Protein AF-A0A6J8CUF7-F1 (afdb_monomer_lite)

Radius of gyration: 32.14 Å; chains: 1; bounding box: 74×62×88 Å

Secondary structure (DSSP, 8-state):
-GGGS---TT-PPPEEETTEEEEE--SS------TTTTTT-TT--EEE--SS--SS--GGGGG-TT--EEE--SS------HHHHHHHHHHHHHTTS--EEE-TT---B-SGGGHHHHHHHHH--SEESS-GGG-EEE-TTS-EEEHHHHHHTHHHHTT-------S-PPPTTEEEEEEEEPPP---------S--EEEEEEEEE-SSEEEEEEEEEETTEEEEEEEEEEEPTTEE--TT-SS--EEPPPPPHHHHHHHTT-HHHHHHHHHTTTHHHHHHS-EEEEEE-HHHHHTTS--------------EETTEEEEEEEEEETTEEEEEESSPPPPP---HHHHHHH-GGGHHHHHHHHHSTTTTTTTSS--EEEEEE-HHHHTTS-HHHHHHHHHT-HHHHHHHHHHTEESS---GGG--SEEEEE-TTS-EEEEEE-TTS-EEETTEEEEEEEEEETTEEEEEESS----GGGS-HHHHHHHTT-HHHHHHHHHTT-HHHHHH-SS-EE-PPPHHHHHT-S----SHHHHHHHHHHTEESS---GGG--TT-EEE-SSTT-EEE-----SS----

InterPro domains:
  IPR000782 FAS1 domain [PF02469] (261-298)
  IPR000782 FAS1 domain [PF02469] (353-475)
  IPR000782 FAS1 domain [PF02469] (490-573)
  IPR000782 FAS1 domain [PS50213] (341-473)
  IPR000782 FAS1 domain [PS50213] (477-580)
  IPR000782 FAS1 domain [SM00554] (377-476)
  IPR000782 FAS1 domain [SM00554] (513-576)
  IPR032675 Leucine-rich repeat domain superfamily [G3DSA:3.80.10.10] (2-156)
  IPR036378 FAS1 domain superfamily [G3DSA:2.30.180.10] (340-476)
  IPR036378 FAS1 domain superfamily [G3DSA:2.30.180.10] (481-577)
  IPR036378 FAS1 domain superfamily [SSF82153] (230-340)
  IPR036378 FAS1 domain superfamily [SSF82153] (315-476)
  IPR036378 FAS1 domain superfamily [SSF82153] (484-572)
  IPR050904 Cell adhesion and biosynthesis-related protein [PTHR10900] (312-569)

Organism: Mytilus coruscus (NCBI:txid42192)

Sequence (580 aa):
MLDKVACFTNIQTPYNLSHQLVLDISNNNIWFLPENAFLNNTEIQNLNISYNLLYDIPKAVLSLSNLQLFDIHNNFIQSINETVRKWLEQQNLKYGNKFQLFLKGNRLRCTSDTLEFLEWITKTNISLDKPKRDYRCTLRNGTNMTIPEVMQTKQIFFFSDVVTTKTRRPQPNICTYKDIIKNETSSDEIEITSHHVIRSQVCDDKGSSYKCTNSLVVGGKEETIVEIKECCPGFTRKINQIGCPTAVETKNLLDKAKELKLTKFIEAMKMAGLEQDIKNGNITIFAPVDKSFDQMSDLLASKSQITLQLMTANCIKVKSRDAVATNGVINVVEEVLEPVSETLMEIISSDPEMSYMKTAIGKSDLGKMFRDEGQLTLFAPSNSAFRKLDPILLSRILDGDTECLIKLLQNHILPNVICSHAIQGRSKSKNMLNHMLNLTRAADNKLFVNGAQSVDTDVMATNGVLYVIDDVLVPDEALDVLEIARRSGASAIVKLIEDTGLAKTLQTTQNLTLFAPSDAAIGNLEKVPTDPTELMKVLTFHVVPSEEHTCRLYNDQQLDTLNSGKQIRFNEYTTPFPFA

pLDDT: mean 75.99, std 19.79, range [26.7, 98.25]

Foldseek 3Di:
DCVPDDQQPDFDPQDDDPNAGETASDQTQDQDDDLCNCVPPLRHAAYAHDNYAHQEDRNNVLSNLNHQEYHHEQYQHQFYDPVVLVSQLVSCVVVVLRREYEYYNYAHALDPVRLVRLVCLVVPSHHYPDDQQPDWHAYPVRDIDTSVVCVVCVCPRPPDPDDDDPDDPPFPQKDKDKDKDDDDDDDDDDDDDDDKDWDDWDWDDPFFKIWIWTWTADPNDIMIMIMMIGGHPQFTDGPPDGHGPHGDDFAQPLVLCVVVVQVVQSVVCVVVVCPVVSRPALDEDAREHPVQVVPPPDDDDDDDDDPPPWDDDLLWTFPAWQCDHPRYTYTYTHHDDDDADAFQLRVLVPDPQNVLVNLLCVLEPCVVVRVDAAEKEFAGETVLQLVVDDPVLSCCSNVRVHQLSVVQRQLRMARHADRLVNADAWDWGQTSVRDTWIWGQDPVRWIDTNNWTFPDGSCDHNRYGYTYTHHGRRDPSSDFPLVVCVVVQQVVLSVLCVVLVVNVVRRPQPAKDAQGDHPVVVVPDPDDDPPSVVSVLVRQLRMFSHHDDPSPDEAQDWTDTSNPPDTDGDHDADPVGPPD

Structure (mmCIF, N/CA/C/O backbone):
data_AF-A0A6J8CUF7-F1
#
_entry.id   AF-A0A6J8CUF7-F1
#
loop_
_atom_site.group_PDB
_atom_site.id
_atom_site.type_symbol
_atom_site.label_atom_id
_atom_site.label_alt_id
_atom_site.label_comp_id
_atom_site.label_asym_id
_atom_site.label_entity_id
_atom_site.label_seq_id
_atom_site.pdbx_PDB_ins_code
_atom_site.Cartn_x
_atom_site.Cartn_y
_atom_site.Cartn_z
_atom_site.occupancy
_atom_site.B_iso_or_equiv
_atom_site.auth_seq_id
_atom_site.auth_comp_id
_atom_site.auth_asym_id
_atom_site.auth_atom_id
_atom_site.pdbx_PDB_model_num
ATOM 1 N N . MET A 1 1 ? 9.348 6.032 24.193 1.00 31.27 1 MET A N 1
ATOM 2 C CA . MET A 1 1 ? 8.989 6.180 22.757 1.00 31.27 1 MET A CA 1
ATOM 3 C C . MET A 1 1 ? 9.410 4.994 21.878 1.00 31.27 1 MET A C 1
ATOM 5 O O . MET A 1 1 ? 8.924 4.916 20.758 1.00 31.27 1 MET A O 1
ATOM 9 N N . LEU A 1 2 ? 10.180 4.018 22.391 1.00 29.16 2 LEU A N 1
ATOM 10 C CA . LEU A 1 2 ? 10.073 2.619 21.929 1.00 29.16 2 LEU A CA 1
ATOM 11 C C . LEU A 1 2 ? 8.647 2.059 22.149 1.00 29.16 2 LEU A C 1
ATOM 13 O O . LEU A 1 2 ? 8.232 1.125 21.481 1.00 29.16 2 LEU A O 1
ATOM 17 N N . ASP A 1 3 ? 7.861 2.727 22.998 1.00 31.27 3 ASP A N 1
ATOM 18 C CA . ASP A 1 3 ? 6.467 2.426 23.347 1.00 31.27 3 ASP A CA 1
ATOM 19 C C . ASP A 1 3 ? 5.434 2.595 22.217 1.00 31.27 3 ASP A C 1
ATOM 21 O O . ASP A 1 3 ? 4.261 2.322 22.447 1.00 31.27 3 ASP A O 1
ATOM 25 N N . LYS A 1 4 ? 5.810 3.056 21.014 1.00 31.36 4 LYS A N 1
ATOM 26 C CA . LYS A 1 4 ? 4.866 3.275 19.892 1.00 31.36 4 LYS A CA 1
ATOM 27 C C . LYS A 1 4 ? 5.088 2.375 18.673 1.00 31.36 4 LYS A C 1
ATOM 29 O O . LYS A 1 4 ? 4.466 2.608 17.642 1.00 31.36 4 LYS A O 1
ATOM 34 N N . VAL A 1 5 ? 5.937 1.351 18.762 1.00 33.44 5 VAL A N 1
ATOM 35 C CA . VAL A 1 5 ? 6.100 0.378 17.673 1.00 33.44 5 VAL A CA 1
ATOM 36 C C . VAL A 1 5 ? 5.694 -1.006 18.159 1.00 33.44 5 VAL A C 1
ATOM 38 O O . VAL A 1 5 ? 6.064 -1.411 19.253 1.00 33.44 5 VAL A O 1
ATOM 41 N N . ALA A 1 6 ? 4.863 -1.644 17.335 1.00 32.22 6 ALA A N 1
ATOM 42 C CA . ALA A 1 6 ? 4.267 -2.970 17.434 1.00 32.22 6 ALA A CA 1
ATOM 43 C C . ALA A 1 6 ? 4.936 -3.950 18.408 1.00 32.22 6 ALA A C 1
ATOM 45 O O . ALA A 1 6 ? 6.146 -4.139 18.367 1.00 32.22 6 ALA A O 1
ATOM 46 N N . CYS A 1 7 ? 4.092 -4.619 19.202 1.00 31.62 7 CYS A N 1
ATOM 47 C CA . CYS A 1 7 ? 4.377 -5.787 20.032 1.00 31.62 7 CYS A CA 1
ATOM 48 C C . CYS A 1 7 ? 5.696 -6.500 19.699 1.00 31.62 7 CYS A C 1
ATOM 50 O O . CYS A 1 7 ? 5.776 -7.313 18.778 1.00 31.62 7 CYS A O 1
ATOM 52 N N . PHE A 1 8 ? 6.726 -6.198 20.485 1.00 41.91 8 PHE A N 1
ATOM 53 C CA . PHE A 1 8 ? 7.996 -6.900 20.451 1.00 41.91 8 PHE A CA 1
ATOM 54 C C . PHE A 1 8 ? 7.980 -7.969 21.542 1.00 41.91 8 PHE A C 1
ATOM 56 O O . PHE A 1 8 ? 7.872 -7.659 22.724 1.00 41.91 8 PHE A O 1
ATOM 63 N N . THR A 1 9 ? 8.084 -9.233 21.147 1.00 33.62 9 THR A N 1
ATOM 64 C CA . THR A 1 9 ? 7.971 -10.404 22.032 1.00 33.62 9 THR A CA 1
ATOM 65 C C . THR A 1 9 ? 9.204 -10.677 22.897 1.00 33.62 9 THR A C 1
ATOM 67 O O . THR A 1 9 ? 9.199 -11.646 23.640 1.00 33.62 9 THR A O 1
ATOM 70 N N . ASN A 1 10 ? 10.254 -9.855 22.822 1.00 35.75 10 ASN A N 1
ATOM 71 C CA . ASN A 1 10 ? 11.442 -9.954 23.677 1.00 35.75 10 ASN A CA 1
ATOM 72 C C . ASN A 1 10 ? 12.255 -8.651 23.620 1.00 35.75 10 ASN A C 1
ATOM 74 O O . ASN A 1 10 ? 13.346 -8.619 23.054 1.00 35.75 10 ASN A O 1
ATOM 78 N N . ILE A 1 11 ? 11.736 -7.552 24.176 1.00 39.03 11 ILE A N 1
ATOM 79 C CA . ILE A 1 11 ? 12.613 -6.437 24.566 1.00 39.03 11 ILE A CA 1
ATOM 80 C C . ILE A 1 11 ? 12.959 -6.651 26.033 1.00 39.03 11 ILE A C 1
ATOM 82 O O . ILE A 1 11 ? 12.168 -6.326 26.916 1.00 39.03 11 ILE A O 1
ATOM 86 N N . GLN A 1 12 ? 14.153 -7.180 26.306 1.00 45.44 12 GLN A N 1
ATOM 87 C CA . GLN A 1 12 ? 14.740 -6.952 27.621 1.00 45.44 12 GLN A CA 1
ATOM 88 C C . GLN A 1 12 ? 15.026 -5.452 27.728 1.00 45.44 12 GLN A C 1
ATOM 90 O O . GLN A 1 12 ? 15.729 -4.883 26.889 1.00 45.44 12 GLN A O 1
ATOM 95 N N . THR A 1 13 ? 14.461 -4.786 28.738 1.00 46.88 13 THR A N 1
ATOM 96 C CA . THR A 1 13 ? 14.866 -3.416 29.078 1.00 46.88 13 THR A CA 1
ATOM 97 C C . THR A 1 13 ? 16.386 -3.379 29.241 1.00 46.88 13 THR A C 1
ATOM 99 O O . THR A 1 13 ? 16.921 -4.325 29.829 1.00 46.88 13 THR A O 1
ATOM 102 N N . PRO A 1 14 ? 17.083 -2.327 28.768 1.00 50.75 14 PRO A N 1
ATOM 103 C CA . PRO A 1 14 ? 18.530 -2.243 28.883 1.00 50.75 14 PRO A CA 1
ATOM 104 C C . PRO A 1 14 ? 18.982 -2.541 30.311 1.00 50.75 14 PRO A C 1
ATOM 106 O O . PRO A 1 14 ? 18.533 -1.886 31.253 1.00 50.75 14 PRO A O 1
ATOM 109 N N . TYR A 1 15 ? 19.832 -3.547 30.479 1.00 49.94 15 TYR A N 1
ATOM 110 C CA . TYR A 1 15 ? 20.252 -4.018 31.795 1.00 49.94 15 TYR A CA 1
ATOM 111 C C . TYR A 1 15 ? 21.769 -3.928 31.931 1.00 49.94 15 TYR A C 1
ATOM 113 O O . TYR A 1 15 ? 22.518 -3.977 30.952 1.00 49.94 15 TYR A O 1
ATOM 121 N N . ASN A 1 16 ? 22.221 -3.721 33.167 1.00 47.56 16 ASN A N 1
ATOM 122 C CA . ASN A 1 16 ? 23.622 -3.479 33.476 1.00 47.56 16 ASN A CA 1
ATOM 123 C C . ASN A 1 16 ? 24.295 -4.798 33.863 1.00 47.56 16 ASN A C 1
ATOM 125 O O . ASN A 1 16 ? 24.193 -5.254 35.002 1.00 47.56 16 ASN A O 1
ATOM 129 N N . LEU A 1 17 ? 24.979 -5.412 32.904 1.00 41.97 17 LEU A N 1
ATOM 130 C CA . LEU A 1 17 ? 25.922 -6.491 33.167 1.00 41.97 17 LEU A CA 1
ATOM 131 C C . LEU A 1 17 ? 27.313 -5.870 33.238 1.00 41.97 17 LEU A C 1
ATOM 133 O O . LEU A 1 17 ? 27.820 -5.365 32.241 1.00 41.97 17 LEU A O 1
ATOM 137 N N . SER A 1 18 ? 27.970 -5.958 34.393 1.00 49.41 18 SER A N 1
ATOM 138 C CA . SER A 1 18 ? 29.413 -5.685 34.483 1.00 49.41 18 SER A CA 1
ATOM 139 C C . SER A 1 18 ? 29.824 -4.275 34.002 1.00 49.41 18 SER A C 1
ATOM 141 O O . SER A 1 18 ? 30.858 -4.129 33.355 1.00 49.41 18 SER A O 1
ATOM 143 N N . HIS A 1 19 ? 29.023 -3.241 34.300 1.00 59.19 19 HIS A N 1
ATOM 144 C CA . HIS A 1 19 ? 29.206 -1.843 33.861 1.00 59.19 19 HIS A CA 1
ATOM 145 C C . HIS A 1 19 ? 28.973 -1.559 32.362 1.00 59.19 19 HIS A C 1
ATOM 147 O O . HIS A 1 19 ? 29.300 -0.463 31.902 1.00 59.19 19 HIS A O 1
ATOM 153 N N . GLN A 1 20 ? 28.383 -2.491 31.605 1.00 64.25 20 GLN A N 1
ATOM 154 C CA . GLN A 1 20 ? 27.998 -2.281 30.206 1.00 64.25 20 GLN A CA 1
ATOM 155 C C . GLN A 1 20 ? 26.475 -2.249 30.047 1.00 64.25 20 GLN A C 1
ATOM 157 O O . GLN A 1 20 ? 25.771 -3.118 30.563 1.00 64.25 20 GLN A O 1
ATOM 162 N N . LEU A 1 21 ? 25.968 -1.253 29.310 1.00 79.44 21 LEU A N 1
ATOM 163 C CA . LEU A 1 21 ? 24.548 -1.158 28.970 1.00 79.44 21 LEU A CA 1
ATOM 164 C C . LEU A 1 21 ? 24.256 -2.025 27.743 1.00 79.44 21 LEU A C 1
ATOM 166 O O . LEU A 1 21 ? 24.674 -1.692 26.629 1.00 79.44 21 LEU A O 1
ATOM 170 N N . VAL A 1 22 ? 23.553 -3.134 27.961 1.00 81.31 22 VAL A N 1
ATOM 171 C CA . VAL A 1 22 ? 23.226 -4.119 26.924 1.00 81.31 22 VAL A CA 1
ATOM 172 C C . VAL A 1 22 ? 21.751 -4.010 26.551 1.00 81.31 22 VAL A C 1
ATOM 174 O O . VAL A 1 22 ? 20.899 -4.011 27.435 1.00 81.31 22 VAL A O 1
ATOM 177 N N . LEU A 1 23 ? 21.454 -3.938 25.253 1.00 84.00 23 LEU A N 1
ATOM 178 C CA . LEU A 1 23 ? 20.118 -4.140 24.696 1.00 84.00 23 LEU A CA 1
ATOM 179 C C . LEU A 1 23 ? 20.130 -5.407 23.839 1.00 84.00 23 LEU A C 1
ATOM 181 O O . LEU A 1 23 ? 20.791 -5.444 22.800 1.00 84.00 23 LEU A O 1
ATOM 185 N N . ASP A 1 24 ? 19.385 -6.421 24.269 1.00 80.12 24 ASP A N 1
ATOM 186 C CA . ASP A 1 24 ? 19.176 -7.651 23.512 1.00 80.12 24 ASP A CA 1
ATOM 187 C C . ASP A 1 24 ? 17.736 -7.711 22.993 1.00 80.12 24 ASP A C 1
ATOM 189 O O . ASP A 1 24 ? 16.774 -7.761 23.760 1.00 80.12 24 ASP A O 1
ATOM 193 N N . ILE A 1 25 ? 17.617 -7.656 21.671 1.00 80.50 25 ILE A N 1
ATOM 194 C CA . ILE A 1 25 ? 16.390 -7.811 20.885 1.00 80.50 25 ILE A CA 1
ATOM 195 C C . ILE A 1 25 ? 16.568 -8.916 19.831 1.00 80.50 25 ILE A C 1
ATOM 197 O O . ILE A 1 25 ? 15.896 -8.932 18.792 1.00 80.50 25 ILE A O 1
ATOM 201 N N . SER A 1 26 ? 17.494 -9.847 20.075 1.00 81.50 26 SER A N 1
ATOM 202 C CA . SER A 1 26 ? 17.715 -11.012 19.222 1.00 81.50 26 SER A CA 1
ATOM 203 C C . SER A 1 26 ? 16.549 -12.002 19.260 1.00 81.50 26 SER A C 1
ATOM 205 O O . SER A 1 26 ? 15.696 -11.935 20.143 1.00 81.50 26 SER A O 1
ATOM 207 N N . ASN A 1 27 ? 16.516 -12.944 18.312 1.00 74.50 27 ASN A N 1
ATOM 208 C CA . ASN A 1 27 ? 15.516 -14.022 18.253 1.00 74.50 27 ASN A CA 1
ATOM 209 C C . ASN A 1 27 ? 14.072 -13.501 18.211 1.00 74.50 27 ASN A C 1
ATOM 211 O O . ASN A 1 27 ? 13.164 -14.047 18.837 1.00 74.50 27 ASN A O 1
ATOM 215 N N . ASN A 1 28 ? 13.873 -12.426 17.458 1.00 65.19 28 ASN A N 1
ATOM 216 C CA . ASN A 1 28 ? 12.560 -11.880 17.164 1.00 65.19 28 ASN A CA 1
ATOM 217 C C . ASN A 1 28 ? 12.303 -11.979 15.647 1.00 65.19 28 ASN A C 1
ATOM 219 O O . ASN A 1 28 ? 13.128 -12.459 14.872 1.00 65.19 28 ASN A O 1
ATOM 223 N N . ASN A 1 29 ? 11.143 -11.510 15.193 1.00 63.25 29 ASN A N 1
ATOM 224 C CA . ASN A 1 29 ? 10.818 -11.418 13.765 1.00 63.25 29 ASN A CA 1
ATOM 225 C C . ASN A 1 29 ? 11.041 -9.993 13.220 1.00 63.25 29 ASN A C 1
ATOM 227 O O . ASN A 1 29 ? 10.269 -9.504 12.391 1.00 63.25 29 ASN A O 1
ATOM 231 N N . ILE A 1 30 ? 12.072 -9.289 13.704 1.00 66.12 30 ILE A N 1
ATOM 232 C CA . ILE A 1 30 ? 12.324 -7.885 13.356 1.00 66.12 30 ILE A CA 1
ATOM 233 C C . ILE A 1 30 ? 12.880 -7.814 11.936 1.00 66.12 30 ILE A C 1
ATOM 235 O O . ILE A 1 30 ? 14.007 -8.215 11.668 1.00 66.12 30 ILE A O 1
ATOM 239 N N . TRP A 1 31 ? 12.095 -7.267 11.015 1.00 68.69 31 TRP A N 1
ATOM 240 C CA . TRP A 1 31 ? 12.517 -7.000 9.635 1.00 68.69 31 TRP A CA 1
ATOM 241 C C . TRP A 1 31 ? 12.767 -5.508 9.370 1.00 68.69 31 TRP A C 1
ATOM 243 O O . TRP A 1 31 ? 13.306 -5.152 8.322 1.00 68.69 31 TRP A O 1
ATOM 253 N N . PHE A 1 32 ? 12.400 -4.635 10.317 1.00 70.00 32 PHE A N 1
ATOM 254 C CA . PHE A 1 32 ? 12.532 -3.182 10.227 1.00 70.00 32 PHE A CA 1
ATOM 255 C C . PHE A 1 32 ? 12.637 -2.540 11.621 1.00 70.00 32 PHE A C 1
ATOM 257 O O . PHE A 1 32 ? 11.924 -2.941 12.538 1.00 70.00 32 PHE A O 1
ATOM 264 N N . LEU A 1 33 ? 13.478 -1.508 11.758 1.00 67.94 33 LEU A N 1
ATOM 265 C CA . LEU A 1 33 ? 13.489 -0.591 12.903 1.00 67.94 33 LEU A CA 1
ATOM 266 C C . LEU A 1 33 ? 13.314 0.848 12.393 1.00 67.94 33 LEU A C 1
ATOM 268 O O . LEU A 1 33 ? 13.994 1.220 11.431 1.00 67.94 33 LEU A O 1
ATOM 272 N N . PRO A 1 34 ? 12.446 1.668 13.015 1.00 66.06 34 PRO A N 1
ATOM 273 C CA . PRO A 1 34 ? 12.257 3.055 12.599 1.00 66.06 34 PRO A CA 1
ATOM 274 C C . PRO A 1 34 ? 13.516 3.889 12.873 1.00 66.06 34 PRO A C 1
ATOM 276 O O . PRO A 1 34 ? 14.283 3.578 13.783 1.00 66.06 34 PRO A O 1
ATOM 279 N N . GLU A 1 35 ? 13.723 4.982 12.128 1.00 71.81 35 GLU A N 1
ATOM 280 C CA . GLU A 1 35 ? 14.932 5.821 12.246 1.00 71.81 35 GLU A CA 1
ATOM 281 C C . GLU A 1 35 ? 15.131 6.412 13.656 1.00 71.81 35 GLU A C 1
ATOM 283 O O . GLU A 1 35 ? 16.259 6.683 14.061 1.00 71.81 35 GLU A O 1
ATOM 288 N N . ASN A 1 36 ? 14.054 6.555 14.431 1.00 70.00 36 ASN A N 1
ATOM 289 C CA . ASN A 1 36 ? 14.069 7.081 15.792 1.00 70.00 36 ASN A CA 1
ATOM 290 C C . ASN A 1 36 ? 14.171 6.015 16.899 1.00 70.00 36 ASN A C 1
ATOM 292 O O . ASN A 1 36 ? 14.087 6.377 18.074 1.00 70.00 36 ASN A O 1
ATOM 296 N N . ALA A 1 37 ? 14.364 4.733 16.559 1.00 70.62 37 ALA A N 1
ATOM 297 C CA . ALA A 1 37 ? 14.315 3.619 17.517 1.00 70.62 37 ALA A CA 1
ATOM 298 C C . ALA A 1 37 ? 15.236 3.797 18.739 1.00 70.62 37 ALA A C 1
ATOM 300 O O . ALA A 1 37 ? 14.908 3.326 19.824 1.00 70.62 37 ALA A O 1
ATOM 301 N N . PHE A 1 38 ? 16.363 4.500 18.580 1.00 78.81 38 PHE A N 1
ATOM 302 C CA . PHE A 1 38 ? 17.381 4.654 19.623 1.00 78.81 38 PHE A CA 1
ATOM 303 C C . PHE A 1 38 ? 17.654 6.106 20.047 1.00 78.81 38 PHE A C 1
ATOM 305 O O . PHE A 1 38 ? 18.642 6.357 20.739 1.00 78.81 38 PHE A O 1
ATOM 312 N N . LEU A 1 39 ? 16.800 7.072 19.674 1.00 68.88 39 LEU A N 1
ATOM 313 C CA . LEU A 1 39 ? 17.035 8.499 19.971 1.00 68.88 39 LEU A CA 1
ATOM 314 C C . LEU A 1 39 ? 17.202 8.790 21.471 1.00 68.88 39 LEU A C 1
ATOM 316 O O . LEU A 1 39 ? 17.988 9.659 21.833 1.00 68.88 39 LEU A O 1
ATOM 320 N N . ASN A 1 40 ? 16.510 8.041 22.335 1.00 62.03 40 ASN A N 1
ATOM 321 C CA . ASN A 1 40 ? 16.531 8.241 23.790 1.00 62.03 40 ASN A CA 1
ATOM 322 C C . ASN A 1 40 ? 17.418 7.227 24.534 1.00 62.03 40 ASN A C 1
ATOM 324 O O . ASN A 1 40 ? 17.459 7.234 25.761 1.00 62.03 40 ASN A O 1
ATOM 328 N N . ASN A 1 41 ? 18.110 6.341 23.812 1.00 69.88 41 ASN A N 1
ATOM 329 C CA . ASN A 1 41 ? 18.911 5.256 24.384 1.00 69.88 41 ASN A CA 1
ATOM 330 C C . ASN A 1 41 ? 20.344 5.267 23.824 1.00 69.88 41 ASN A C 1
ATOM 332 O O . ASN A 1 41 ? 20.933 4.225 23.552 1.00 69.88 41 ASN A O 1
ATOM 336 N N . THR A 1 42 ? 20.929 6.456 23.667 1.00 76.44 42 THR A N 1
ATOM 337 C CA . THR A 1 42 ? 22.276 6.653 23.093 1.00 76.44 42 THR A CA 1
ATOM 338 C C . THR A 1 42 ? 23.412 6.080 23.949 1.00 76.44 42 THR A C 1
ATOM 340 O O . THR A 1 42 ? 24.557 6.013 23.504 1.00 76.44 42 THR A O 1
ATOM 343 N N . GLU A 1 43 ? 23.119 5.682 25.187 1.00 80.44 43 GLU A N 1
ATOM 344 C CA . GLU A 1 43 ? 24.078 5.092 26.124 1.00 80.44 43 GLU A CA 1
ATOM 345 C C . GLU A 1 43 ? 24.345 3.600 25.880 1.00 80.44 43 GLU A C 1
ATOM 347 O O . GLU A 1 43 ? 25.244 3.047 26.513 1.00 80.44 43 GLU A O 1
ATOM 352 N N . ILE A 1 44 ? 23.590 2.943 24.986 1.00 86.62 44 ILE A N 1
ATOM 353 C CA . ILE A 1 44 ? 23.748 1.508 24.710 1.00 86.62 44 ILE A CA 1
ATOM 354 C C . ILE A 1 44 ? 25.174 1.227 24.233 1.00 86.62 44 ILE A C 1
ATOM 356 O O . ILE A 1 44 ? 25.669 1.844 23.289 1.00 86.62 44 ILE A O 1
ATOM 360 N N . GLN A 1 45 ? 25.815 0.266 24.895 1.00 89.56 45 GLN A N 1
ATOM 361 C CA . GLN A 1 45 ? 27.174 -0.175 24.601 1.00 89.56 45 GLN A CA 1
ATOM 362 C C . GLN A 1 45 ? 27.180 -1.492 23.832 1.00 89.56 45 GLN A C 1
ATOM 364 O O . GLN A 1 45 ? 27.999 -1.661 22.936 1.00 89.56 45 GLN A O 1
ATOM 369 N N . ASN A 1 46 ? 26.237 -2.393 24.107 1.00 91.44 46 ASN A N 1
ATOM 370 C CA . ASN A 1 46 ? 26.121 -3.657 23.387 1.00 91.44 46 ASN A CA 1
ATOM 371 C C . ASN A 1 46 ? 24.704 -3.787 22.832 1.00 91.44 46 ASN A C 1
ATOM 373 O O . ASN A 1 46 ? 23.745 -3.792 23.600 1.00 91.44 46 ASN A O 1
ATOM 377 N N . LEU A 1 47 ? 24.573 -3.893 21.512 1.00 92.62 47 LEU A N 1
ATOM 378 C CA . LEU A 1 47 ? 23.294 -4.106 20.840 1.00 92.62 47 LEU A CA 1
ATOM 379 C C . LEU A 1 47 ? 23.305 -5.479 20.181 1.00 92.62 47 LEU A C 1
ATOM 381 O O . LEU A 1 47 ? 24.078 -5.704 19.250 1.00 92.62 47 LEU A O 1
ATOM 385 N N . ASN A 1 48 ? 22.424 -6.365 20.634 1.00 89.50 48 ASN A N 1
ATOM 386 C CA . ASN A 1 48 ? 22.188 -7.657 20.012 1.00 89.50 48 ASN A CA 1
ATOM 387 C C . ASN A 1 48 ? 20.837 -7.656 19.286 1.00 89.50 48 ASN A C 1
ATOM 389 O O . ASN A 1 48 ? 19.790 -7.565 19.914 1.00 89.50 48 ASN A O 1
ATOM 393 N N . ILE A 1 49 ? 20.864 -7.749 17.957 1.00 91.25 49 ILE A N 1
ATOM 394 C CA . ILE A 1 49 ? 19.692 -7.878 17.074 1.00 91.25 49 ILE A CA 1
ATOM 395 C C . ILE A 1 49 ? 19.828 -9.110 16.161 1.00 91.25 49 ILE A C 1
ATOM 397 O O . ILE A 1 49 ? 19.281 -9.183 15.057 1.00 91.25 49 ILE A O 1
ATOM 401 N N . SER A 1 50 ? 20.577 -10.114 16.614 1.00 88.06 50 SER A N 1
ATOM 402 C CA . SER A 1 50 ? 20.779 -11.365 15.882 1.00 88.06 50 SER A CA 1
ATOM 403 C C . SER A 1 50 ? 19.507 -12.210 15.742 1.00 88.06 50 SER A C 1
ATOM 405 O O . SER A 1 50 ? 18.518 -11.962 16.427 1.00 88.06 50 SER A O 1
ATOM 407 N N . TYR A 1 51 ? 19.506 -13.205 14.848 1.00 80.38 51 TYR A N 1
ATOM 408 C CA . TYR A 1 51 ? 18.356 -14.102 14.612 1.00 80.38 51 TYR A CA 1
ATOM 409 C C . TYR A 1 51 ? 17.042 -13.346 14.365 1.00 80.38 51 TYR A C 1
ATOM 411 O O . TYR A 1 51 ? 16.035 -13.578 15.028 1.00 80.38 51 TYR A O 1
ATOM 419 N N . ASN A 1 52 ? 17.081 -12.405 13.429 1.00 77.88 52 ASN A N 1
ATOM 420 C CA . ASN A 1 52 ? 15.943 -11.586 13.025 1.00 77.88 52 ASN A CA 1
ATOM 421 C C . ASN A 1 52 ? 15.779 -11.643 11.490 1.00 77.88 52 ASN A C 1
ATOM 423 O O . ASN A 1 52 ? 16.392 -12.463 10.801 1.00 77.88 52 ASN A O 1
ATOM 427 N N . LEU A 1 53 ? 14.920 -10.791 10.928 1.00 71.69 53 LEU A N 1
ATOM 428 C CA . LEU A 1 53 ? 14.570 -10.758 9.505 1.00 71.69 53 LEU A CA 1
ATOM 429 C C . LEU A 1 53 ? 15.130 -9.517 8.774 1.00 71.69 53 LEU A C 1
ATOM 431 O O . LEU A 1 53 ? 14.586 -9.107 7.747 1.00 71.69 53 LEU A O 1
ATOM 435 N N . LEU A 1 54 ? 16.185 -8.877 9.293 1.00 76.44 54 LEU A N 1
ATOM 436 C CA . LEU A 1 54 ? 16.705 -7.617 8.747 1.00 76.44 54 LEU A CA 1
ATOM 437 C C . LEU A 1 54 ? 17.368 -7.808 7.382 1.00 76.44 54 LEU A C 1
ATOM 439 O O . LEU A 1 54 ? 18.257 -8.643 7.231 1.00 76.44 54 LEU A O 1
ATOM 443 N N . TYR A 1 55 ? 16.992 -6.975 6.411 1.00 77.38 55 TYR A N 1
ATOM 444 C CA . TYR A 1 55 ? 17.607 -6.940 5.076 1.00 77.38 55 TYR A CA 1
ATOM 445 C C . TYR A 1 55 ? 18.713 -5.883 4.935 1.00 77.38 55 TYR A C 1
ATOM 447 O O . TYR A 1 55 ? 19.577 -6.014 4.067 1.00 77.38 55 TYR A O 1
ATOM 455 N N . ASP A 1 56 ? 18.697 -4.856 5.785 1.00 80.75 56 ASP A N 1
ATOM 456 C CA . ASP A 1 56 ? 19.679 -3.769 5.826 1.00 80.75 56 ASP A CA 1
ATOM 457 C C . ASP A 1 56 ? 19.907 -3.330 7.282 1.00 80.75 56 ASP A C 1
ATOM 459 O O . ASP A 1 56 ? 19.102 -3.642 8.166 1.00 80.75 56 ASP A O 1
ATOM 463 N N . ILE A 1 57 ? 21.000 -2.608 7.535 1.00 83.75 57 ILE A N 1
ATOM 464 C CA . ILE A 1 57 ? 21.296 -2.040 8.851 1.00 83.75 57 ILE A CA 1
ATOM 465 C C . ILE A 1 57 ? 20.450 -0.774 9.058 1.00 83.75 57 ILE A C 1
ATOM 467 O O . ILE A 1 57 ? 20.590 0.187 8.294 1.00 83.75 57 ILE A O 1
ATOM 471 N N . PRO A 1 58 ? 19.604 -0.714 10.104 1.00 76.00 58 PRO A N 1
ATOM 472 C CA . PRO A 1 58 ? 18.769 0.454 10.360 1.00 76.00 58 PRO A CA 1
ATOM 473 C C . PRO A 1 58 ? 19.602 1.706 10.647 1.00 76.00 58 PRO A C 1
ATOM 475 O O . PRO A 1 58 ? 20.479 1.693 11.512 1.00 76.00 58 PRO A O 1
ATOM 478 N N . LYS A 1 59 ? 19.277 2.830 9.992 1.00 81.31 59 LYS A N 1
ATOM 479 C CA . LYS A 1 59 ? 19.945 4.126 10.231 1.00 81.31 59 LYS A CA 1
ATOM 480 C C . LYS A 1 59 ? 19.873 4.587 11.686 1.00 81.31 59 LYS A C 1
ATOM 482 O O . LYS A 1 59 ? 20.754 5.319 12.119 1.00 81.31 59 LYS A O 1
ATOM 487 N N . ALA A 1 60 ? 18.869 4.142 12.440 1.00 81.19 60 ALA A N 1
ATOM 488 C CA . ALA A 1 60 ? 18.750 4.429 13.866 1.00 81.19 60 ALA A CA 1
ATOM 489 C C . ALA A 1 60 ? 20.016 4.054 14.649 1.00 81.19 60 ALA A C 1
ATOM 491 O O . ALA A 1 60 ? 20.367 4.737 15.603 1.00 81.19 60 ALA A O 1
ATOM 492 N N . VAL A 1 61 ? 20.739 3.005 14.236 1.00 87.44 61 VAL A N 1
ATOM 493 C CA . VAL A 1 61 ? 21.978 2.568 14.904 1.00 87.44 61 VAL A CA 1
ATOM 494 C C . VAL A 1 61 ? 23.041 3.670 14.896 1.00 87.44 61 VAL A C 1
ATOM 496 O O . VAL A 1 61 ? 23.850 3.748 15.815 1.00 87.44 61 VAL A O 1
ATOM 499 N N . LEU A 1 62 ? 23.003 4.583 13.919 1.00 89.25 62 LEU A N 1
ATOM 500 C CA . LEU A 1 62 ? 23.949 5.694 13.821 1.00 89.25 62 LEU A CA 1
ATOM 501 C C . LEU A 1 62 ? 23.872 6.655 15.023 1.00 89.25 62 LEU A C 1
ATOM 503 O O . LEU A 1 62 ? 24.857 7.345 15.298 1.00 89.25 62 LEU A O 1
ATOM 507 N N . SER A 1 63 ? 22.750 6.692 15.760 1.00 87.12 63 SER A N 1
ATOM 508 C CA . SER A 1 63 ? 22.605 7.513 16.972 1.00 87.12 63 SER A CA 1
ATOM 509 C C . SER A 1 63 ? 23.264 6.897 18.214 1.00 87.12 63 SER A C 1
ATOM 511 O O . SER A 1 63 ? 23.435 7.590 19.218 1.00 87.12 63 SER A O 1
ATOM 513 N N . LEU A 1 64 ? 23.658 5.619 18.170 1.00 89.44 64 LEU A N 1
ATOM 514 C CA . LEU A 1 64 ? 24.267 4.899 19.293 1.00 89.44 64 LEU A CA 1
ATOM 515 C C . LEU A 1 64 ? 25.758 5.215 19.414 1.00 89.44 64 LEU A C 1
ATOM 517 O O . LEU A 1 64 ? 26.629 4.399 19.123 1.00 89.44 64 LEU A O 1
ATOM 521 N N . SER A 1 65 ? 26.066 6.431 19.853 1.00 88.00 65 SER A N 1
ATOM 522 C CA . SER A 1 65 ? 27.438 6.943 19.902 1.00 88.00 65 SER A CA 1
ATOM 523 C C . SER A 1 65 ? 28.371 6.172 20.841 1.00 88.00 65 SER A C 1
ATOM 525 O O . SER A 1 65 ? 29.584 6.329 20.712 1.00 88.00 65 SER A O 1
ATOM 527 N N . ASN A 1 66 ? 27.841 5.370 21.772 1.00 88.50 66 ASN A N 1
ATOM 528 C CA . ASN A 1 66 ? 28.602 4.601 22.762 1.00 88.50 66 ASN A CA 1
ATOM 529 C C . ASN A 1 66 ? 28.693 3.094 22.478 1.00 88.50 66 ASN A C 1
ATOM 531 O O . ASN A 1 66 ? 29.194 2.349 23.326 1.00 88.50 66 ASN A O 1
ATOM 535 N N . LEU A 1 67 ? 28.242 2.659 21.300 1.00 92.94 67 LEU A N 1
ATOM 536 C CA . LEU A 1 67 ? 28.217 1.253 20.927 1.00 92.94 67 LEU A CA 1
ATOM 537 C C . LEU A 1 67 ? 29.639 0.686 20.775 1.00 92.94 67 LEU A C 1
ATOM 539 O O . LEU A 1 67 ? 30.483 1.260 20.094 1.00 92.94 67 LEU A O 1
ATOM 543 N N . GLN A 1 68 ? 29.890 -0.461 21.396 1.00 92.75 68 GLN A N 1
ATOM 544 C CA . GLN A 1 68 ? 31.152 -1.209 21.418 1.00 92.75 68 GLN A CA 1
ATOM 545 C C . GLN A 1 68 ? 31.006 -2.593 20.780 1.00 92.75 68 GLN A C 1
ATOM 547 O O . GLN A 1 68 ? 31.952 -3.097 20.171 1.00 92.75 68 GLN A O 1
ATOM 552 N N . LEU A 1 69 ? 29.825 -3.199 20.915 1.00 94.62 69 LEU A N 1
ATOM 553 C CA . LEU A 1 69 ? 29.479 -4.478 20.313 1.00 94.62 69 LEU A CA 1
ATOM 554 C C . LEU A 1 69 ? 28.166 -4.337 19.554 1.00 94.62 69 LEU A C 1
ATOM 556 O O . LEU A 1 69 ? 27.151 -3.926 20.120 1.00 94.62 69 LEU A O 1
ATOM 560 N N . PHE A 1 70 ? 28.190 -4.713 18.278 1.00 96.19 70 PHE A N 1
ATOM 561 C CA . PHE A 1 70 ? 26.997 -4.793 17.454 1.00 96.19 70 PHE A CA 1
ATOM 562 C C . PHE A 1 70 ? 26.840 -6.195 16.884 1.00 96.19 70 PHE A C 1
ATOM 564 O O . PHE A 1 70 ? 27.637 -6.639 16.053 1.00 96.19 70 PHE A O 1
ATOM 571 N N . ASP A 1 71 ? 25.804 -6.888 17.338 1.00 95.50 71 ASP A N 1
ATOM 572 C CA . ASP A 1 71 ? 25.494 -8.225 16.880 1.00 95.50 71 ASP A CA 1
ATOM 573 C C . ASP A 1 71 ? 24.286 -8.237 15.940 1.00 95.50 71 ASP A C 1
ATOM 575 O O . ASP A 1 71 ? 23.152 -8.011 16.353 1.00 95.50 71 ASP A O 1
ATOM 579 N N . ILE A 1 72 ? 24.554 -8.509 14.660 1.00 94.88 72 ILE A N 1
ATOM 580 C CA . ILE A 1 72 ? 23.574 -8.628 13.573 1.00 94.88 72 ILE A CA 1
ATOM 581 C C . ILE A 1 72 ? 23.604 -10.019 12.930 1.00 94.88 72 ILE A C 1
ATOM 583 O O . ILE A 1 72 ? 23.138 -10.193 11.799 1.00 94.88 72 ILE A O 1
ATOM 587 N N . HIS A 1 73 ? 24.175 -11.022 13.600 1.00 93.69 73 HIS A N 1
ATOM 588 C CA . HIS A 1 73 ? 24.361 -12.345 13.010 1.00 93.69 73 HIS A CA 1
ATOM 589 C C . HIS A 1 73 ? 23.013 -13.044 12.726 1.00 93.69 73 HIS A C 1
ATOM 591 O O . HIS A 1 73 ? 21.994 -12.747 13.345 1.00 93.69 73 HIS A O 1
ATOM 597 N N . ASN A 1 74 ? 22.986 -13.964 11.756 1.00 87.94 74 ASN A N 1
ATOM 598 C CA . ASN A 1 74 ? 21.782 -14.694 11.323 1.00 87.94 74 ASN A CA 1
ATOM 599 C C . ASN A 1 74 ? 20.574 -13.788 10.987 1.00 87.94 74 ASN A C 1
ATOM 601 O O . ASN A 1 74 ? 19.466 -14.009 11.467 1.00 87.94 74 ASN A O 1
ATOM 605 N N . ASN A 1 75 ? 20.793 -12.778 10.144 1.00 84.75 75 ASN A N 1
ATOM 606 C CA . ASN A 1 75 ? 19.746 -11.968 9.514 1.00 84.75 75 ASN A CA 1
ATOM 607 C C . ASN A 1 75 ? 19.742 -12.186 7.978 1.00 84.75 75 ASN A C 1
ATOM 609 O O . ASN A 1 75 ? 20.363 -13.116 7.456 1.00 84.75 75 ASN A O 1
ATOM 613 N N . PHE A 1 76 ? 19.036 -11.344 7.220 1.00 80.31 76 PHE A N 1
ATOM 614 C CA . PHE A 1 76 ? 18.953 -11.387 5.751 1.00 80.31 76 PHE A CA 1
ATOM 615 C C . PHE A 1 76 ? 19.796 -10.288 5.081 1.00 80.31 76 PHE A C 1
ATOM 617 O O . PHE A 1 76 ? 19.558 -9.943 3.921 1.00 80.31 76 PHE A O 1
ATOM 624 N N . ILE A 1 77 ? 20.796 -9.749 5.786 1.00 85.75 77 ILE A N 1
ATOM 625 C CA . ILE A 1 77 ? 21.602 -8.622 5.308 1.00 85.75 77 ILE A CA 1
ATOM 626 C C . ILE A 1 77 ? 22.422 -9.057 4.095 1.00 85.75 77 ILE A C 1
ATOM 628 O O . ILE A 1 77 ? 23.150 -10.050 4.141 1.00 85.75 77 ILE A O 1
ATOM 632 N N . GLN A 1 78 ? 22.308 -8.302 3.004 1.00 85.88 78 GLN A N 1
ATOM 633 C CA . GLN A 1 78 ? 23.026 -8.588 1.756 1.00 85.88 78 GLN A CA 1
ATOM 634 C C . GLN A 1 78 ? 24.316 -7.771 1.617 1.00 85.88 78 GLN A C 1
ATOM 636 O O . GLN A 1 78 ? 25.286 -8.242 1.015 1.00 85.88 78 GLN A O 1
ATOM 641 N N . SER A 1 79 ? 24.333 -6.562 2.182 1.00 89.81 79 SER A N 1
ATOM 642 C CA . SER A 1 79 ? 25.472 -5.643 2.198 1.00 89.81 79 SER A CA 1
ATOM 643 C C . SER A 1 79 ? 25.319 -4.585 3.284 1.00 89.81 79 SER A C 1
ATOM 645 O O . SER A 1 79 ? 24.203 -4.314 3.710 1.00 89.81 79 SER A O 1
ATOM 647 N N . ILE A 1 80 ? 26.423 -3.940 3.671 1.00 91.31 80 ILE A N 1
ATOM 648 C CA . ILE A 1 80 ? 26.408 -2.738 4.515 1.00 91.31 80 ILE A CA 1
ATOM 649 C C . ILE A 1 80 ? 26.759 -1.523 3.653 1.00 91.31 80 ILE A C 1
ATOM 651 O O . ILE A 1 80 ? 27.829 -1.482 3.036 1.00 91.31 80 ILE A O 1
ATOM 655 N N . ASN A 1 81 ? 25.863 -0.536 3.611 1.00 88.38 81 ASN A N 1
ATOM 656 C CA . ASN A 1 81 ? 26.055 0.681 2.822 1.00 88.38 81 ASN A CA 1
ATOM 657 C C . ASN A 1 81 ? 27.256 1.525 3.307 1.00 88.38 81 ASN A C 1
ATOM 659 O O . ASN A 1 81 ? 27.799 1.330 4.396 1.00 88.38 81 ASN A O 1
ATOM 663 N N . GLU A 1 82 ? 27.708 2.466 2.476 1.00 91.50 82 GLU A N 1
ATOM 664 C CA . GLU A 1 82 ? 28.898 3.283 2.755 1.00 91.50 82 GLU A CA 1
ATOM 665 C C . GLU A 1 82 ? 28.776 4.122 4.039 1.00 91.50 82 GLU A C 1
ATOM 667 O O . GLU A 1 82 ? 29.725 4.181 4.823 1.00 91.50 82 GLU A O 1
ATOM 672 N N . THR A 1 83 ? 27.614 4.733 4.287 1.00 92.31 83 THR A N 1
ATOM 673 C CA . THR A 1 83 ? 27.368 5.566 5.473 1.00 92.31 83 THR A CA 1
ATOM 674 C C . THR A 1 83 ? 27.566 4.774 6.762 1.00 92.31 83 THR A C 1
ATOM 676 O O . THR A 1 83 ? 28.286 5.216 7.658 1.00 92.31 83 THR A O 1
ATOM 679 N N . VAL A 1 84 ? 26.985 3.574 6.835 1.00 93.44 84 VAL A N 1
ATOM 680 C CA . VAL A 1 84 ? 27.101 2.698 8.005 1.00 93.44 84 VAL A CA 1
ATOM 681 C C . VAL A 1 84 ? 28.523 2.150 8.140 1.00 93.44 84 VAL A C 1
ATOM 683 O O . VAL A 1 84 ? 29.055 2.133 9.247 1.00 93.44 84 VAL A O 1
ATOM 686 N N . ARG A 1 85 ? 29.191 1.779 7.035 1.00 94.94 85 ARG A N 1
ATOM 687 C CA . ARG A 1 85 ? 30.606 1.354 7.069 1.00 94.94 85 ARG A CA 1
ATOM 688 C C . ARG A 1 85 ? 31.513 2.433 7.661 1.00 94.94 85 ARG A C 1
ATOM 690 O O . ARG A 1 85 ? 32.319 2.133 8.537 1.00 94.94 85 ARG A O 1
ATOM 697 N N . LYS A 1 86 ? 31.366 3.690 7.225 1.00 94.69 86 LYS A N 1
ATOM 698 C CA . LYS A 1 86 ? 32.140 4.822 7.766 1.00 94.69 86 LYS A CA 1
ATOM 699 C C . LYS A 1 86 ? 31.891 5.013 9.260 1.00 94.69 86 LYS A C 1
ATOM 701 O O . LYS A 1 86 ? 32.840 5.224 10.009 1.00 94.69 86 LYS A O 1
ATOM 706 N N . TRP A 1 87 ? 30.637 4.907 9.691 1.00 95.56 87 TRP A N 1
ATOM 707 C CA . TRP A 1 87 ? 30.277 5.012 11.102 1.00 95.56 87 TRP A CA 1
ATOM 708 C C . TRP A 1 87 ? 30.873 3.875 11.947 1.00 95.56 87 TRP A C 1
ATOM 710 O O . TRP A 1 87 ? 31.438 4.135 13.005 1.00 95.56 87 TRP A O 1
ATOM 720 N N . LEU A 1 88 ? 30.834 2.630 11.459 1.00 95.62 88 LEU A N 1
ATOM 721 C CA . LEU A 1 88 ? 31.439 1.478 12.139 1.00 95.62 88 LEU A CA 1
ATOM 722 C C . LEU A 1 88 ? 32.951 1.659 12.333 1.00 95.62 88 LEU A C 1
ATOM 724 O O . LEU A 1 88 ? 33.475 1.385 13.410 1.00 95.62 88 LEU A O 1
ATOM 728 N N . GLU A 1 89 ? 33.652 2.174 11.320 1.00 96.00 89 GLU A N 1
ATOM 729 C CA . GLU A 1 89 ? 35.083 2.483 11.436 1.00 96.00 89 GLU A CA 1
ATOM 730 C C . GLU A 1 89 ? 35.350 3.607 12.448 1.00 96.00 89 GLU A C 1
ATOM 732 O O . GLU A 1 89 ? 36.305 3.528 13.220 1.00 96.00 89 GLU A O 1
ATOM 737 N N . GLN A 1 90 ? 34.488 4.629 12.510 1.00 94.75 90 GLN A N 1
ATOM 738 C CA . GLN A 1 90 ? 34.587 5.682 13.527 1.00 94.75 90 GLN A CA 1
ATOM 739 C C . GLN A 1 90 ? 34.417 5.124 14.946 1.00 94.75 90 GLN A C 1
ATOM 741 O O . GLN A 1 90 ? 35.204 5.474 15.828 1.00 94.75 90 GLN A O 1
ATOM 746 N N . GLN A 1 91 ? 33.451 4.223 15.165 1.00 94.06 91 GLN A N 1
ATOM 747 C CA . GLN A 1 91 ? 33.300 3.537 16.454 1.00 94.06 91 GLN A CA 1
ATOM 748 C C . GLN A 1 91 ? 34.537 2.695 16.777 1.00 94.06 91 GLN A C 1
ATOM 750 O O . GLN A 1 91 ? 35.071 2.757 17.883 1.00 94.06 91 GLN A O 1
ATOM 755 N N . ASN A 1 92 ? 35.070 1.966 15.798 1.00 95.88 92 ASN A N 1
ATOM 756 C CA . ASN A 1 92 ? 36.262 1.152 15.998 1.00 95.88 92 ASN A CA 1
ATOM 757 C C . ASN A 1 92 ? 37.490 1.974 16.410 1.00 95.88 92 ASN A C 1
ATOM 759 O O . ASN A 1 92 ? 38.195 1.604 17.352 1.00 95.88 92 ASN A O 1
ATOM 763 N N . LEU A 1 93 ? 37.709 3.119 15.758 1.00 94.19 93 LEU A N 1
ATOM 764 C CA . LEU A 1 93 ? 38.779 4.052 16.111 1.00 94.19 93 LEU A CA 1
ATOM 765 C C . LEU A 1 93 ? 38.583 4.637 17.515 1.00 94.19 93 LEU A C 1
ATOM 767 O O . LEU A 1 93 ? 39.543 4.686 18.286 1.00 94.19 93 LEU A O 1
ATOM 771 N N . LYS A 1 94 ? 37.346 5.010 17.873 1.00 93.75 94 LYS A N 1
ATOM 772 C CA . LYS A 1 94 ? 36.996 5.522 19.210 1.00 93.75 94 LYS A CA 1
ATOM 773 C C . LYS A 1 94 ? 37.406 4.549 20.321 1.00 93.75 94 LYS A C 1
ATOM 775 O O . LYS A 1 94 ? 37.885 4.985 21.365 1.00 93.75 94 LYS A O 1
ATOM 780 N N . TYR A 1 95 ? 37.271 3.245 20.084 1.00 90.31 95 TYR A N 1
ATOM 781 C CA . TYR A 1 95 ? 37.594 2.195 21.056 1.00 90.31 95 TYR A CA 1
ATOM 782 C C . TYR A 1 95 ? 38.963 1.530 20.832 1.00 90.31 95 TYR A C 1
ATOM 784 O O . TYR A 1 95 ? 39.213 0.442 21.352 1.00 90.31 95 TYR A O 1
ATOM 792 N N . GLY A 1 96 ? 39.874 2.161 20.080 1.00 90.88 96 GLY A N 1
ATOM 793 C CA . GLY A 1 96 ? 41.240 1.660 19.896 1.00 90.88 96 GLY A CA 1
ATOM 794 C C . GLY A 1 96 ? 41.309 0.299 19.194 1.00 90.88 96 GLY A C 1
ATOM 795 O O . GLY A 1 96 ? 42.085 -0.563 19.604 1.00 90.88 96 GLY A O 1
ATOM 796 N N . ASN A 1 97 ? 40.489 0.107 18.156 1.00 90.81 97 ASN A N 1
ATOM 797 C CA . ASN A 1 97 ? 40.336 -1.130 17.381 1.00 90.81 97 ASN A CA 1
ATOM 798 C C . ASN A 1 97 ? 39.758 -2.321 18.168 1.00 90.81 97 ASN A C 1
ATOM 800 O O . ASN A 1 97 ? 40.084 -3.475 17.888 1.00 90.81 97 ASN A O 1
ATOM 804 N N . LYS A 1 98 ? 38.927 -2.050 19.181 1.00 90.56 98 LYS A N 1
ATOM 805 C CA . LYS A 1 98 ? 38.270 -3.080 20.007 1.00 90.56 98 LYS A CA 1
ATOM 806 C C . LYS A 1 98 ? 36.777 -3.249 19.718 1.00 90.56 98 LYS A C 1
ATOM 808 O O . LYS A 1 98 ? 36.132 -4.031 20.413 1.00 90.56 98 LYS A O 1
ATOM 813 N N . PHE A 1 99 ? 36.224 -2.537 18.732 1.00 95.38 99 PHE A N 1
ATOM 814 C CA . PHE A 1 99 ? 34.810 -2.675 18.383 1.00 95.38 99 PHE A CA 1
ATOM 815 C C . PHE A 1 99 ? 34.552 -4.059 17.781 1.00 95.38 99 PHE A C 1
ATOM 817 O O . PHE A 1 99 ? 35.341 -4.550 16.964 1.00 95.38 99 PHE A O 1
ATOM 824 N N . GLN A 1 100 ? 33.450 -4.684 18.191 1.00 95.81 100 GLN A N 1
ATOM 825 C CA . GLN A 1 100 ? 33.070 -6.024 17.757 1.00 95.81 100 GLN A CA 1
ATOM 826 C C . GLN A 1 100 ? 31.825 -5.975 16.876 1.00 95.81 100 GLN A C 1
ATOM 828 O O . GLN A 1 100 ? 30.808 -5.395 17.255 1.00 95.81 100 GLN A O 1
ATOM 833 N N . LEU A 1 101 ? 31.900 -6.618 15.712 1.00 96.62 101 LEU A N 1
ATOM 834 C CA . LEU A 1 101 ? 30.788 -6.761 14.779 1.00 96.62 101 LEU A CA 1
ATOM 835 C C . LEU A 1 101 ? 30.556 -8.241 14.476 1.00 96.62 101 LEU A C 1
ATOM 837 O O . LEU A 1 101 ? 31.432 -8.915 13.931 1.00 96.62 101 LEU A O 1
ATOM 841 N N . PHE A 1 102 ? 29.361 -8.730 14.788 1.00 97.06 102 PHE A N 1
ATOM 842 C CA . PHE A 1 102 ? 28.968 -10.104 14.492 1.00 97.06 102 PHE A CA 1
ATOM 843 C C . PHE A 1 102 ? 28.076 -10.109 13.253 1.00 97.06 102 PHE A C 1
ATOM 845 O O . PHE A 1 102 ? 26.985 -9.546 13.264 1.00 97.06 102 PHE A O 1
ATOM 852 N N . LEU A 1 103 ? 28.553 -10.716 12.166 1.00 95.00 103 LEU A N 1
ATOM 853 C CA . LEU A 1 103 ? 27.935 -10.650 10.837 1.00 95.00 103 LEU A CA 1
ATOM 854 C C . LEU A 1 103 ? 27.646 -12.039 10.244 1.00 95.00 103 LEU A C 1
ATOM 856 O O . LEU A 1 103 ? 26.928 -12.149 9.246 1.00 95.00 103 LEU A O 1
ATOM 860 N N . LYS A 1 104 ? 28.179 -13.118 10.825 1.00 93.38 104 LYS A N 1
ATOM 861 C CA . LYS A 1 104 ? 27.982 -14.490 10.329 1.00 93.38 104 LYS A CA 1
ATOM 862 C C . LYS A 1 104 ? 26.505 -14.840 10.112 1.00 93.38 104 LYS A C 1
ATOM 864 O O . LYS A 1 104 ? 25.624 -14.420 10.848 1.00 93.38 104 LYS A O 1
ATOM 869 N N . GLY A 1 105 ? 26.240 -15.679 9.110 1.00 84.88 105 GLY A N 1
ATOM 870 C CA . GLY A 1 105 ? 24.905 -16.237 8.866 1.00 84.88 105 GLY A CA 1
ATOM 871 C C . GLY A 1 105 ? 23.960 -15.307 8.106 1.00 84.88 105 GLY A C 1
ATOM 872 O O . GLY A 1 105 ? 22.852 -15.710 7.776 1.00 84.88 105 GLY A O 1
ATOM 873 N N . ASN A 1 106 ? 24.418 -14.099 7.773 1.00 86.94 106 ASN A N 1
ATOM 874 C CA . ASN A 1 106 ? 23.735 -13.209 6.845 1.00 86.94 106 ASN A CA 1
ATOM 875 C C . ASN A 1 106 ? 23.847 -13.680 5.387 1.00 86.94 106 ASN A C 1
ATOM 877 O O . ASN A 1 106 ? 24.794 -14.372 5.003 1.00 86.94 106 ASN A O 1
ATOM 881 N N . ARG A 1 107 ? 22.889 -13.263 4.553 1.00 82.25 107 ARG A N 1
ATOM 882 C CA . ARG A 1 107 ? 22.802 -13.621 3.126 1.00 82.25 107 ARG A CA 1
ATOM 883 C C . ARG A 1 107 ? 23.584 -12.646 2.242 1.00 82.25 107 ARG A C 1
ATOM 885 O O . ARG A 1 107 ? 23.021 -12.041 1.331 1.00 82.25 107 ARG A O 1
ATOM 892 N N . LEU A 1 108 ? 24.882 -12.493 2.513 1.00 88.69 108 LEU A N 1
ATOM 893 C CA . LEU A 1 108 ? 25.742 -11.559 1.779 1.00 88.69 108 LEU A CA 1
ATOM 894 C C . LEU A 1 108 ? 25.713 -11.864 0.275 1.00 88.69 108 LEU A C 1
ATOM 896 O O . LEU A 1 108 ? 25.792 -13.025 -0.129 1.00 88.69 108 LEU A O 1
ATOM 900 N N . ARG A 1 109 ? 25.641 -10.838 -0.574 1.00 82.44 109 ARG A N 1
ATOM 901 C CA . ARG A 1 109 ? 25.527 -11.021 -2.030 1.00 82.44 109 ARG A CA 1
ATOM 902 C C . ARG A 1 109 ? 26.863 -10.773 -2.729 1.00 82.44 109 ARG A C 1
ATOM 904 O O . ARG A 1 109 ? 27.521 -9.777 -2.442 1.00 82.44 109 ARG A O 1
ATOM 911 N N . CYS A 1 110 ? 27.250 -11.640 -3.667 1.00 80.12 110 CYS A N 1
ATOM 912 C CA . CYS A 1 110 ? 28.391 -11.411 -4.558 1.00 80.12 110 CYS A CA 1
ATOM 913 C C . CYS A 1 110 ? 27.901 -10.751 -5.863 1.00 80.12 110 CYS A C 1
ATOM 915 O O . CYS A 1 110 ? 27.589 -11.434 -6.841 1.00 80.12 110 CYS A O 1
ATOM 917 N N . THR A 1 111 ? 27.790 -9.423 -5.883 1.00 75.38 111 THR A N 1
ATOM 918 C CA . THR A 1 111 ? 27.391 -8.635 -7.065 1.00 75.38 111 THR A CA 1
ATOM 919 C C . THR A 1 111 ? 28.306 -7.430 -7.255 1.00 75.38 111 THR A C 1
ATOM 921 O O . THR A 1 111 ? 29.020 -7.055 -6.330 1.00 75.38 111 THR A O 1
ATOM 924 N N . SER A 1 112 ? 28.265 -6.810 -8.439 1.00 75.56 112 SER A N 1
ATOM 925 C CA . SER A 1 112 ? 28.970 -5.549 -8.718 1.00 75.56 112 SER A CA 1
ATOM 926 C C . SER A 1 112 ? 28.687 -4.500 -7.643 1.00 75.56 112 SER A C 1
ATOM 928 O O . SER A 1 112 ? 29.607 -3.880 -7.121 1.00 75.56 112 SER A O 1
ATOM 930 N N . ASP A 1 113 ? 27.422 -4.390 -7.243 1.00 76.25 113 ASP A N 1
ATOM 931 C CA . ASP A 1 113 ? 26.928 -3.324 -6.366 1.00 76.25 113 ASP A CA 1
ATOM 932 C C . ASP A 1 113 ? 27.329 -3.537 -4.896 1.00 76.25 113 ASP A C 1
ATOM 934 O O . ASP A 1 113 ? 27.296 -2.615 -4.089 1.00 76.25 113 ASP A O 1
ATOM 938 N N . THR A 1 114 ? 27.740 -4.755 -4.532 1.00 83.38 114 THR A N 1
ATOM 939 C CA . THR A 1 114 ? 28.179 -5.106 -3.171 1.00 83.38 114 THR A CA 1
ATOM 940 C C . THR A 1 114 ? 29.695 -5.242 -3.060 1.00 83.38 114 THR A C 1
ATOM 942 O O . THR A 1 114 ? 30.218 -5.479 -1.970 1.00 83.38 114 THR A O 1
ATOM 945 N N . LEU A 1 115 ? 30.421 -5.066 -4.167 1.00 84.56 115 LEU A N 1
ATOM 946 C CA . LEU A 1 115 ? 31.854 -5.319 -4.257 1.00 84.56 115 LEU A CA 1
ATOM 947 C C . LEU A 1 115 ? 32.665 -4.460 -3.286 1.00 84.56 115 LEU A C 1
ATOM 949 O O . LEU A 1 115 ? 33.555 -4.974 -2.615 1.00 84.56 115 LEU A O 1
ATOM 953 N N . GLU A 1 116 ? 32.315 -3.183 -3.140 1.00 87.25 116 GLU A N 1
ATOM 954 C CA . GLU A 1 116 ? 32.977 -2.301 -2.177 1.00 87.25 116 GLU A CA 1
ATOM 955 C C . GLU A 1 116 ? 32.804 -2.771 -0.730 1.00 87.25 116 GLU A C 1
ATOM 957 O O . GLU A 1 116 ? 33.730 -2.677 0.076 1.00 87.25 116 GLU A O 1
ATOM 962 N N . PHE A 1 117 ? 31.615 -3.265 -0.382 1.00 93.00 117 PHE A N 1
ATOM 963 C CA . PHE A 1 117 ? 31.336 -3.801 0.946 1.00 93.00 117 PHE A CA 1
ATOM 964 C C . PHE A 1 117 ? 32.142 -5.081 1.204 1.00 93.00 117 PHE A C 1
ATOM 966 O O . PHE A 1 117 ? 32.746 -5.229 2.267 1.00 93.00 117 PHE A O 1
ATOM 973 N N . LEU A 1 118 ? 32.218 -5.976 0.216 1.00 91.31 118 LEU A N 1
ATOM 974 C CA . LEU A 1 118 ? 33.029 -7.188 0.313 1.00 91.31 118 LEU A CA 1
ATOM 975 C C . LEU A 1 118 ? 34.524 -6.856 0.438 1.00 91.31 118 LEU A C 1
ATOM 977 O O . LEU A 1 118 ? 35.226 -7.461 1.247 1.00 91.31 118 LEU A O 1
ATOM 981 N N . GLU A 1 119 ? 35.014 -5.862 -0.307 1.00 91.44 119 GLU A N 1
ATOM 982 C CA . GLU A 1 119 ? 36.380 -5.355 -0.150 1.00 91.44 119 GLU A CA 1
ATOM 983 C C . GLU A 1 119 ? 36.619 -4.801 1.251 1.00 91.44 119 GLU A C 1
ATOM 985 O O . GLU A 1 119 ? 37.658 -5.071 1.860 1.00 91.44 119 GLU A O 1
ATOM 990 N N . TRP A 1 120 ? 35.653 -4.053 1.779 1.00 95.19 120 TRP A N 1
ATOM 991 C CA . TRP A 1 120 ? 35.727 -3.508 3.124 1.00 95.19 120 TRP A CA 1
ATOM 992 C C . TRP A 1 120 ? 35.854 -4.609 4.185 1.00 95.19 120 TRP A C 1
ATOM 994 O O . TRP A 1 120 ? 36.734 -4.493 5.034 1.00 95.19 120 TRP A O 1
ATOM 1004 N N . ILE A 1 121 ? 35.118 -5.727 4.081 1.00 94.31 121 ILE A N 1
ATOM 1005 C CA . ILE A 1 121 ? 35.277 -6.878 4.999 1.00 94.31 121 ILE A CA 1
ATOM 1006 C C . ILE A 1 121 ? 36.728 -7.385 5.021 1.00 94.31 121 ILE A C 1
ATOM 1008 O O . ILE A 1 121 ? 37.268 -7.713 6.080 1.00 94.31 121 ILE A O 1
ATOM 1012 N N . THR A 1 122 ? 37.397 -7.438 3.864 1.00 91.44 122 THR A N 1
ATOM 1013 C CA . THR A 1 122 ? 38.793 -7.907 3.807 1.00 91.44 122 THR A CA 1
ATOM 1014 C C . THR A 1 122 ? 39.773 -6.925 4.457 1.00 91.44 122 THR A C 1
ATOM 1016 O O . THR A 1 122 ? 40.758 -7.348 5.068 1.00 91.44 122 THR A O 1
ATOM 1019 N N . LYS A 1 123 ? 39.483 -5.621 4.389 1.00 93.25 123 LYS A N 1
ATOM 1020 C CA . LYS A 1 123 ? 40.398 -4.539 4.783 1.00 93.25 123 LYS A CA 1
ATOM 1021 C C . LYS A 1 123 ? 40.167 -4.018 6.204 1.00 93.25 123 LYS A C 1
ATOM 1023 O O . LYS A 1 123 ? 41.127 -3.584 6.827 1.00 93.25 123 LYS A O 1
ATOM 1028 N N . THR A 1 124 ? 38.942 -4.084 6.723 1.00 94.31 124 THR A N 1
ATOM 1029 C CA . THR A 1 124 ? 38.563 -3.474 8.011 1.00 94.31 124 THR A CA 1
ATOM 1030 C C . THR A 1 124 ? 39.368 -4.020 9.192 1.00 94.31 124 THR A C 1
ATOM 1032 O O . THR A 1 124 ? 39.656 -5.214 9.247 1.00 94.31 124 THR A O 1
ATOM 1035 N N . ASN A 1 125 ? 39.715 -3.171 10.158 1.00 94.31 125 ASN A N 1
ATOM 1036 C CA . ASN A 1 125 ? 40.358 -3.593 11.411 1.00 94.31 125 ASN A CA 1
ATOM 1037 C C . ASN A 1 125 ? 39.345 -3.868 12.534 1.00 94.31 125 ASN A C 1
ATOM 1039 O O . ASN A 1 125 ? 39.743 -4.041 13.684 1.00 94.31 125 ASN A O 1
ATOM 1043 N N . ILE A 1 126 ? 38.048 -3.884 12.224 1.00 95.88 126 ILE A N 1
ATOM 1044 C CA . ILE A 1 126 ? 36.994 -4.257 13.170 1.00 95.88 126 ILE A CA 1
ATOM 1045 C C . ILE A 1 126 ? 37.122 -5.741 13.529 1.00 95.88 126 ILE A C 1
ATOM 1047 O O . ILE A 1 126 ? 37.376 -6.584 12.662 1.00 95.88 126 ILE A O 1
ATOM 1051 N N . SER A 1 127 ? 36.921 -6.067 14.807 1.00 94.94 127 SER A N 1
ATOM 1052 C CA . SER A 1 127 ? 36.895 -7.452 15.271 1.00 94.94 127 SER A CA 1
ATOM 1053 C C . SER A 1 127 ? 35.611 -8.133 14.795 1.00 94.94 127 SER A C 1
ATOM 1055 O O . SER A 1 127 ? 34.517 -7.784 15.237 1.00 94.94 127 SER A O 1
ATOM 1057 N N . LEU A 1 128 ? 35.741 -9.094 13.880 1.00 95.81 128 LEU A N 1
ATOM 1058 C CA . LEU A 1 128 ? 34.626 -9.860 13.321 1.00 95.81 128 LEU A CA 1
ATOM 1059 C C . LEU A 1 128 ? 34.446 -11.199 14.049 1.00 95.81 128 LEU A C 1
ATOM 1061 O O . LEU A 1 128 ? 35.424 -11.821 14.459 1.00 95.81 128 LEU A O 1
ATOM 1065 N N . ASP A 1 129 ? 33.211 -11.702 14.122 1.00 92.75 129 ASP A N 1
ATOM 1066 C CA . ASP A 1 129 ? 32.880 -12.968 14.808 1.00 92.75 129 ASP A CA 1
ATOM 1067 C C . ASP A 1 129 ? 33.395 -14.241 14.103 1.00 92.75 129 ASP A C 1
ATOM 1069 O O . ASP A 1 129 ? 33.355 -15.353 14.642 1.00 92.75 129 ASP A O 1
ATOM 1073 N N . LYS A 1 130 ? 33.929 -14.078 12.889 1.00 91.38 130 LYS A N 1
ATOM 1074 C CA . LYS A 1 130 ? 34.625 -15.112 12.125 1.00 91.38 130 LYS A CA 1
ATOM 1075 C C . LYS A 1 130 ? 35.906 -14.571 11.495 1.00 91.38 130 LYS A C 1
ATOM 1077 O O . LYS A 1 130 ? 35.974 -13.387 11.158 1.00 91.38 130 LYS A O 1
ATOM 1082 N N . PRO A 1 131 ? 36.912 -15.434 11.258 1.00 92.44 131 PRO A N 1
ATOM 1083 C CA . PRO A 1 131 ? 38.038 -15.080 10.406 1.00 92.44 131 PRO A CA 1
ATOM 1084 C C . PRO A 1 131 ? 37.538 -14.541 9.061 1.00 92.44 131 PRO A C 1
ATOM 1086 O O . PRO A 1 131 ? 36.685 -15.157 8.428 1.00 92.44 131 PRO A O 1
ATOM 1089 N N . LYS A 1 132 ? 38.102 -13.424 8.583 1.00 90.62 132 LYS A N 1
ATOM 1090 C CA . LYS A 1 132 ? 37.701 -12.766 7.319 1.00 90.62 132 LYS A CA 1
ATOM 1091 C C . LYS A 1 132 ? 37.614 -13.723 6.120 1.00 90.62 132 LYS A C 1
ATOM 1093 O O . LYS A 1 132 ? 36.783 -13.542 5.239 1.00 90.62 132 LYS A O 1
ATOM 1098 N N . ARG A 1 133 ? 38.465 -14.755 6.104 1.00 87.69 133 ARG A N 1
ATOM 1099 C CA . ARG A 1 133 ? 38.515 -15.794 5.065 1.00 87.69 133 ARG A CA 1
ATOM 1100 C C . ARG A 1 133 ? 37.309 -16.742 5.044 1.00 87.69 133 ARG A C 1
ATOM 1102 O O . ARG A 1 133 ? 37.069 -17.372 4.022 1.00 87.69 133 ARG A O 1
ATOM 1109 N N . ASP A 1 134 ? 36.566 -16.831 6.144 1.00 90.31 134 ASP A N 1
ATOM 1110 C CA . ASP A 1 134 ? 35.448 -17.766 6.304 1.00 90.31 134 ASP A CA 1
ATOM 1111 C C . ASP A 1 134 ? 34.103 -17.136 5.915 1.00 90.31 134 ASP A C 1
ATOM 1113 O O . ASP A 1 134 ? 33.100 -17.842 5.786 1.00 90.31 134 ASP A O 1
ATOM 1117 N N . TYR A 1 135 ? 34.065 -15.816 5.708 1.00 91.75 135 TYR A N 1
ATOM 1118 C CA . TYR A 1 135 ? 32.876 -15.145 5.206 1.00 91.75 135 TYR A CA 1
ATOM 1119 C C . TYR A 1 135 ? 32.600 -15.547 3.764 1.00 91.75 135 TYR A C 1
ATOM 1121 O O . TYR A 1 135 ? 33.488 -15.544 2.906 1.00 91.75 135 TYR A O 1
ATOM 1129 N N . ARG A 1 136 ? 31.334 -15.874 3.508 1.00 90.56 136 ARG A N 1
ATOM 1130 C CA . ARG A 1 136 ? 30.831 -16.290 2.205 1.00 90.56 136 ARG A CA 1
ATOM 1131 C C . ARG A 1 136 ? 29.761 -15.323 1.728 1.00 90.56 136 ARG A C 1
ATOM 1133 O O . ARG A 1 136 ? 29.017 -14.780 2.538 1.00 90.56 136 ARG A O 1
ATOM 1140 N N . CYS A 1 137 ? 29.682 -15.149 0.421 1.00 85.94 137 CYS A N 1
ATOM 1141 C CA . CYS A 1 137 ? 28.568 -14.493 -0.239 1.00 85.94 137 CYS A CA 1
ATOM 1142 C C . CYS A 1 137 ? 27.988 -15.411 -1.322 1.00 85.94 137 CYS A C 1
ATOM 1144 O O . CYS A 1 137 ? 28.635 -16.365 -1.764 1.00 85.94 137 CYS A O 1
ATOM 1146 N N . THR A 1 138 ? 26.762 -15.123 -1.747 1.00 81.06 138 THR A N 1
ATOM 1147 C CA . THR A 1 138 ? 26.042 -15.884 -2.771 1.00 81.06 138 THR A CA 1
ATOM 1148 C C . THR A 1 138 ? 26.014 -15.117 -4.096 1.00 81.06 138 THR A C 1
ATOM 1150 O O . THR A 1 138 ? 25.620 -13.948 -4.149 1.00 81.06 138 THR A O 1
ATOM 1153 N N . LEU A 1 139 ? 26.432 -15.768 -5.182 1.00 72.81 139 LEU A N 1
ATOM 1154 C CA . LEU A 1 139 ? 26.325 -15.273 -6.560 1.00 72.81 139 LEU A CA 1
ATOM 1155 C C . LEU A 1 139 ? 24.871 -15.317 -7.064 1.00 72.81 139 LEU A C 1
ATOM 1157 O O . LEU A 1 139 ? 24.027 -16.026 -6.520 1.00 72.81 139 LEU A O 1
ATOM 1161 N N . ARG A 1 140 ? 24.571 -14.620 -8.172 1.00 64.19 140 ARG A N 1
ATOM 1162 C CA . ARG A 1 140 ? 23.223 -14.628 -8.790 1.00 64.19 140 ARG A CA 1
ATOM 1163 C C . ARG A 1 140 ? 22.705 -16.032 -9.139 1.00 64.19 140 ARG A C 1
ATOM 1165 O O . ARG A 1 140 ? 21.500 -16.236 -9.147 1.00 64.19 140 ARG A O 1
ATOM 1172 N N . ASN A 1 141 ? 23.595 -16.983 -9.415 1.00 60.03 141 ASN A N 1
ATOM 1173 C CA . ASN A 1 141 ? 23.256 -18.375 -9.730 1.00 60.03 141 ASN A CA 1
ATOM 1174 C C . ASN A 1 141 ? 23.083 -19.271 -8.481 1.00 60.03 141 ASN A C 1
ATOM 1176 O O . ASN A 1 141 ? 23.015 -20.487 -8.620 1.00 60.03 141 ASN A O 1
ATOM 1180 N N . GLY A 1 142 ? 23.078 -18.696 -7.271 1.00 63.47 142 GLY A N 1
ATOM 1181 C CA . GLY A 1 142 ? 22.952 -19.430 -6.007 1.00 63.47 142 GLY A CA 1
ATOM 1182 C C . GLY A 1 142 ? 24.255 -20.050 -5.487 1.00 63.47 142 GLY A C 1
ATOM 1183 O O . GLY A 1 142 ? 24.259 -20.642 -4.410 1.00 63.47 142 GLY A O 1
ATOM 1184 N N . THR A 1 143 ? 25.372 -19.908 -6.208 1.00 77.75 143 THR A N 1
ATOM 1185 C CA . THR A 1 143 ? 26.668 -20.451 -5.772 1.00 77.75 143 THR A CA 1
ATOM 1186 C C . THR A 1 143 ? 27.217 -19.646 -4.597 1.00 77.75 143 THR A C 1
ATOM 1188 O O . THR A 1 143 ? 27.323 -18.423 -4.681 1.00 77.75 143 THR A O 1
ATOM 1191 N N . ASN A 1 144 ? 27.619 -20.329 -3.524 1.00 80.94 144 ASN A N 1
ATOM 1192 C CA . ASN A 1 144 ? 28.271 -19.711 -2.371 1.00 80.94 144 ASN A CA 1
ATOM 1193 C C . ASN A 1 144 ? 29.791 -19.713 -2.543 1.00 80.94 144 ASN A C 1
ATOM 1195 O O . ASN A 1 144 ? 30.402 -20.778 -2.621 1.00 80.94 144 ASN A O 1
ATOM 1199 N N . MET A 1 145 ? 30.404 -18.533 -2.527 1.00 82.75 145 MET A N 1
ATOM 1200 C CA . MET A 1 145 ? 31.855 -18.353 -2.614 1.00 82.75 145 MET A CA 1
ATOM 1201 C C . MET A 1 145 ? 32.386 -17.630 -1.385 1.00 82.75 145 MET A C 1
ATOM 1203 O O . MET A 1 145 ? 31.675 -16.830 -0.776 1.00 82.75 145 MET A O 1
ATOM 1207 N N . THR A 1 146 ? 33.634 -17.899 -1.006 1.00 90.06 146 THR A N 1
ATOM 1208 C CA . THR A 1 146 ? 34.299 -17.111 0.037 1.00 90.06 146 THR A CA 1
ATOM 1209 C C . THR A 1 146 ? 34.670 -15.729 -0.501 1.00 90.06 146 THR A C 1
ATOM 1211 O O . TH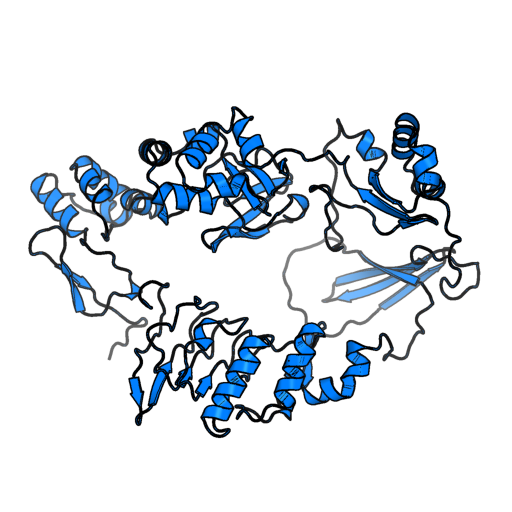R A 1 146 ? 34.963 -15.559 -1.687 1.00 90.06 146 THR A O 1
ATOM 1214 N N . ILE A 1 147 ? 34.675 -14.717 0.366 1.00 88.06 147 ILE A N 1
ATOM 1215 C CA . ILE A 1 147 ? 35.033 -13.349 -0.036 1.00 88.06 147 ILE A CA 1
ATOM 1216 C C . ILE A 1 147 ? 36.443 -13.280 -0.660 1.00 88.06 147 ILE A C 1
ATOM 1218 O O . ILE A 1 147 ? 36.580 -12.642 -1.703 1.00 88.06 147 ILE A O 1
ATOM 1222 N N . PRO A 1 148 ? 37.489 -13.946 -0.125 1.00 86.50 148 PRO A N 1
ATOM 1223 C CA . PRO A 1 148 ? 38.800 -13.962 -0.776 1.00 86.50 148 PRO A CA 1
ATOM 1224 C C . PRO A 1 148 ? 38.788 -14.559 -2.188 1.00 86.50 148 PRO A C 1
ATOM 1226 O O . PRO A 1 148 ? 39.447 -14.011 -3.069 1.00 86.50 148 PRO A O 1
ATOM 1229 N N . GLU A 1 149 ? 38.026 -15.632 -2.432 1.00 84.19 149 GLU A N 1
ATOM 1230 C CA . GLU A 1 149 ? 37.884 -16.212 -3.777 1.00 84.19 149 GLU A CA 1
ATOM 1231 C C . GLU A 1 149 ? 37.249 -15.205 -4.741 1.00 84.19 149 GLU A C 1
ATOM 1233 O O . GLU A 1 149 ? 37.733 -15.033 -5.859 1.00 84.19 149 GLU A O 1
ATOM 1238 N N . VAL A 1 150 ? 36.217 -14.480 -4.298 1.00 81.00 150 VAL A N 1
ATOM 1239 C CA . VAL A 1 150 ? 35.560 -13.420 -5.086 1.00 81.00 150 VAL A CA 1
ATOM 1240 C C . VAL A 1 150 ? 36.538 -12.284 -5.402 1.00 81.00 150 VAL A C 1
ATOM 1242 O O . VAL A 1 150 ? 36.553 -11.777 -6.521 1.00 81.00 150 VAL A O 1
ATOM 1245 N N . MET A 1 151 ? 37.405 -11.913 -4.454 1.00 82.12 151 MET A N 1
ATOM 1246 C CA . MET A 1 151 ? 38.420 -10.872 -4.666 1.00 82.12 151 MET A CA 1
ATOM 1247 C C . MET A 1 151 ? 39.513 -11.301 -5.649 1.00 82.12 151 MET A C 1
ATOM 1249 O O . MET A 1 151 ? 39.943 -10.496 -6.473 1.00 82.12 151 MET A O 1
ATOM 1253 N N . GLN A 1 152 ? 39.935 -12.567 -5.609 1.00 77.94 152 GLN A N 1
ATOM 1254 C CA . GLN A 1 152 ? 40.914 -13.119 -6.555 1.00 77.94 152 GLN A CA 1
ATOM 1255 C C . GLN A 1 152 ? 40.339 -13.266 -7.967 1.00 77.94 152 GLN A C 1
ATOM 1257 O O . GLN A 1 152 ? 41.050 -13.121 -8.958 1.00 77.94 152 GLN A O 1
ATOM 1262 N N . THR A 1 153 ? 39.035 -13.515 -8.064 1.00 66.75 153 THR A N 1
ATOM 1263 C CA . THR A 1 153 ? 38.319 -13.730 -9.324 1.00 66.75 153 THR A CA 1
ATOM 1264 C C . THR A 1 153 ? 37.546 -12.488 -9.780 1.00 66.75 153 THR A C 1
ATOM 1266 O O . THR A 1 153 ? 36.734 -12.570 -10.701 1.00 66.75 153 THR A O 1
ATOM 1269 N N . LYS A 1 154 ? 37.838 -11.312 -9.195 1.00 60.19 154 LYS A N 1
ATOM 1270 C CA . LYS A 1 154 ? 37.172 -10.025 -9.467 1.00 60.19 154 LYS A CA 1
ATOM 1271 C C . LYS A 1 154 ? 37.149 -9.669 -10.961 1.00 60.19 154 LYS A C 1
ATOM 1273 O O . LYS A 1 154 ? 36.161 -9.123 -11.435 1.00 60.19 154 LYS A O 1
ATOM 1278 N N . GLN A 1 155 ? 38.190 -10.029 -11.718 1.00 47.81 155 GLN A N 1
ATOM 1279 C CA . GLN A 1 155 ? 38.230 -9.848 -13.178 1.00 47.81 155 GLN A CA 1
ATOM 1280 C C . GLN A 1 155 ? 37.404 -10.887 -13.954 1.00 47.81 155 GLN A C 1
ATOM 1282 O O . GLN A 1 155 ? 36.933 -10.593 -15.044 1.00 47.81 155 GLN A O 1
ATOM 1287 N N . ILE A 1 156 ? 37.195 -12.081 -13.398 1.00 44.31 156 ILE A N 1
ATOM 1288 C CA . ILE A 1 156 ? 36.517 -13.198 -14.067 1.00 44.31 156 ILE A CA 1
ATOM 1289 C C . ILE A 1 156 ? 34.996 -13.125 -13.852 1.00 44.31 156 ILE A C 1
ATOM 1291 O O . ILE A 1 156 ? 34.241 -13.269 -14.806 1.00 44.31 156 ILE A O 1
ATOM 1295 N N . PHE A 1 157 ? 34.529 -12.839 -12.628 1.00 44.06 157 PHE A N 1
ATOM 1296 C CA . PHE A 1 157 ? 33.090 -12.774 -12.309 1.00 44.06 157 PHE A CA 1
ATOM 1297 C C . PHE A 1 157 ? 32.429 -11.426 -12.601 1.00 44.06 157 PHE A C 1
ATOM 1299 O O . PHE A 1 157 ? 31.216 -11.391 -12.798 1.00 44.06 157 PHE A O 1
ATOM 1306 N N . PHE A 1 158 ? 33.191 -10.326 -12.609 1.00 44.44 158 PHE A N 1
ATOM 1307 C CA . PHE A 1 158 ? 32.642 -8.982 -12.841 1.00 44.44 158 PHE A CA 1
ATOM 1308 C C . PHE A 1 158 ? 33.118 -8.336 -14.147 1.00 44.44 158 PHE A C 1
ATOM 1310 O O . PHE A 1 158 ? 32.523 -7.347 -14.561 1.00 44.44 158 PHE A O 1
ATOM 1317 N N . PHE A 1 159 ? 34.145 -8.892 -14.808 1.00 39.38 159 PHE A N 1
ATOM 1318 C CA . PHE A 1 159 ? 34.719 -8.332 -16.040 1.00 39.38 159 PHE A CA 1
ATOM 1319 C C . PHE A 1 159 ? 35.008 -9.356 -17.157 1.00 39.38 159 PHE A C 1
ATOM 1321 O O . PHE A 1 159 ? 35.584 -8.972 -18.174 1.00 39.38 159 PHE A O 1
ATOM 1328 N N . SER A 1 160 ? 34.581 -10.623 -17.049 1.00 31.84 160 SER A N 1
ATOM 1329 C CA . SER A 1 160 ? 34.677 -11.559 -18.177 1.00 31.84 160 SER A CA 1
ATOM 1330 C C . SER A 1 160 ? 33.401 -12.367 -18.394 1.00 31.84 160 SER A C 1
ATOM 1332 O O . SER A 1 160 ? 33.140 -13.363 -17.723 1.00 31.84 160 SER A O 1
ATOM 1334 N N . ASP A 1 161 ? 32.673 -12.007 -19.443 1.00 31.81 161 ASP A N 1
ATOM 1335 C CA . ASP A 1 161 ? 31.896 -12.950 -20.244 1.00 31.81 161 ASP A CA 1
ATOM 1336 C C . ASP A 1 161 ? 32.837 -13.949 -20.958 1.00 31.81 161 ASP A C 1
ATOM 1338 O O . ASP A 1 161 ? 32.866 -13.993 -22.180 1.00 31.81 161 ASP A O 1
ATOM 1342 N N . VAL A 1 162 ? 33.658 -14.745 -20.250 1.00 27.52 162 VAL A N 1
ATOM 1343 C CA . VAL A 1 162 ? 34.461 -15.823 -20.873 1.00 27.52 162 VAL A CA 1
ATOM 1344 C C . VAL A 1 162 ? 34.687 -17.028 -19.929 1.00 27.52 162 VAL A C 1
ATOM 1346 O O . VAL A 1 162 ? 35.601 -17.059 -19.118 1.00 27.52 162 VAL A O 1
ATOM 1349 N N . VAL A 1 163 ? 33.879 -18.072 -20.176 1.00 29.08 163 VAL A N 1
ATOM 1350 C CA . VAL A 1 163 ? 34.206 -19.521 -20.260 1.00 29.08 163 VAL A CA 1
ATOM 1351 C C . VAL A 1 163 ? 34.659 -20.296 -19.005 1.00 29.08 163 VAL A C 1
ATOM 1353 O O . VAL A 1 163 ? 35.795 -20.194 -18.570 1.00 29.08 163 VAL A O 1
ATOM 1356 N N . THR A 1 164 ? 33.861 -21.309 -18.622 1.00 27.02 164 THR A N 1
ATOM 1357 C CA . THR A 1 164 ? 34.288 -22.733 -18.625 1.00 27.02 164 THR A CA 1
ATOM 1358 C C . THR A 1 164 ? 33.097 -23.702 -18.736 1.00 27.02 164 THR A C 1
ATOM 1360 O O . THR A 1 164 ? 32.369 -23.921 -17.784 1.00 27.02 164 THR A O 1
ATOM 1363 N N . THR A 1 165 ? 32.936 -24.345 -19.899 1.00 28.81 165 THR A N 1
ATOM 1364 C CA . THR A 1 165 ? 32.675 -25.796 -20.040 1.00 28.81 165 THR A CA 1
ATOM 1365 C C . THR A 1 165 ? 33.090 -26.218 -21.458 1.00 28.81 165 THR A C 1
ATOM 1367 O O . THR A 1 165 ? 32.617 -25.687 -22.463 1.00 28.81 165 THR A O 1
ATOM 1370 N N . LYS A 1 166 ? 34.035 -27.159 -21.576 1.00 31.69 166 LYS A N 1
ATOM 1371 C CA . LYS A 1 166 ? 34.382 -27.789 -22.860 1.00 31.69 166 LYS A CA 1
ATOM 1372 C C . LYS A 1 166 ? 33.287 -28.799 -23.214 1.00 31.69 166 LYS A C 1
ATOM 1374 O O . LYS A 1 166 ? 33.315 -29.894 -22.680 1.00 31.69 166 LYS A O 1
ATOM 1379 N N . THR A 1 167 ? 32.361 -28.417 -24.096 1.00 32.34 167 THR A N 1
ATOM 1380 C CA . THR A 1 167 ? 32.070 -29.075 -25.394 1.00 32.34 167 THR A CA 1
ATOM 1381 C C . THR A 1 167 ? 30.877 -28.400 -26.077 1.00 32.34 167 THR A C 1
ATOM 1383 O O . THR A 1 167 ? 29.738 -28.833 -25.942 1.00 32.34 167 THR A O 1
ATOM 1386 N N . ARG A 1 168 ? 31.181 -27.330 -26.820 1.00 35.81 168 ARG A N 1
ATOM 1387 C CA . ARG A 1 168 ? 30.627 -26.856 -28.109 1.00 35.81 168 ARG A CA 1
ATOM 1388 C C . ARG A 1 168 ? 30.879 -25.350 -28.127 1.00 35.81 168 ARG A C 1
ATOM 1390 O O . ARG A 1 168 ? 30.333 -24.623 -27.308 1.00 35.81 168 ARG A O 1
ATOM 1397 N N . ARG A 1 169 ? 31.787 -24.897 -28.999 1.00 35.91 169 ARG A N 1
ATOM 1398 C CA . ARG A 1 169 ? 32.097 -23.467 -29.159 1.00 35.91 169 ARG A CA 1
ATOM 1399 C C . ARG A 1 169 ? 30.774 -22.697 -29.348 1.00 35.91 169 ARG A C 1
ATOM 1401 O O . ARG A 1 169 ? 29.980 -23.152 -30.176 1.00 35.91 169 ARG A O 1
ATOM 1408 N N . PRO A 1 170 ? 30.522 -21.586 -28.627 1.00 41.47 170 PRO A N 1
ATOM 1409 C CA . PRO A 1 170 ? 29.388 -20.721 -28.927 1.00 41.47 170 PRO A CA 1
ATOM 1410 C C . PRO A 1 170 ? 29.513 -20.277 -30.384 1.00 41.47 170 PRO A C 1
ATOM 1412 O O . PRO A 1 170 ? 30.557 -19.766 -30.793 1.00 41.47 170 PRO A O 1
ATOM 1415 N N . GLN A 1 171 ? 28.496 -20.557 -31.192 1.00 48.88 171 GLN A N 1
ATOM 1416 C CA . GLN A 1 171 ? 28.460 -20.072 -32.565 1.00 48.88 171 GLN A CA 1
ATOM 1417 C C . GLN A 1 171 ? 28.096 -18.575 -32.529 1.00 48.88 171 GLN A C 1
ATOM 1419 O O . GLN A 1 171 ? 27.216 -18.205 -31.749 1.00 48.88 171 GLN A O 1
ATOM 1424 N N . PRO A 1 172 ? 28.761 -17.703 -33.309 1.00 52.31 172 PRO A N 1
ATOM 1425 C CA . PRO A 1 172 ? 28.557 -16.255 -33.227 1.00 52.31 172 PRO A CA 1
ATOM 1426 C C . PRO A 1 172 ? 27.099 -15.873 -33.519 1.00 52.31 172 PRO A C 1
ATOM 1428 O O . PRO A 1 172 ? 26.515 -16.394 -34.464 1.00 52.31 172 PRO A O 1
ATOM 1431 N N . ASN A 1 173 ? 26.529 -14.968 -32.717 1.00 60.47 173 ASN A N 1
ATOM 1432 C CA . ASN A 1 173 ? 25.200 -14.356 -32.892 1.00 60.47 173 ASN A CA 1
ATOM 1433 C C . ASN A 1 173 ? 24.034 -15.343 -33.110 1.00 60.47 173 ASN A C 1
ATOM 1435 O O . ASN A 1 173 ? 23.117 -15.059 -33.881 1.00 60.47 173 ASN A O 1
ATOM 1439 N N . ILE A 1 174 ? 24.065 -16.503 -32.443 1.00 55.72 174 ILE A N 1
ATOM 1440 C CA . ILE A 1 174 ? 22.930 -17.435 -32.384 1.00 55.72 174 ILE A CA 1
ATOM 1441 C C . ILE A 1 174 ? 22.134 -17.214 -31.099 1.00 55.72 174 ILE A C 1
ATOM 1443 O O . ILE A 1 174 ? 22.651 -17.376 -29.994 1.00 55.72 174 ILE A O 1
ATOM 1447 N N . CYS A 1 175 ? 20.850 -16.931 -31.263 1.00 55.59 175 CYS A N 1
ATOM 1448 C CA . CYS A 1 175 ? 19.856 -16.861 -30.210 1.00 55.59 175 CYS A CA 1
ATOM 1449 C C . CYS A 1 175 ? 19.185 -18.238 -30.072 1.00 55.59 175 CYS A C 1
ATOM 1451 O O . CYS A 1 175 ? 18.818 -18.878 -31.058 1.00 55.59 175 CYS A O 1
ATOM 1453 N N . THR A 1 176 ? 19.102 -18.749 -28.841 1.00 48.88 176 THR A N 1
ATOM 1454 C CA . THR A 1 176 ? 18.556 -20.085 -28.546 1.00 48.88 176 THR A CA 1
ATOM 1455 C C . THR A 1 176 ? 17.258 -19.954 -27.763 1.00 48.88 176 THR A C 1
ATOM 1457 O O . THR A 1 176 ? 17.212 -19.265 -26.749 1.00 48.88 176 THR A O 1
ATOM 1460 N N . TYR A 1 177 ? 16.240 -20.681 -28.199 1.00 51.91 177 TYR A N 1
ATOM 1461 C CA . TYR A 1 177 ? 14.901 -20.743 -27.634 1.00 51.91 177 TYR A CA 1
ATOM 1462 C C . TYR A 1 177 ? 14.631 -22.200 -27.258 1.00 51.91 177 TYR A C 1
ATOM 1464 O O . TYR A 1 177 ? 14.923 -23.105 -28.034 1.00 51.91 177 TYR A O 1
ATOM 1472 N N . LYS A 1 178 ? 14.124 -22.463 -26.056 1.00 46.22 178 LYS A N 1
ATOM 1473 C CA . LYS A 1 178 ? 13.769 -23.817 -25.612 1.00 46.22 178 LYS A CA 1
ATOM 1474 C C . LYS A 1 178 ? 12.293 -23.847 -25.269 1.00 46.22 178 LYS A C 1
ATOM 1476 O O . LYS A 1 178 ? 11.828 -22.967 -24.555 1.00 46.22 178 LYS A O 1
ATOM 1481 N N . ASP A 1 179 ? 11.607 -24.867 -25.754 1.00 47.81 179 ASP A N 1
ATOM 1482 C CA . ASP A 1 179 ? 10.195 -25.124 -25.512 1.00 47.81 179 ASP A CA 1
ATOM 1483 C C . ASP A 1 179 ? 10.023 -26.535 -24.931 1.00 47.81 179 ASP A C 1
ATOM 1485 O O . ASP A 1 179 ? 10.783 -27.443 -25.279 1.00 47.81 179 ASP A O 1
ATOM 1489 N N . ILE A 1 180 ? 9.071 -26.731 -24.018 1.00 47.44 180 ILE A N 1
ATOM 1490 C CA . ILE A 1 180 ? 8.839 -28.014 -23.333 1.00 47.44 180 ILE A CA 1
ATOM 1491 C C . ILE A 1 180 ? 7.398 -28.440 -23.605 1.00 47.44 180 ILE A C 1
ATOM 1493 O O . ILE A 1 180 ? 6.460 -27.809 -23.125 1.00 47.44 180 ILE A O 1
ATOM 1497 N N . ILE A 1 181 ? 7.215 -29.535 -24.345 1.00 46.78 181 ILE A N 1
ATOM 1498 C CA . ILE A 1 181 ? 5.890 -30.102 -24.610 1.00 46.78 181 ILE A CA 1
ATOM 1499 C C . ILE A 1 181 ? 5.548 -31.046 -23.452 1.00 46.78 181 ILE A C 1
ATOM 1501 O O . ILE A 1 181 ? 6.151 -32.115 -23.324 1.00 46.78 181 ILE A O 1
ATOM 1505 N N . LYS A 1 182 ? 4.587 -30.656 -22.605 1.00 44.59 182 LYS A N 1
ATOM 1506 C CA . LYS A 1 182 ? 3.996 -31.546 -21.595 1.00 44.59 182 LYS A CA 1
ATOM 1507 C C . LYS A 1 182 ? 2.759 -32.225 -22.181 1.00 44.59 182 LYS A C 1
ATOM 1509 O O . LYS A 1 182 ? 1.830 -31.540 -22.592 1.00 44.59 182 LYS A O 1
ATOM 1514 N N . ASN A 1 183 ? 2.738 -33.558 -22.187 1.00 33.59 183 ASN A N 1
ATOM 1515 C CA . ASN A 1 183 ? 1.505 -34.307 -22.423 1.00 33.59 183 ASN A CA 1
ATOM 1516 C C . ASN A 1 183 ? 0.648 -34.243 -21.156 1.00 33.59 183 ASN A C 1
ATOM 1518 O O . ASN A 1 183 ? 1.095 -34.614 -20.069 1.00 33.59 183 ASN A O 1
ATOM 1522 N N . GLU A 1 184 ? -0.573 -33.735 -21.296 1.00 35.88 184 GLU A N 1
ATOM 1523 C CA . GLU A 1 184 ? -1.551 -33.647 -20.218 1.00 35.88 184 GLU A CA 1
ATOM 1524 C C . GLU A 1 184 ? -1.878 -35.044 -19.679 1.00 35.88 184 GLU A C 1
ATOM 1526 O O . GLU A 1 184 ? -2.359 -35.902 -20.413 1.00 35.88 184 GLU A O 1
ATOM 1531 N N . THR A 1 185 ? -1.599 -35.285 -18.395 1.00 30.64 185 THR A N 1
ATOM 1532 C CA . THR A 1 185 ? -2.498 -35.988 -17.461 1.00 30.64 185 THR A CA 1
ATOM 1533 C C . THR A 1 185 ? -1.927 -36.019 -16.029 1.00 30.64 185 THR A C 1
ATOM 1535 O O . THR A 1 185 ? -0.749 -36.297 -15.788 1.00 30.64 185 THR A O 1
ATOM 1538 N N . SER A 1 186 ? -2.852 -35.748 -15.104 1.00 29.11 186 SER A N 1
ATOM 1539 C CA . SER A 1 186 ? -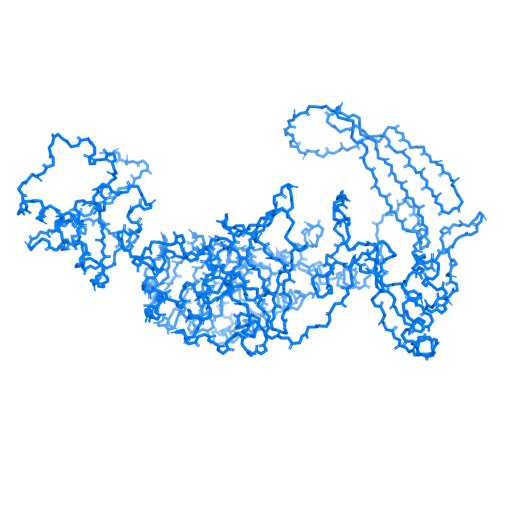2.851 -35.887 -13.640 1.00 29.11 186 SER A CA 1
ATOM 1540 C C . SER A 1 186 ? -1.992 -34.952 -12.773 1.00 29.11 186 SER A C 1
ATOM 1542 O O . SER A 1 186 ? -0.774 -34.817 -12.923 1.00 29.11 186 SER A O 1
ATOM 1544 N N . SER A 1 187 ? -2.717 -34.370 -11.812 1.00 37.41 187 SER A N 1
ATOM 1545 C CA . SER A 1 187 ? -2.299 -33.772 -10.548 1.00 37.41 187 SER A CA 1
ATOM 1546 C C . SER A 1 187 ? -1.363 -34.686 -9.761 1.00 37.41 187 SER A C 1
ATOM 1548 O O . SER A 1 187 ? -1.611 -35.888 -9.701 1.00 37.41 187 SER A O 1
ATOM 1550 N N . ASP A 1 188 ? -0.280 -34.109 -9.239 1.00 28.53 188 ASP A N 1
ATOM 1551 C CA . ASP A 1 188 ? 0.201 -34.209 -7.849 1.00 28.53 188 ASP A CA 1
ATOM 1552 C C . ASP A 1 188 ? 1.618 -33.602 -7.759 1.00 28.53 188 ASP A C 1
ATOM 1554 O O . ASP A 1 188 ? 2.417 -33.696 -8.696 1.00 28.53 188 ASP A O 1
ATOM 1558 N N . GLU A 1 189 ? 1.904 -32.910 -6.652 1.00 34.31 189 GLU A N 1
ATOM 1559 C CA . GLU A 1 189 ? 3.205 -32.301 -6.341 1.00 34.31 189 GLU A CA 1
ATOM 1560 C C . GLU A 1 189 ? 4.255 -33.377 -6.014 1.00 34.31 189 GLU A C 1
ATOM 1562 O O . GLU A 1 189 ? 3.994 -34.277 -5.219 1.00 34.31 189 GLU A O 1
ATOM 1567 N N . ILE A 1 190 ? 5.462 -33.273 -6.589 1.00 26.70 190 ILE A N 1
ATOM 1568 C CA . ILE A 1 190 ? 6.616 -34.116 -6.226 1.00 26.70 190 ILE A CA 1
ATOM 1569 C C . ILE A 1 190 ? 7.889 -33.255 -6.126 1.00 26.70 190 ILE A C 1
ATOM 1571 O O . ILE A 1 190 ? 8.194 -32.464 -7.021 1.00 26.70 190 ILE A O 1
ATOM 1575 N N . GLU A 1 191 ? 8.635 -33.444 -5.032 1.00 28.66 191 GLU A N 1
ATOM 1576 C CA . GLU A 1 191 ? 9.963 -32.881 -4.748 1.00 28.66 191 GLU A CA 1
ATOM 1577 C C . GLU A 1 191 ? 11.033 -33.291 -5.779 1.00 28.66 191 GLU A C 1
ATOM 1579 O O . GLU A 1 191 ? 11.150 -34.452 -6.173 1.00 28.66 191 GLU A O 1
ATOM 1584 N N . ILE A 1 192 ? 11.881 -32.336 -6.176 1.00 28.50 192 ILE A N 1
ATOM 1585 C CA . ILE A 1 192 ? 12.933 -32.533 -7.183 1.00 28.50 192 ILE A CA 1
ATOM 1586 C C . ILE A 1 192 ? 14.250 -32.929 -6.499 1.00 28.50 192 ILE A C 1
ATOM 1588 O O . ILE A 1 192 ? 14.917 -32.095 -5.885 1.00 28.50 192 ILE A O 1
ATOM 1592 N N . THR A 1 193 ? 14.673 -34.184 -6.677 1.00 29.77 193 THR A N 1
ATOM 1593 C CA . THR A 1 193 ? 16.063 -34.625 -6.463 1.00 29.77 193 THR A CA 1
ATOM 1594 C C . THR A 1 193 ? 16.791 -34.805 -7.801 1.00 29.77 193 THR A C 1
ATOM 1596 O O . THR A 1 193 ? 16.189 -34.949 -8.864 1.00 29.77 193 THR A O 1
ATOM 1599 N N . SER A 1 194 ? 18.116 -34.678 -7.759 1.00 37.75 194 SER A N 1
ATOM 1600 C CA . SER A 1 194 ? 19.030 -34.544 -8.896 1.00 37.75 194 SER A CA 1
ATOM 1601 C C . SER A 1 194 ? 19.166 -35.809 -9.765 1.00 37.75 194 SER A C 1
ATOM 1603 O O . SER A 1 194 ? 19.072 -36.920 -9.254 1.00 37.75 194 SER A O 1
ATOM 1605 N N . HIS A 1 195 ? 19.528 -35.584 -11.045 1.00 37.00 195 HIS A N 1
ATOM 1606 C CA . HIS A 1 195 ? 19.964 -36.499 -12.134 1.00 37.00 195 HIS A CA 1
ATOM 1607 C C . HIS A 1 195 ? 18.938 -36.745 -13.269 1.00 37.00 195 HIS A C 1
ATOM 1609 O O . HIS A 1 195 ? 18.004 -37.523 -13.134 1.00 37.00 195 HIS A O 1
ATOM 1615 N N . HIS A 1 196 ? 19.165 -36.116 -14.435 1.00 40.19 196 HIS A N 1
ATOM 1616 C CA . HIS A 1 196 ? 18.405 -36.332 -15.682 1.00 40.19 196 HIS A CA 1
ATOM 1617 C C . HIS A 1 196 ? 19.214 -37.190 -16.680 1.00 40.19 196 HIS A C 1
ATOM 1619 O O . HIS A 1 196 ? 20.404 -36.932 -16.872 1.00 40.19 196 HIS A O 1
ATOM 1625 N N . VAL A 1 197 ? 18.574 -38.151 -17.367 1.00 39.97 197 VAL A N 1
ATOM 1626 C CA . VAL A 1 197 ? 19.158 -38.943 -18.477 1.00 39.97 197 VAL A CA 1
ATOM 1627 C C . VAL A 1 197 ? 18.427 -38.612 -19.790 1.00 39.97 197 VAL A C 1
ATOM 1629 O O . VAL A 1 197 ? 17.210 -38.761 -19.880 1.00 39.97 197 VAL A O 1
ATOM 1632 N N . ILE A 1 198 ? 19.164 -38.154 -20.812 1.00 44.09 198 ILE A N 1
ATOM 1633 C CA . ILE A 1 198 ? 18.650 -37.838 -22.165 1.00 44.09 198 ILE A CA 1
ATOM 1634 C C . ILE A 1 198 ? 18.527 -39.134 -22.981 1.00 44.09 198 ILE A C 1
ATOM 1636 O O . ILE A 1 198 ? 19.502 -39.880 -23.067 1.00 44.09 198 ILE A O 1
ATOM 1640 N N . ARG A 1 199 ? 17.370 -39.393 -23.618 1.00 44.50 199 ARG A N 1
ATOM 1641 C CA . ARG A 1 199 ? 17.144 -40.614 -24.425 1.00 44.50 199 ARG A CA 1
ATOM 1642 C C . ARG A 1 199 ? 17.435 -40.451 -25.923 1.00 44.50 199 ARG A C 1
ATOM 1644 O O . ARG A 1 199 ? 17.930 -41.394 -26.528 1.00 44.50 199 ARG A O 1
ATOM 1651 N N . SER A 1 200 ? 17.154 -39.299 -26.539 1.00 44.94 200 SER A N 1
ATOM 1652 C CA . SER A 1 200 ? 17.499 -39.038 -27.953 1.00 44.94 200 SER A CA 1
ATOM 1653 C C . SER A 1 200 ? 17.430 -37.545 -28.313 1.00 44.94 200 SER A C 1
ATOM 1655 O O . SER A 1 200 ? 16.755 -36.782 -27.622 1.00 44.94 200 SER A O 1
ATOM 1657 N N . GLN A 1 201 ? 18.148 -37.137 -29.372 1.00 51.38 201 GLN A N 1
ATOM 1658 C CA . GLN A 1 201 ? 18.162 -35.788 -29.962 1.00 51.38 201 GLN A CA 1
ATOM 1659 C C . GLN A 1 201 ? 18.009 -35.899 -31.491 1.00 51.38 201 GLN A C 1
ATOM 1661 O O . GLN A 1 201 ? 18.842 -36.531 -32.139 1.00 51.38 201 GLN A O 1
ATOM 1666 N N . VAL A 1 202 ? 16.986 -35.262 -32.068 1.00 49.34 202 VAL A N 1
ATOM 1667 C CA . VAL A 1 202 ? 16.745 -35.174 -33.523 1.00 49.34 202 VAL A CA 1
ATOM 1668 C C . VAL A 1 202 ? 16.772 -33.706 -33.934 1.00 49.34 202 VAL A C 1
ATOM 1670 O O . VAL A 1 202 ? 16.038 -32.914 -33.359 1.00 49.34 202 VAL A O 1
ATOM 1673 N N . CYS A 1 203 ? 17.604 -33.319 -34.902 1.00 49.50 203 CYS A N 1
ATOM 1674 C CA . CYS A 1 203 ? 17.745 -31.923 -35.328 1.00 49.50 203 CYS A CA 1
ATOM 1675 C C . CYS A 1 203 ? 17.445 -31.737 -36.821 1.00 49.50 203 CYS A C 1
ATOM 1677 O O . CYS A 1 203 ? 18.086 -32.382 -37.645 1.00 49.50 203 CYS A O 1
ATOM 1679 N N . ASP A 1 204 ? 16.554 -30.795 -37.143 1.00 51.06 204 ASP A N 1
ATOM 1680 C CA . ASP A 1 204 ? 16.229 -30.338 -38.500 1.00 51.06 204 ASP A CA 1
ATOM 1681 C C . ASP A 1 204 ? 16.872 -28.971 -38.795 1.00 51.06 204 ASP A C 1
ATOM 1683 O O . ASP A 1 204 ? 16.667 -28.001 -38.056 1.00 51.06 204 ASP A O 1
ATOM 1687 N N . ASP A 1 205 ? 17.612 -28.865 -39.904 1.00 53.97 205 ASP A N 1
ATOM 1688 C CA . ASP A 1 205 ? 18.187 -27.605 -40.403 1.00 53.97 205 ASP A CA 1
ATOM 1689 C C . ASP A 1 205 ? 17.237 -26.952 -41.421 1.00 53.97 205 ASP A C 1
ATOM 1691 O O . ASP A 1 205 ? 16.931 -27.531 -42.463 1.00 53.97 205 ASP A O 1
ATOM 1695 N N . LYS A 1 206 ? 16.765 -25.733 -41.127 1.00 54.69 206 LYS A N 1
ATOM 1696 C CA . LYS A 1 206 ? 15.861 -24.950 -41.992 1.00 54.69 206 LYS A CA 1
ATOM 1697 C C . LYS A 1 206 ? 16.506 -23.680 -42.560 1.00 54.69 206 LYS A C 1
ATOM 1699 O O . LYS A 1 206 ? 15.810 -22.725 -42.898 1.00 54.69 206 LYS A O 1
ATOM 1704 N N . GLY A 1 207 ? 17.834 -23.624 -42.653 1.00 53.47 207 GLY A N 1
ATOM 1705 C CA . GLY A 1 207 ? 18.547 -22.546 -43.354 1.00 53.47 207 GLY A CA 1
ATOM 1706 C C . GLY A 1 207 ? 18.777 -21.268 -42.536 1.00 53.47 207 GLY A C 1
ATOM 1707 O O . GLY A 1 207 ? 19.913 -20.816 -42.469 1.00 53.47 207 GLY A O 1
ATOM 1708 N N . SER A 1 208 ? 17.780 -20.714 -41.836 1.00 49.78 208 SER A N 1
ATOM 1709 C CA . SER A 1 208 ? 17.964 -19.616 -40.852 1.00 49.78 208 SER A CA 1
ATOM 1710 C C . SER A 1 208 ? 17.819 -20.076 -39.396 1.00 49.78 208 SER A C 1
ATOM 1712 O O . SER A 1 208 ? 18.277 -19.386 -38.489 1.00 49.78 208 SER A O 1
ATOM 1714 N N . SER A 1 209 ? 17.273 -21.277 -39.182 1.00 45.53 209 SER A N 1
ATOM 1715 C CA . SER A 1 209 ? 17.039 -21.868 -37.861 1.00 45.53 209 SER A CA 1
ATOM 1716 C C . SER A 1 209 ? 17.400 -23.358 -37.823 1.00 45.53 209 SER A C 1
ATOM 1718 O O . SER A 1 209 ? 17.107 -24.079 -38.777 1.00 45.53 209 SER A O 1
ATOM 1720 N N . TYR A 1 210 ? 17.970 -23.827 -36.715 1.00 56.41 210 TYR A N 1
ATOM 1721 C CA . TYR A 1 210 ? 18.131 -25.240 -36.351 1.00 56.41 210 TYR A CA 1
ATOM 1722 C C . TYR A 1 210 ? 17.061 -25.611 -35.319 1.00 56.41 210 TYR A C 1
ATOM 1724 O O . TYR A 1 210 ? 16.991 -24.971 -34.271 1.00 56.41 210 TYR A O 1
ATOM 1732 N N . LYS A 1 211 ? 16.247 -26.639 -35.570 1.00 53.03 211 LYS A N 1
ATOM 1733 C CA . LYS A 1 211 ? 15.241 -27.132 -34.615 1.00 53.03 211 LYS A CA 1
ATOM 1734 C C . LYS A 1 211 ? 15.649 -28.514 -34.112 1.00 53.03 211 LYS A C 1
ATOM 1736 O O . LYS A 1 211 ? 15.561 -29.477 -34.859 1.00 53.03 211 LYS A O 1
ATOM 1741 N N . CYS A 1 212 ? 16.093 -28.605 -32.865 1.00 48.69 212 CYS A N 1
ATOM 1742 C CA . CYS A 1 212 ? 16.503 -29.839 -32.201 1.00 48.69 212 CYS A CA 1
ATOM 1743 C C . CYS A 1 212 ? 15.461 -30.288 -31.175 1.00 48.69 212 CYS A C 1
ATOM 1745 O O . CYS A 1 212 ? 15.193 -29.583 -30.212 1.00 48.69 212 CYS A O 1
ATOM 1747 N N . THR A 1 213 ? 14.910 -31.481 -31.331 1.00 52.59 213 THR A N 1
ATOM 1748 C CA . THR A 1 213 ? 13.974 -32.105 -30.396 1.00 52.59 213 THR A CA 1
ATOM 1749 C C . THR A 1 213 ? 14.706 -33.150 -29.558 1.00 52.59 213 THR A C 1
ATOM 1751 O O . THR A 1 213 ? 15.279 -34.090 -30.101 1.00 52.59 213 THR A O 1
ATOM 1754 N N . ASN A 1 214 ? 14.693 -32.982 -28.239 1.00 51.62 214 ASN A N 1
ATOM 1755 C CA . ASN A 1 214 ? 15.296 -33.861 -27.244 1.00 51.62 214 ASN A CA 1
ATOM 1756 C C . ASN A 1 214 ? 14.199 -34.504 -26.386 1.00 51.62 214 ASN A C 1
ATOM 1758 O O . ASN A 1 214 ? 13.374 -33.788 -25.829 1.00 51.62 214 ASN A O 1
ATOM 1762 N N . SER A 1 215 ? 14.221 -35.821 -26.196 1.00 51.50 215 SER A N 1
ATOM 1763 C CA . SER A 1 215 ? 13.290 -36.512 -25.285 1.00 51.50 215 SER A CA 1
ATOM 1764 C C . SER A 1 215 ? 13.988 -36.888 -23.972 1.00 51.50 215 SER A C 1
ATOM 1766 O O . SER A 1 215 ? 15.063 -37.501 -23.976 1.00 51.50 215 SER A O 1
ATOM 1768 N N . LEU A 1 216 ? 13.386 -36.501 -22.848 1.00 50.97 216 LEU A N 1
ATOM 1769 C CA . LEU A 1 216 ? 13.870 -36.661 -21.474 1.00 50.97 216 LEU A CA 1
ATOM 1770 C C . LEU A 1 216 ? 12.834 -37.417 -20.634 1.00 50.97 216 LEU A C 1
ATOM 1772 O O . LEU A 1 216 ? 11.642 -37.306 -20.881 1.00 50.97 216 LEU A O 1
ATOM 1776 N N . VAL A 1 217 ? 13.273 -38.174 -19.627 1.00 48.12 217 VAL A N 1
ATOM 1777 C CA . VAL A 1 217 ? 12.372 -38.812 -18.650 1.00 48.12 217 VAL A CA 1
ATOM 1778 C C . VAL A 1 217 ? 12.639 -38.200 -17.284 1.00 48.12 217 VAL A C 1
ATOM 1780 O O . VAL A 1 217 ? 13.762 -38.295 -16.787 1.00 48.12 217 VAL A O 1
ATOM 1783 N N . VAL A 1 218 ? 11.620 -37.593 -16.674 1.00 47.09 218 VAL A N 1
ATOM 1784 C CA . VAL A 1 218 ? 11.707 -36.980 -15.340 1.00 47.09 218 VAL A CA 1
ATOM 1785 C C . VAL A 1 218 ? 10.625 -37.593 -14.459 1.00 47.09 218 VAL A C 1
ATOM 1787 O O . VAL A 1 218 ? 9.442 -37.534 -14.784 1.00 47.09 218 VAL A O 1
ATOM 1790 N N . GLY A 1 219 ? 11.026 -38.267 -13.377 1.00 47.25 219 GLY A N 1
ATOM 1791 C CA . GLY A 1 219 ? 10.084 -38.915 -12.452 1.00 47.25 219 GLY A CA 1
ATOM 1792 C C . GLY A 1 219 ? 9.198 -40.001 -13.087 1.00 47.25 219 GLY A C 1
ATOM 1793 O O . GLY A 1 219 ? 8.082 -40.217 -12.633 1.00 47.25 219 GLY A O 1
ATOM 1794 N N . GLY A 1 220 ? 9.656 -40.654 -14.163 1.00 51.09 220 GLY A N 1
ATOM 1795 C CA . GLY A 1 220 ? 8.882 -41.667 -14.897 1.00 51.09 220 GLY A CA 1
ATOM 1796 C C . GLY A 1 220 ? 7.930 -41.119 -15.972 1.00 51.09 220 GLY A C 1
ATOM 1797 O O . GLY A 1 220 ? 7.314 -41.916 -16.676 1.00 51.09 220 GLY A O 1
ATOM 1798 N N . LYS A 1 221 ? 7.840 -39.793 -16.153 1.00 46.38 221 LYS A N 1
ATOM 1799 C CA . LYS A 1 221 ? 7.099 -39.149 -17.253 1.00 46.38 221 LYS A CA 1
ATOM 1800 C C . LYS A 1 221 ? 8.065 -38.742 -18.378 1.00 46.38 221 LYS A C 1
ATOM 1802 O O . LYS A 1 221 ? 9.127 -38.183 -18.106 1.00 46.38 221 LYS A O 1
ATOM 1807 N N . GLU A 1 222 ? 7.721 -39.047 -19.633 1.00 52.09 222 GLU A N 1
ATOM 1808 C CA . GLU A 1 222 ? 8.478 -38.611 -20.821 1.00 52.09 222 GLU A CA 1
ATOM 1809 C C . GLU A 1 222 ? 8.135 -37.148 -21.160 1.00 52.09 222 GLU A C 1
ATOM 1811 O O . GLU A 1 222 ? 7.009 -36.833 -21.535 1.00 52.09 222 GLU A O 1
ATOM 1816 N N . GLU A 1 223 ? 9.113 -36.251 -21.037 1.00 55.94 223 GLU A N 1
ATOM 1817 C CA . GLU A 1 223 ? 9.044 -34.849 -21.455 1.00 55.94 223 GLU A CA 1
ATOM 1818 C C . GLU A 1 223 ? 9.845 -34.643 -22.748 1.00 55.94 223 GLU A C 1
ATOM 1820 O O . GLU A 1 223 ? 10.995 -35.070 -22.869 1.00 55.94 223 GLU A O 1
ATOM 1825 N N . THR A 1 224 ? 9.259 -33.958 -23.731 1.00 50.19 224 THR A N 1
ATOM 1826 C CA . THR A 1 224 ? 9.949 -33.640 -24.990 1.00 50.19 224 THR A CA 1
ATOM 1827 C C . THR A 1 224 ? 10.322 -32.159 -25.016 1.00 50.19 224 THR A C 1
ATOM 1829 O O . THR A 1 224 ? 9.455 -31.289 -25.066 1.00 50.19 224 THR A O 1
ATOM 1832 N N . ILE A 1 225 ? 11.623 -31.869 -24.990 1.00 52.44 225 ILE A N 1
ATOM 1833 C CA . ILE A 1 225 ? 12.198 -30.524 -25.076 1.00 52.44 225 ILE A CA 1
ATOM 1834 C C . ILE A 1 225 ? 12.554 -30.214 -26.526 1.00 52.44 225 ILE A C 1
ATOM 1836 O O . ILE A 1 225 ? 13.389 -30.882 -27.124 1.00 52.44 225 ILE A O 1
ATOM 1840 N N . VAL A 1 226 ? 11.992 -29.151 -27.085 1.00 52.78 226 VAL A N 1
ATOM 1841 C CA . VAL A 1 226 ? 12.329 -28.645 -28.415 1.00 52.78 226 VAL A CA 1
ATOM 1842 C C . VAL A 1 226 ? 13.201 -27.397 -28.269 1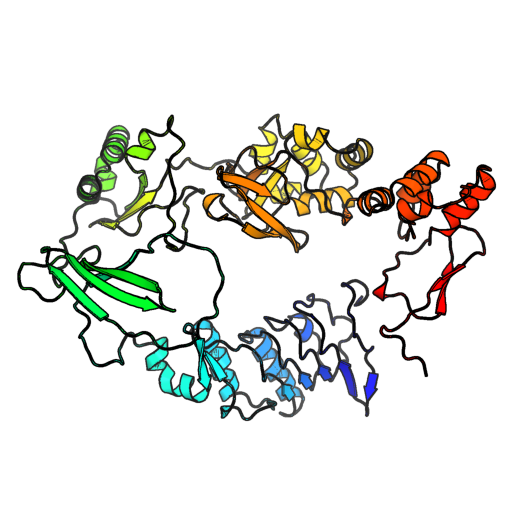.00 52.78 226 VAL A C 1
ATOM 1844 O O . VAL A 1 226 ? 12.750 -26.343 -27.843 1.00 52.78 226 VAL A O 1
ATOM 1847 N N . GLU A 1 227 ? 14.476 -27.504 -28.619 1.00 51.00 227 GLU A N 1
ATOM 1848 C CA . GLU A 1 227 ? 15.439 -26.404 -28.684 1.00 51.00 227 GLU A CA 1
ATOM 1849 C C . GLU A 1 227 ? 15.506 -25.847 -30.119 1.00 51.00 227 GLU A C 1
ATOM 1851 O O . GLU A 1 227 ? 15.924 -26.536 -31.046 1.00 51.00 227 GLU A O 1
ATOM 1856 N N . ILE A 1 228 ? 15.116 -24.589 -30.315 1.00 55.38 228 ILE A N 1
ATOM 1857 C CA . ILE A 1 228 ? 15.218 -23.847 -31.577 1.00 55.38 228 ILE A CA 1
ATOM 1858 C C . ILE A 1 228 ? 16.394 -22.868 -31.481 1.00 55.38 228 ILE A C 1
ATOM 1860 O O . ILE A 1 228 ? 16.503 -22.109 -30.526 1.00 55.38 228 ILE A O 1
ATOM 1864 N N . LYS A 1 229 ? 17.286 -22.860 -32.469 1.00 59.44 229 LYS A N 1
ATOM 1865 C CA . LYS A 1 229 ? 18.429 -21.939 -32.568 1.00 59.44 229 LYS A CA 1
ATOM 1866 C C . LYS A 1 229 ? 18.329 -21.134 -33.852 1.00 59.44 229 LYS A C 1
ATOM 1868 O O . LYS A 1 229 ? 18.332 -21.733 -34.922 1.00 59.44 229 LYS A O 1
ATOM 1873 N N . GLU A 1 230 ? 18.280 -19.811 -33.766 1.00 63.94 230 GLU A N 1
ATOM 1874 C CA . GLU A 1 230 ? 18.215 -18.900 -34.921 1.00 63.94 230 GLU A CA 1
ATOM 1875 C C . GLU A 1 230 ? 19.183 -17.719 -34.771 1.00 63.94 230 GLU A C 1
ATOM 1877 O O . GLU A 1 230 ? 19.835 -17.564 -33.740 1.00 63.94 230 GLU A O 1
ATOM 1882 N N . CYS A 1 231 ? 19.330 -16.903 -35.813 1.00 61.41 231 CYS A N 1
ATOM 1883 C CA . CYS A 1 231 ? 20.181 -15.717 -35.756 1.00 61.41 231 CYS A CA 1
ATOM 1884 C C . CYS A 1 231 ? 19.597 -14.637 -34.847 1.00 61.41 231 CYS A C 1
ATOM 1886 O O . CYS A 1 231 ? 18.413 -14.323 -34.934 1.00 61.41 231 CYS A O 1
ATOM 1888 N N . CYS A 1 232 ? 20.437 -14.035 -34.005 1.00 57.88 232 CYS A N 1
ATOM 1889 C CA . CYS A 1 232 ? 20.030 -12.900 -33.187 1.00 57.88 232 CYS A CA 1
ATOM 1890 C C . CYS A 1 232 ? 19.650 -11.683 -34.052 1.00 57.88 232 CYS A C 1
ATOM 1892 O O . CYS A 1 232 ? 20.206 -11.514 -35.144 1.00 57.88 232 CYS A O 1
ATOM 1894 N N . PRO A 1 233 ? 18.738 -10.810 -33.577 1.00 56.75 233 PRO A N 1
ATOM 1895 C CA . PRO A 1 233 ? 18.325 -9.615 -34.308 1.00 56.75 233 PRO A CA 1
ATOM 1896 C C . PRO A 1 233 ? 19.523 -8.780 -34.774 1.00 56.75 233 PRO A C 1
ATOM 1898 O O . PRO A 1 233 ? 20.437 -8.504 -34.002 1.00 56.75 233 PRO A O 1
ATOM 1901 N N . GLY A 1 234 ? 19.523 -8.398 -36.053 1.00 52.62 234 GLY A N 1
ATOM 1902 C CA . GLY A 1 234 ? 20.639 -7.678 -36.673 1.00 52.62 234 GLY A CA 1
ATOM 1903 C C . GLY A 1 234 ? 21.734 -8.574 -37.260 1.00 52.62 234 GLY A C 1
ATOM 1904 O O . GLY A 1 234 ? 22.688 -8.041 -37.817 1.00 52.62 234 GLY A O 1
ATOM 1905 N N . PHE A 1 235 ? 21.595 -9.904 -37.213 1.00 62.75 235 PHE A N 1
ATOM 1906 C CA . PHE A 1 235 ? 22.542 -10.849 -37.809 1.00 62.75 235 PHE A CA 1
ATOM 1907 C C . PHE A 1 235 ? 21.848 -11.890 -38.698 1.00 62.75 235 PHE A C 1
ATOM 1909 O O . PHE A 1 235 ? 20.689 -12.241 -38.500 1.00 62.75 235 PHE A O 1
ATOM 1916 N N . THR A 1 236 ? 22.563 -12.395 -39.701 1.00 64.56 236 THR A N 1
ATOM 1917 C CA . THR A 1 236 ? 22.093 -13.400 -40.663 1.00 64.56 236 THR A CA 1
ATOM 1918 C C . THR A 1 236 ? 23.193 -14.422 -40.979 1.00 64.56 236 THR A C 1
ATOM 1920 O O . THR A 1 236 ? 24.366 -14.220 -40.640 1.00 64.56 236 THR A O 1
ATOM 1923 N N . ARG A 1 237 ? 22.821 -15.538 -41.622 1.00 63.44 237 ARG A N 1
ATOM 1924 C CA . ARG A 1 237 ? 23.741 -16.599 -42.065 1.00 63.44 237 ARG A CA 1
ATOM 1925 C C . ARG A 1 237 ? 23.461 -17.029 -43.504 1.00 63.44 237 ARG A C 1
ATOM 1927 O O . ARG A 1 237 ? 22.308 -17.067 -43.928 1.00 63.44 237 ARG A O 1
ATOM 1934 N N . LYS A 1 238 ? 24.509 -17.400 -44.244 1.00 64.94 238 LYS A N 1
ATOM 1935 C CA . LYS A 1 238 ? 24.397 -18.107 -45.534 1.00 64.94 238 LYS A CA 1
ATOM 1936 C C . LYS A 1 238 ? 24.462 -19.627 -45.325 1.00 64.94 238 LYS A C 1
ATOM 1938 O O . LYS A 1 238 ? 24.943 -20.103 -44.295 1.00 64.94 238 LYS A O 1
ATOM 1943 N N . ILE A 1 239 ? 24.004 -20.389 -46.322 1.00 50.28 239 ILE A N 1
ATOM 1944 C CA . ILE A 1 239 ? 24.097 -21.860 -46.340 1.00 50.28 239 ILE A CA 1
ATOM 1945 C C . ILE A 1 239 ? 25.568 -22.272 -46.125 1.00 50.28 239 ILE A C 1
ATOM 1947 O O . ILE A 1 239 ? 26.463 -21.698 -46.743 1.00 50.28 239 ILE A O 1
ATOM 1951 N N . ASN A 1 240 ? 25.809 -23.245 -45.238 1.00 53.03 240 ASN A N 1
ATOM 1952 C CA . ASN A 1 240 ? 27.126 -23.757 -44.813 1.00 53.03 240 ASN A CA 1
ATOM 1953 C C . ASN A 1 240 ? 27.992 -22.834 -43.927 1.00 53.03 240 ASN A C 1
ATOM 1955 O O . ASN A 1 240 ? 29.179 -23.108 -43.746 1.00 53.03 240 ASN A O 1
ATOM 1959 N N . GLN A 1 241 ? 27.431 -21.777 -43.326 1.00 56.09 241 GLN A N 1
ATOM 1960 C CA . GLN A 1 241 ? 28.136 -20.971 -42.318 1.00 56.09 241 GLN A CA 1
ATOM 1961 C C . GLN A 1 241 ? 27.816 -21.409 -40.880 1.00 56.09 241 GLN A C 1
ATOM 1963 O O . GLN A 1 241 ? 26.676 -21.738 -40.549 1.00 56.09 241 GLN A O 1
ATOM 1968 N N . ILE A 1 242 ? 28.845 -21.397 -40.022 1.00 54.84 242 ILE A N 1
ATOM 1969 C CA . ILE A 1 242 ? 28.739 -21.678 -38.583 1.00 54.84 242 ILE A CA 1
ATOM 1970 C C . ILE A 1 242 ? 28.343 -20.380 -37.869 1.00 54.84 242 ILE A C 1
ATOM 1972 O O . ILE A 1 242 ? 29.078 -19.394 -37.941 1.00 54.84 242 ILE A O 1
ATOM 1976 N N . GLY A 1 243 ? 27.222 -20.379 -37.146 1.00 64.75 243 GLY A N 1
ATOM 1977 C CA . GLY A 1 243 ? 26.694 -19.162 -36.526 1.00 64.75 243 GLY A CA 1
ATOM 1978 C C . GLY A 1 243 ? 25.975 -18.228 -37.495 1.00 64.75 243 GLY A C 1
ATOM 1979 O O . GLY A 1 243 ? 25.651 -18.595 -38.622 1.00 64.75 243 GLY A O 1
ATOM 1980 N N . CYS A 1 244 ? 25.774 -16.994 -37.047 1.00 66.06 244 CYS A N 1
ATOM 1981 C CA . CYS A 1 244 ? 25.230 -15.875 -37.807 1.00 66.06 244 CYS A CA 1
ATOM 1982 C C . CYS A 1 244 ? 26.265 -14.742 -37.858 1.00 66.06 244 CYS A C 1
ATOM 1984 O O . CYS A 1 244 ? 26.142 -13.727 -37.173 1.00 66.06 244 CYS A O 1
ATOM 1986 N N . PRO A 1 245 ? 27.361 -14.931 -38.613 1.00 56.28 245 PRO A N 1
ATOM 1987 C CA . PRO A 1 245 ? 28.502 -14.021 -38.576 1.00 56.28 245 PRO A CA 1
ATOM 1988 C C . PRO A 1 245 ? 28.250 -12.703 -39.321 1.00 56.28 245 PRO A C 1
ATOM 1990 O O . PRO A 1 245 ? 29.048 -11.778 -39.200 1.00 56.28 245 PRO A O 1
ATOM 1993 N N . THR A 1 246 ? 27.190 -12.608 -40.127 1.00 63.72 246 THR A N 1
ATOM 1994 C CA . THR A 1 246 ? 26.942 -11.454 -40.995 1.00 63.72 246 THR A CA 1
ATOM 1995 C C . THR A 1 246 ? 25.974 -10.492 -40.323 1.00 63.72 246 THR A C 1
ATOM 1997 O O . THR A 1 246 ? 24.821 -10.850 -40.115 1.00 63.72 246 THR A O 1
ATOM 2000 N N . ALA A 1 247 ? 26.419 -9.277 -40.000 1.00 52.56 247 ALA A N 1
ATOM 2001 C CA . ALA A 1 247 ? 25.519 -8.205 -39.583 1.00 52.56 247 ALA A CA 1
ATOM 2002 C C . ALA A 1 247 ? 24.612 -7.799 -40.758 1.00 52.56 247 ALA A C 1
ATOM 2004 O O . ALA A 1 247 ? 25.072 -7.683 -41.895 1.00 52.56 247 ALA A O 1
ATOM 2005 N N . VAL A 1 248 ? 23.320 -7.623 -40.496 1.00 60.94 248 VAL A N 1
ATOM 2006 C CA . VAL A 1 248 ? 22.348 -7.140 -41.478 1.00 60.94 248 VAL A CA 1
ATOM 2007 C C . VAL A 1 248 ? 22.568 -5.641 -41.655 1.00 60.94 248 VAL A C 1
ATOM 2009 O O . VAL A 1 248 ? 22.607 -4.900 -40.676 1.00 60.94 248 VAL A O 1
ATOM 2012 N N . GLU A 1 249 ? 22.722 -5.204 -42.902 1.00 57.06 249 GLU A N 1
ATOM 2013 C CA . GLU A 1 249 ? 22.882 -3.792 -43.252 1.00 57.06 249 GLU A CA 1
ATOM 2014 C C . GLU A 1 249 ? 21.681 -2.989 -42.718 1.00 57.06 249 GLU A C 1
ATOM 2016 O O . GLU A 1 249 ? 20.521 -3.333 -42.977 1.00 57.06 249 GLU A O 1
ATOM 2021 N N . THR A 1 250 ? 21.945 -1.971 -41.894 1.00 52.81 250 THR A N 1
ATOM 2022 C CA . THR A 1 250 ? 20.894 -1.182 -41.246 1.00 52.81 250 THR A CA 1
ATOM 2023 C C . THR A 1 250 ? 20.171 -0.337 -42.292 1.00 52.81 250 THR A C 1
ATOM 2025 O O . THR A 1 250 ? 20.784 0.337 -43.115 1.00 52.81 250 THR A O 1
ATOM 2028 N N . LYS A 1 251 ? 18.837 -0.390 -42.280 1.00 65.00 251 LYS A N 1
ATOM 2029 C CA . LYS A 1 251 ? 17.974 0.407 -43.162 1.00 65.00 251 LYS A CA 1
ATOM 2030 C C . LYS A 1 251 ? 17.501 1.667 -42.438 1.00 65.00 251 LYS A C 1
ATOM 2032 O O . LYS A 1 251 ? 17.536 1.729 -41.206 1.00 65.00 251 LYS A O 1
ATOM 2037 N N . ASN A 1 252 ? 17.023 2.649 -43.201 1.00 69.88 252 ASN A N 1
ATOM 2038 C CA . ASN A 1 252 ? 16.351 3.815 -42.628 1.00 69.88 252 ASN A CA 1
ATOM 2039 C C . ASN A 1 252 ? 15.069 3.405 -41.877 1.00 69.88 252 ASN A C 1
ATOM 2041 O O . ASN A 1 252 ? 14.510 2.324 -42.096 1.00 69.88 252 ASN A O 1
ATOM 2045 N N . LEU A 1 253 ? 14.607 4.280 -40.983 1.00 69.81 253 LEU A N 1
ATOM 2046 C CA . LEU A 1 253 ? 13.518 3.980 -40.054 1.00 69.81 253 LEU A CA 1
ATOM 2047 C C . LEU A 1 253 ? 12.183 3.651 -40.759 1.00 69.81 25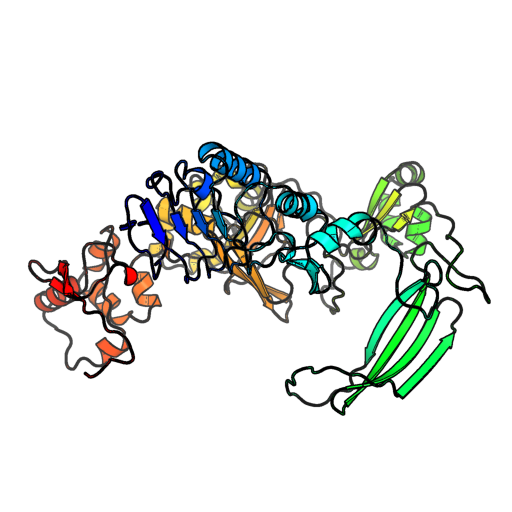3 LEU A C 1
ATOM 2049 O O . LEU A 1 253 ? 11.454 2.768 -40.311 1.00 69.81 253 LEU A O 1
ATOM 2053 N N . LEU A 1 254 ? 11.902 4.270 -41.913 1.00 75.06 254 LEU A N 1
ATOM 2054 C CA . LEU A 1 254 ? 10.723 3.978 -42.744 1.00 75.06 254 LEU A CA 1
ATOM 2055 C C . LEU A 1 254 ? 10.785 2.587 -43.381 1.00 75.06 254 LEU A C 1
ATOM 2057 O O . LEU A 1 254 ? 9.797 1.855 -43.383 1.00 75.06 254 LEU A O 1
ATOM 2061 N N . ASP A 1 255 ? 11.939 2.201 -43.913 1.00 76.50 255 ASP A N 1
ATOM 2062 C CA . ASP A 1 255 ? 12.129 0.893 -44.534 1.00 76.50 255 ASP A CA 1
ATOM 2063 C C . ASP A 1 255 ? 12.190 -0.219 -43.482 1.00 76.50 255 ASP A C 1
ATOM 2065 O O . ASP A 1 255 ? 11.711 -1.328 -43.735 1.00 76.50 255 ASP A O 1
ATOM 2069 N N . LYS A 1 256 ? 12.669 0.090 -42.268 1.00 74.69 256 LYS A N 1
ATOM 2070 C CA . LYS A 1 256 ? 12.568 -0.818 -41.123 1.00 74.69 256 LYS A CA 1
ATOM 2071 C C . LYS A 1 256 ? 11.126 -0.969 -40.630 1.00 74.69 256 LYS A C 1
ATOM 2073 O O . LYS A 1 256 ? 10.702 -2.091 -40.371 1.00 74.69 256 LYS A O 1
ATOM 2078 N N . ALA A 1 257 ? 10.343 0.110 -40.572 1.00 73.25 257 ALA A N 1
ATOM 2079 C CA . ALA A 1 257 ? 8.919 0.046 -40.233 1.00 73.25 257 ALA A CA 1
ATOM 2080 C C . ALA A 1 257 ? 8.107 -0.778 -41.257 1.00 73.25 257 ALA A C 1
ATOM 2082 O O . ALA A 1 257 ? 7.241 -1.561 -40.865 1.00 73.25 257 ALA A O 1
ATOM 2083 N N . LYS A 1 258 ? 8.427 -0.683 -42.560 1.00 79.75 258 LYS A N 1
ATOM 2084 C CA . LYS A 1 258 ? 7.822 -1.535 -43.607 1.00 79.75 258 LYS A CA 1
ATOM 2085 C C . LYS A 1 258 ? 8.166 -3.008 -43.408 1.00 79.75 258 LYS A C 1
ATOM 2087 O O . LYS A 1 258 ? 7.300 -3.866 -43.550 1.00 79.75 258 LYS A O 1
ATOM 2092 N N . GLU A 1 259 ? 9.419 -3.302 -43.067 1.00 74.75 259 GLU A N 1
ATOM 2093 C CA . GLU A 1 259 ? 9.879 -4.664 -42.771 1.00 74.75 259 GLU A CA 1
ATOM 2094 C C . GLU A 1 259 ? 9.156 -5.257 -41.553 1.00 74.75 259 GLU A C 1
ATOM 2096 O O . GLU A 1 259 ? 8.768 -6.424 -41.570 1.00 74.75 259 GLU A O 1
ATOM 2101 N N . LEU A 1 260 ? 8.903 -4.430 -40.535 1.00 71.81 260 LEU A N 1
ATOM 2102 C CA . LEU A 1 260 ? 8.109 -4.783 -39.356 1.00 71.81 260 LEU A CA 1
ATOM 2103 C C . LEU A 1 260 ? 6.591 -4.811 -39.620 1.00 71.81 260 LEU A C 1
ATOM 2105 O O . LEU A 1 260 ? 5.831 -5.090 -38.695 1.00 71.81 260 LEU A O 1
ATOM 2109 N N . LYS A 1 261 ? 6.149 -4.567 -40.864 1.00 81.69 261 LYS A N 1
ATOM 2110 C CA . LYS A 1 261 ? 4.737 -4.518 -41.281 1.00 81.69 261 LYS A CA 1
ATOM 2111 C C . LYS A 1 261 ? 3.906 -3.523 -40.456 1.00 81.69 261 LYS A C 1
ATOM 2113 O O . LYS A 1 261 ? 2.809 -3.853 -40.026 1.00 81.69 261 LYS A O 1
ATOM 2118 N N . LEU A 1 262 ? 4.446 -2.327 -40.220 1.00 78.88 262 LEU A N 1
ATOM 2119 C CA . LEU A 1 262 ? 3.769 -1.218 -39.533 1.00 78.88 262 LEU A CA 1
ATOM 2120 C C . LEU A 1 262 ? 3.130 -0.262 -40.561 1.00 78.88 262 LEU A C 1
ATOM 2122 O O . LEU A 1 262 ? 3.474 0.919 -40.629 1.00 78.88 262 LEU A O 1
ATOM 2126 N N . THR A 1 263 ? 2.283 -0.790 -41.449 1.00 83.12 263 THR A N 1
ATOM 2127 C CA . THR A 1 263 ? 1.752 -0.048 -42.605 1.00 83.12 263 THR A CA 1
ATOM 2128 C C . THR A 1 263 ? 0.884 1.146 -42.213 1.00 83.12 263 THR A C 1
ATOM 2130 O O . THR A 1 263 ? 1.053 2.223 -42.785 1.00 83.12 263 THR A O 1
ATOM 2133 N N . LYS A 1 264 ? 0.046 1.011 -41.183 1.00 75.38 264 LYS A N 1
ATOM 2134 C CA . LYS A 1 264 ? -0.860 2.077 -40.725 1.00 75.38 264 LYS A CA 1
ATOM 2135 C C . LYS A 1 264 ? -0.135 3.176 -39.979 1.00 75.38 264 LYS A C 1
ATOM 2137 O O . LYS A 1 264 ? -0.430 4.352 -40.168 1.00 75.38 264 LYS A O 1
ATOM 2142 N N . PHE A 1 265 ? 0.876 2.802 -39.198 1.00 79.38 265 PHE A N 1
ATOM 2143 C CA . PHE A 1 265 ? 1.770 3.772 -38.580 1.00 79.38 265 PHE A CA 1
ATOM 2144 C C . PHE A 1 265 ? 2.460 4.636 -39.643 1.00 79.38 265 PHE A C 1
ATOM 2146 O O . PHE A 1 265 ? 2.479 5.860 -39.539 1.00 79.38 265 PHE A O 1
ATOM 2153 N N . ILE A 1 266 ? 2.966 4.017 -40.715 1.00 79.62 266 ILE A N 1
ATOM 2154 C CA . ILE A 1 266 ? 3.598 4.740 -41.827 1.00 79.62 266 ILE A CA 1
ATOM 2155 C C . ILE A 1 266 ? 2.609 5.691 -42.516 1.00 79.62 266 ILE A C 1
ATOM 2157 O O . ILE A 1 266 ? 2.988 6.810 -42.862 1.00 79.62 266 ILE A O 1
ATOM 2161 N N . GLU A 1 267 ? 1.358 5.277 -42.718 1.00 77.25 267 GLU A N 1
ATOM 2162 C CA . GLU A 1 267 ? 0.308 6.143 -43.272 1.00 77.25 267 GLU A CA 1
ATOM 2163 C C . GLU A 1 267 ? -0.004 7.330 -42.352 1.00 77.25 267 GLU A C 1
ATOM 2165 O O . GLU A 1 267 ? -0.043 8.467 -42.825 1.00 77.25 267 GLU A O 1
ATOM 2170 N N . ALA A 1 268 ? -0.136 7.098 -41.042 1.00 68.50 268 ALA A N 1
ATOM 2171 C CA . ALA A 1 268 ? -0.356 8.149 -40.049 1.00 68.50 268 ALA A CA 1
ATOM 2172 C C . ALA A 1 268 ? 0.776 9.189 -40.045 1.00 68.50 268 ALA A C 1
ATOM 2174 O O . ALA A 1 268 ? 0.517 10.392 -40.084 1.00 68.50 268 ALA A O 1
ATOM 2175 N N . MET A 1 269 ? 2.034 8.739 -40.101 1.00 73.06 269 MET A N 1
ATOM 2176 C CA . MET A 1 269 ? 3.193 9.635 -40.176 1.00 73.06 269 MET A CA 1
ATOM 2177 C C . MET A 1 269 ? 3.197 10.495 -41.449 1.00 73.06 269 MET A C 1
ATOM 2179 O O . MET A 1 269 ? 3.578 11.666 -41.404 1.00 73.06 269 MET A O 1
ATOM 2183 N N . LYS A 1 270 ? 2.769 9.928 -42.586 1.00 75.25 270 LYS A N 1
ATOM 2184 C CA . LYS A 1 270 ? 2.644 10.664 -43.854 1.00 75.25 270 LYS A CA 1
ATOM 2185 C C . LYS A 1 270 ? 1.543 11.714 -43.795 1.00 75.25 270 LYS A C 1
ATOM 2187 O O . LYS A 1 270 ? 1.765 12.838 -44.236 1.00 75.25 270 LYS A O 1
ATOM 2192 N N . MET A 1 271 ? 0.387 11.367 -43.229 1.00 64.44 271 MET A N 1
ATOM 2193 C CA . MET A 1 271 ? -0.720 12.310 -43.033 1.00 64.44 271 MET A CA 1
ATOM 2194 C C . MET A 1 271 ? -0.330 13.464 -42.104 1.00 64.44 271 MET A C 1
ATOM 2196 O O . MET A 1 271 ? -0.722 14.601 -42.349 1.00 64.44 271 MET A O 1
ATOM 2200 N N . ALA A 1 272 ? 0.497 13.192 -41.092 1.00 64.69 272 ALA A N 1
ATOM 2201 C CA . ALA A 1 272 ? 1.028 14.203 -40.180 1.00 64.69 272 ALA A CA 1
ATOM 2202 C C . ALA A 1 272 ? 2.146 15.080 -40.787 1.00 64.69 272 ALA A C 1
ATOM 2204 O O . ALA A 1 272 ? 2.618 16.000 -40.126 1.00 64.69 272 ALA A O 1
ATOM 2205 N N . GLY A 1 273 ? 2.601 14.809 -42.019 1.00 71.69 273 GLY A N 1
ATOM 2206 C CA . GLY A 1 273 ? 3.659 15.584 -42.682 1.00 71.69 273 GLY A CA 1
ATOM 2207 C C . GLY A 1 273 ? 5.078 15.348 -42.142 1.00 71.69 273 GLY A C 1
ATOM 2208 O O . GLY A 1 273 ? 6.004 16.045 -42.541 1.00 71.69 273 GLY A O 1
ATOM 2209 N N . LEU A 1 274 ? 5.279 14.342 -41.289 1.00 71.69 274 LEU A N 1
ATOM 2210 C CA . LEU A 1 274 ? 6.535 14.087 -40.563 1.00 71.69 274 LEU A CA 1
ATOM 2211 C C . LEU A 1 274 ? 7.528 13.195 -41.338 1.00 71.69 274 LEU A C 1
ATOM 2213 O O . LEU A 1 274 ? 8.516 12.702 -40.794 1.00 71.69 274 LEU A O 1
ATOM 2217 N N . GLU A 1 275 ? 7.279 12.951 -42.628 1.00 71.56 275 GLU A N 1
ATOM 2218 C CA . GLU A 1 275 ? 8.064 12.004 -43.430 1.00 71.56 275 GLU A CA 1
ATOM 2219 C C . GLU A 1 275 ? 9.528 12.447 -43.618 1.00 71.56 275 GLU A C 1
ATOM 2221 O O . GLU A 1 275 ? 10.423 11.603 -43.671 1.00 71.56 275 GLU A O 1
ATOM 2226 N N . GLN A 1 276 ? 9.788 13.756 -43.709 1.00 71.00 276 GLN A N 1
ATOM 2227 C CA . GLN A 1 276 ? 11.146 14.287 -43.888 1.00 71.00 276 GLN A CA 1
ATOM 2228 C C . GLN A 1 276 ? 11.943 14.328 -42.583 1.00 71.00 276 GLN A C 1
ATOM 2230 O O . GLN A 1 276 ? 13.137 14.017 -42.589 1.00 71.00 276 GLN A O 1
ATOM 2235 N N . ASP A 1 277 ? 11.280 14.617 -41.466 1.00 67.81 277 ASP A N 1
ATOM 2236 C CA . ASP A 1 277 ? 11.909 14.640 -40.143 1.00 67.81 277 ASP A CA 1
ATOM 2237 C C . ASP A 1 277 ? 12.384 13.237 -39.747 1.00 67.81 277 ASP A C 1
ATOM 2239 O O . ASP A 1 277 ? 13.497 13.062 -39.251 1.00 67.81 277 ASP A O 1
ATOM 2243 N N . ILE A 1 278 ? 11.597 12.211 -40.087 1.00 68.00 278 ILE A N 1
ATOM 2244 C CA . ILE A 1 278 ? 11.946 10.802 -39.865 1.00 68.00 278 ILE A CA 1
ATOM 2245 C C . ILE A 1 278 ? 13.048 10.301 -40.802 1.00 68.00 278 ILE A C 1
ATOM 2247 O O . ILE A 1 278 ? 13.762 9.369 -40.440 1.00 68.00 278 ILE A O 1
ATOM 2251 N N . LYS A 1 279 ? 13.206 10.862 -42.005 1.00 69.06 279 LYS A N 1
ATOM 2252 C CA . LYS A 1 279 ? 14.290 10.451 -42.918 1.00 69.06 279 LYS A CA 1
ATOM 2253 C C . LYS A 1 279 ? 15.649 10.998 -42.490 1.00 69.06 279 LYS A C 1
ATOM 2255 O O . LYS A 1 279 ? 16.652 10.322 -42.699 1.00 69.06 279 LYS A O 1
ATOM 2260 N N . ASN A 1 280 ? 15.670 12.191 -41.898 1.00 66.62 280 ASN A N 1
ATOM 2261 C CA . ASN A 1 280 ? 16.901 12.960 -41.708 1.00 66.62 280 ASN A CA 1
ATOM 2262 C C . ASN A 1 280 ? 17.295 13.167 -40.235 1.00 66.62 280 ASN A C 1
ATOM 2264 O O . ASN A 1 280 ? 18.438 13.533 -39.965 1.00 66.62 280 ASN A O 1
ATOM 2268 N N . GLY A 1 281 ? 16.386 12.946 -39.281 1.00 59.56 281 GLY A N 1
ATOM 2269 C CA . GLY A 1 281 ? 16.641 13.133 -37.850 1.00 59.56 281 GLY A CA 1
ATOM 2270 C C . GLY A 1 281 ? 17.172 11.880 -37.147 1.00 59.56 281 GLY A C 1
ATOM 2271 O O . GLY A 1 281 ? 16.864 10.763 -37.555 1.00 59.56 281 GLY A O 1
ATOM 2272 N N . ASN A 1 282 ? 17.928 12.070 -36.059 1.00 60.88 282 ASN A N 1
ATOM 2273 C CA . ASN A 1 282 ? 18.267 11.015 -35.097 1.00 60.88 282 ASN A CA 1
ATOM 2274 C C . ASN A 1 282 ? 17.152 10.918 -34.042 1.00 60.88 282 ASN A C 1
ATOM 2276 O O . ASN A 1 282 ? 17.145 11.699 -33.090 1.00 60.88 282 ASN A O 1
ATOM 2280 N N . ILE A 1 283 ? 16.167 10.041 -34.257 1.00 58.81 283 ILE A N 1
ATOM 2281 C CA . ILE A 1 283 ? 14.894 10.050 -33.515 1.00 58.81 283 ILE A CA 1
ATOM 2282 C C . ILE A 1 283 ? 14.565 8.644 -33.002 1.00 58.81 283 ILE A C 1
ATOM 2284 O O . ILE A 1 283 ? 14.612 7.665 -33.745 1.00 58.81 283 ILE A O 1
ATOM 2288 N N . THR A 1 284 ? 14.173 8.540 -31.733 1.00 51.03 284 THR A N 1
ATOM 2289 C CA . THR A 1 284 ? 13.563 7.322 -31.178 1.00 51.03 284 THR A CA 1
ATOM 2290 C C . THR A 1 284 ? 12.054 7.395 -31.371 1.00 51.03 284 THR A C 1
ATOM 2292 O O . THR A 1 284 ? 11.432 8.369 -30.952 1.00 51.03 284 THR A O 1
ATOM 2295 N N . ILE A 1 285 ? 11.458 6.370 -31.981 1.00 65.69 285 ILE A N 1
ATOM 2296 C CA . ILE A 1 285 ? 10.021 6.342 -32.275 1.00 65.69 285 ILE A CA 1
ATOM 2297 C C . ILE A 1 285 ? 9.354 5.162 -31.574 1.00 65.69 285 ILE A C 1
ATOM 2299 O O . ILE A 1 285 ? 9.773 4.011 -31.722 1.00 65.69 285 ILE A O 1
ATOM 2303 N N . PHE A 1 286 ? 8.280 5.458 -30.842 1.00 58.81 286 PHE A N 1
ATOM 2304 C CA . PHE A 1 286 ? 7.377 4.453 -30.295 1.00 58.81 286 PHE A CA 1
ATOM 2305 C C . PHE A 1 286 ? 6.259 4.185 -31.306 1.00 58.81 286 PHE A C 1
ATOM 2307 O O . PHE A 1 286 ? 5.329 4.976 -31.426 1.00 58.81 286 PHE A O 1
ATOM 2314 N N . ALA A 1 287 ? 6.386 3.111 -32.085 1.00 70.69 287 ALA A N 1
ATOM 2315 C CA . ALA A 1 287 ? 5.493 2.821 -33.203 1.00 70.69 287 ALA A CA 1
ATOM 2316 C C . ALA A 1 287 ? 4.447 1.754 -32.815 1.00 70.69 287 ALA A C 1
ATOM 2318 O O . ALA A 1 287 ? 4.828 0.607 -32.572 1.00 70.69 287 ALA A O 1
ATOM 2319 N N . PRO A 1 288 ? 3.144 2.073 -32.749 1.00 64.62 288 PRO A N 1
ATOM 2320 C CA . PRO A 1 288 ? 2.100 1.072 -32.528 1.00 64.62 288 PRO A CA 1
ATOM 2321 C C . PRO A 1 288 ? 2.023 0.059 -33.683 1.00 64.62 288 PRO A C 1
ATOM 2323 O O . PRO A 1 288 ? 2.355 0.379 -34.827 1.00 64.62 288 PRO A O 1
ATOM 2326 N N . VAL A 1 289 ? 1.587 -1.177 -33.401 1.00 72.38 289 VAL A N 1
ATOM 2327 C CA . VAL A 1 289 ? 1.337 -2.178 -34.458 1.00 72.38 289 VAL A CA 1
ATOM 2328 C C . VAL A 1 289 ? 0.070 -1.847 -35.243 1.00 72.38 289 VAL A C 1
ATOM 2330 O O . VAL A 1 289 ? -0.847 -1.237 -34.710 1.00 72.38 289 VAL A O 1
ATOM 2333 N N . ASP A 1 290 ? -0.040 -2.323 -36.485 1.00 74.38 290 ASP A N 1
ATOM 2334 C CA . ASP A 1 290 ? -1.220 -2.062 -37.329 1.00 74.38 290 ASP A CA 1
ATOM 2335 C C . ASP A 1 290 ? -2.538 -2.487 -36.672 1.00 74.38 290 ASP A C 1
ATOM 2337 O O . ASP A 1 290 ? -3.536 -1.780 -36.777 1.00 74.38 290 ASP A O 1
ATOM 2341 N N . LYS A 1 291 ? -2.522 -3.591 -35.915 1.00 61.53 291 LYS A N 1
ATOM 2342 C CA . LYS A 1 291 ? -3.685 -4.043 -35.141 1.00 61.53 291 LYS A CA 1
ATOM 2343 C C . LYS A 1 291 ? -4.133 -3.002 -34.102 1.00 61.53 291 LYS A C 1
ATOM 2345 O O . LYS A 1 291 ? -5.327 -2.862 -33.883 1.00 61.53 291 LYS A O 1
ATOM 2350 N N . SER A 1 292 ? -3.215 -2.237 -33.512 1.00 61.28 292 SER A N 1
ATOM 2351 C CA . SER A 1 292 ? -3.527 -1.178 -32.542 1.00 61.28 292 SER A CA 1
ATOM 2352 C C . SER A 1 292 ? -4.291 -0.008 -33.170 1.00 61.28 292 SER A C 1
ATOM 2354 O O . SER A 1 292 ? -5.021 0.675 -32.469 1.00 61.28 292 SER A O 1
ATOM 2356 N N . PHE A 1 293 ? -4.170 0.209 -34.487 1.00 64.19 293 PHE A N 1
ATOM 2357 C CA . PHE A 1 293 ? -4.983 1.192 -35.216 1.00 64.19 293 PHE A CA 1
ATOM 2358 C C . PHE A 1 293 ? -6.399 0.681 -35.526 1.00 64.19 293 PHE A C 1
ATOM 2360 O O . PHE A 1 293 ? -7.305 1.483 -35.725 1.00 64.19 293 PHE A O 1
ATOM 2367 N N . ASP A 1 294 ? -6.597 -0.640 -35.597 1.00 60.62 294 ASP A N 1
ATOM 2368 C CA . ASP A 1 294 ? -7.923 -1.266 -35.749 1.00 60.62 294 ASP A CA 1
ATOM 2369 C C . ASP A 1 294 ? -8.676 -1.382 -34.422 1.00 60.62 294 ASP A C 1
ATOM 2371 O O . ASP A 1 294 ? -9.908 -1.394 -34.374 1.00 60.62 294 ASP A O 1
ATOM 2375 N N . GLN A 1 295 ? -7.928 -1.481 -33.325 1.00 49.88 295 GLN A N 1
ATOM 2376 C CA . GLN A 1 295 ? -8.445 -1.705 -31.984 1.00 49.88 295 GLN A CA 1
ATOM 2377 C C . GLN A 1 295 ? -8.955 -0.410 -31.337 1.00 49.88 295 GLN A C 1
ATOM 2379 O O . GLN A 1 295 ? -8.473 0.010 -30.296 1.00 49.88 295 GLN A O 1
ATOM 2384 N N . MET A 1 296 ? -9.996 0.172 -31.935 1.00 46.38 296 MET A N 1
ATOM 2385 C CA . MET A 1 296 ? -11.025 0.918 -31.195 1.00 46.38 296 MET A CA 1
ATOM 2386 C C . MET A 1 296 ? -12.259 0.023 -30.917 1.00 46.38 296 MET A C 1
ATOM 2388 O O . MET A 1 296 ? -13.141 0.419 -30.167 1.00 46.38 296 MET A O 1
ATOM 2392 N N . SER A 1 297 ? -12.351 -1.192 -31.495 1.00 40.12 297 SER A N 1
ATOM 2393 C CA . SER A 1 297 ? -13.550 -2.052 -31.353 1.00 40.12 297 SER A CA 1
ATOM 2394 C C . SER A 1 297 ? -13.341 -3.504 -30.898 1.00 40.12 297 SER A C 1
ATOM 2396 O O . SER A 1 297 ? -14.296 -4.098 -30.414 1.00 40.12 297 SER A O 1
ATOM 2398 N N . ASP A 1 298 ? -12.127 -4.060 -30.922 1.00 36.91 298 ASP A N 1
ATOM 2399 C CA . ASP A 1 298 ? -11.909 -5.482 -30.604 1.00 36.91 298 ASP A CA 1
ATOM 2400 C C . ASP A 1 298 ? -10.896 -5.673 -29.461 1.00 36.91 298 ASP A C 1
ATOM 2402 O O . ASP A 1 298 ? -9.749 -6.113 -29.639 1.00 36.91 298 ASP A O 1
ATOM 2406 N N . LEU A 1 299 ? -11.339 -5.315 -28.253 1.00 35.25 299 LEU A N 1
ATOM 2407 C CA . LEU A 1 299 ? -10.802 -5.839 -26.997 1.00 35.25 299 LEU A CA 1
ATOM 2408 C C . LEU A 1 299 ? -11.217 -7.316 -26.890 1.00 35.25 299 LEU A C 1
ATOM 2410 O O . LEU A 1 299 ? -12.392 -7.618 -27.057 1.00 35.25 299 LEU A O 1
ATOM 2414 N N . LEU A 1 300 ? -10.254 -8.192 -26.560 1.00 34.56 300 LEU A N 1
ATOM 2415 C CA . LEU A 1 300 ? -10.333 -9.641 -26.249 1.00 34.56 300 LEU A CA 1
ATOM 2416 C C . LEU A 1 300 ? -9.639 -10.561 -27.284 1.00 34.56 300 LEU A C 1
ATOM 2418 O O . LEU A 1 300 ? -10.248 -10.973 -28.261 1.00 34.56 300 LEU A O 1
ATOM 2422 N N . ALA A 1 301 ? -8.380 -10.963 -27.016 1.00 32.19 301 ALA A N 1
ATOM 2423 C CA . ALA A 1 301 ? -7.902 -12.359 -27.161 1.00 32.19 301 ALA A CA 1
ATOM 2424 C C . ALA A 1 301 ? -6.414 -12.567 -26.763 1.00 32.19 301 ALA A C 1
ATOM 2426 O O . ALA A 1 301 ? -5.494 -12.169 -27.472 1.00 32.19 301 ALA A O 1
ATOM 2427 N N . SER A 1 302 ? -6.251 -13.295 -25.649 1.00 33.62 302 SER A N 1
ATOM 2428 C CA . SER A 1 302 ? -5.209 -14.265 -25.236 1.00 33.62 302 SER A CA 1
ATOM 2429 C C . SER A 1 302 ? -3.724 -13.897 -25.019 1.00 33.62 302 SER A C 1
ATOM 2431 O O . SER A 1 302 ? -3.011 -13.404 -25.887 1.00 33.62 302 SER A O 1
ATOM 2433 N N . LYS A 1 303 ? -3.285 -14.319 -23.822 1.00 34.78 303 LYS A N 1
ATOM 2434 C CA . LYS A 1 303 ? -1.985 -14.271 -23.134 1.00 34.78 303 LYS A CA 1
ATOM 2435 C C . LYS A 1 303 ? -0.993 -15.353 -23.601 1.00 34.78 303 LYS A C 1
ATOM 2437 O O . LYS A 1 303 ? -1.390 -16.495 -23.782 1.00 34.78 303 LYS A O 1
ATOM 2442 N N . SER A 1 304 ? 0.305 -15.041 -23.547 1.00 30.89 304 SER A N 1
ATOM 2443 C CA . SER A 1 304 ? 1.343 -15.929 -22.984 1.00 30.89 304 SER A CA 1
ATOM 2444 C C . SER A 1 304 ? 2.581 -15.099 -22.614 1.00 30.89 304 SER A C 1
ATOM 2446 O O . SER A 1 304 ? 3.165 -14.428 -23.464 1.00 30.89 304 SER A O 1
ATOM 2448 N N . GLN A 1 305 ? 2.940 -15.091 -21.329 1.00 29.81 305 GLN A N 1
ATOM 2449 C CA . GLN A 1 305 ? 4.005 -14.267 -20.755 1.00 29.81 305 GLN A CA 1
ATOM 2450 C C . GLN A 1 305 ? 5.369 -14.944 -20.833 1.00 29.81 305 GLN A C 1
ATOM 2452 O O . GLN A 1 305 ? 5.618 -15.949 -20.179 1.00 29.81 305 GLN A O 1
ATOM 2457 N N . ILE A 1 306 ? 6.263 -14.309 -21.582 1.00 29.03 306 ILE A N 1
ATOM 2458 C CA . ILE A 1 306 ? 7.709 -14.366 -21.387 1.00 29.03 306 ILE A CA 1
ATOM 2459 C C . ILE A 1 306 ? 8.035 -13.233 -20.406 1.00 29.03 306 ILE A C 1
ATOM 2461 O O . ILE A 1 306 ? 7.619 -12.098 -20.649 1.00 29.03 306 ILE A O 1
ATOM 2465 N N . THR A 1 307 ? 8.789 -13.480 -19.333 1.00 31.80 307 THR A N 1
ATOM 2466 C CA . THR A 1 307 ? 9.401 -12.403 -18.533 1.00 31.80 307 THR A CA 1
ATOM 2467 C C . THR A 1 307 ? 10.579 -11.793 -19.297 1.00 31.80 307 THR A C 1
ATOM 2469 O O . THR A 1 307 ? 11.745 -11.931 -18.943 1.00 31.80 307 THR A O 1
ATOM 2472 N N . LEU A 1 308 ? 10.249 -11.076 -20.372 1.00 39.97 308 LEU A N 1
ATOM 2473 C CA . LEU A 1 308 ? 10.939 -9.837 -20.704 1.00 39.97 308 LEU A CA 1
ATOM 2474 C C . LEU A 1 308 ? 10.669 -8.883 -19.536 1.00 39.97 308 LEU A C 1
ATOM 2476 O O . LEU A 1 308 ? 9.539 -8.834 -19.050 1.00 39.97 308 LEU A O 1
ATOM 2480 N N . GLN A 1 309 ? 11.673 -8.140 -19.067 1.00 52.78 309 GLN A N 1
ATOM 2481 C CA . GLN A 1 309 ? 11.465 -7.061 -18.096 1.00 52.78 309 GLN A CA 1
ATOM 2482 C C . GLN A 1 309 ? 10.311 -6.190 -18.603 1.00 52.78 309 GLN A C 1
ATOM 2484 O O . GLN A 1 309 ? 10.460 -5.558 -19.646 1.00 52.78 309 GLN A O 1
ATOM 2489 N N . LEU A 1 310 ? 9.142 -6.231 -17.960 1.00 69.56 310 LEU A N 1
ATOM 2490 C CA . LEU A 1 310 ? 7.962 -5.508 -18.427 1.00 69.56 310 LEU A CA 1
ATOM 2491 C C . LEU A 1 310 ? 8.302 -4.018 -18.510 1.00 69.56 310 LEU A C 1
ATOM 2493 O O . LEU A 1 310 ? 8.847 -3.452 -17.568 1.00 69.56 310 LEU A O 1
ATOM 2497 N N . MET A 1 311 ? 8.002 -3.404 -19.649 1.00 76.38 311 MET A N 1
ATOM 2498 C CA . MET A 1 311 ? 8.193 -1.976 -19.872 1.00 76.38 311 MET A CA 1
ATOM 2499 C C . MET A 1 311 ? 6.902 -1.425 -20.440 1.00 76.38 311 MET A C 1
ATOM 2501 O O . MET A 1 311 ? 6.288 -2.049 -21.311 1.00 76.38 311 MET A O 1
ATOM 2505 N N . THR A 1 312 ? 6.524 -0.262 -19.942 1.00 85.88 312 THR A N 1
ATOM 2506 C CA . THR A 1 312 ? 5.362 0.489 -20.387 1.00 85.88 312 THR A CA 1
ATOM 2507 C C . THR A 1 312 ? 5.786 1.905 -20.755 1.00 85.88 312 THR A C 1
ATOM 2509 O O . THR A 1 312 ? 6.675 2.459 -20.111 1.00 85.88 312 THR A O 1
ATOM 2512 N N . ALA A 1 313 ? 5.139 2.495 -21.752 1.00 86.19 313 ALA A N 1
ATOM 2513 C CA . ALA A 1 313 ? 5.180 3.924 -22.047 1.00 86.19 313 ALA A CA 1
ATOM 2514 C C . ALA A 1 313 ? 3.764 4.466 -21.805 1.00 86.19 313 ALA A C 1
ATOM 2516 O O . ALA A 1 313 ? 2.829 3.930 -22.385 1.00 86.19 313 ALA A O 1
ATOM 2517 N N . ASN A 1 314 ? 3.586 5.432 -20.897 1.00 89.00 314 ASN A N 1
ATOM 2518 C CA . ASN A 1 314 ? 2.263 5.897 -20.432 1.00 89.00 314 ASN A CA 1
ATOM 2519 C C . ASN A 1 314 ? 1.305 4.734 -20.087 1.00 89.00 314 ASN A C 1
ATOM 2521 O O . ASN A 1 314 ? 0.186 4.673 -20.569 1.00 89.00 314 ASN A O 1
ATOM 2525 N N . CYS A 1 315 ? 1.795 3.750 -19.323 1.00 89.62 315 CYS A N 1
ATOM 2526 C CA . CYS A 1 315 ? 1.104 2.496 -18.980 1.00 89.62 315 CYS A CA 1
ATOM 2527 C C . CYS A 1 315 ? 0.713 1.545 -20.132 1.00 89.62 315 CYS A C 1
ATOM 2529 O O . CYS A 1 315 ? 0.323 0.403 -19.873 1.00 89.62 315 CYS A O 1
ATOM 2531 N N . ILE A 1 316 ? 1.001 1.912 -21.382 1.00 85.69 316 ILE A N 1
ATOM 2532 C CA . ILE A 1 316 ? 0.874 1.043 -22.554 1.00 85.69 316 ILE A CA 1
ATOM 2533 C C . ILE A 1 316 ? 2.095 0.135 -22.666 1.00 85.69 316 ILE A C 1
ATOM 2535 O O . ILE A 1 316 ? 3.244 0.585 -22.657 1.00 85.69 316 ILE A O 1
ATOM 2539 N N . LYS A 1 317 ? 1.871 -1.170 -22.802 1.00 80.62 317 LYS A N 1
ATOM 2540 C CA . LYS A 1 317 ? 2.947 -2.162 -22.857 1.00 80.62 317 LYS A CA 1
ATOM 2541 C C . LYS A 1 317 ? 3.797 -2.041 -24.126 1.00 80.62 317 LYS A C 1
ATOM 2543 O O . LYS A 1 317 ? 3.293 -1.970 -25.244 1.00 80.62 317 LYS A O 1
ATOM 2548 N N . VAL A 1 318 ? 5.120 -2.094 -23.951 1.00 78.25 318 VAL A N 1
ATOM 2549 C CA . VAL A 1 318 ? 6.095 -2.159 -25.050 1.00 78.25 318 VAL A CA 1
ATOM 2550 C C . VAL A 1 318 ? 6.277 -3.619 -25.479 1.00 78.25 318 VAL A C 1
ATOM 2552 O O . VAL A 1 318 ? 6.846 -4.430 -24.741 1.00 78.25 318 VAL A O 1
ATOM 2555 N N . LYS A 1 319 ? 5.796 -3.942 -26.682 1.00 73.12 319 LYS A N 1
ATOM 2556 C CA . LYS A 1 319 ? 5.769 -5.273 -27.304 1.00 73.12 319 LYS A CA 1
ATOM 2557 C C . LYS A 1 319 ? 7.115 -5.703 -27.894 1.00 73.12 319 LYS A C 1
ATOM 2559 O O . LYS A 1 319 ? 7.514 -6.847 -27.704 1.00 73.12 319 LYS A O 1
ATOM 2564 N N . SER A 1 320 ? 7.803 -4.811 -28.609 1.00 69.75 320 SER A N 1
ATOM 2565 C CA . SER A 1 320 ? 9.132 -5.060 -29.199 1.00 69.75 320 SER A CA 1
ATOM 2566 C C . SER A 1 320 ? 10.051 -3.884 -28.911 1.00 69.75 320 SER A C 1
ATOM 2568 O O . SER A 1 320 ? 9.583 -2.752 -28.843 1.00 69.75 320 SER A O 1
ATOM 2570 N N . ARG A 1 321 ? 11.349 -4.133 -28.744 1.00 73.94 321 ARG A N 1
ATOM 2571 C CA . ARG A 1 321 ? 12.318 -3.110 -28.328 1.00 73.94 321 ARG A CA 1
ATOM 2572 C C . ARG A 1 321 ? 13.535 -3.080 -29.229 1.00 73.94 321 ARG A C 1
ATOM 2574 O O . ARG A 1 321 ? 13.812 -4.064 -29.913 1.00 73.94 321 ARG A O 1
ATOM 2581 N N . ASP A 1 322 ? 14.236 -1.954 -29.180 1.00 66.81 322 ASP A N 1
ATOM 2582 C CA . ASP A 1 322 ? 15.604 -1.798 -29.676 1.00 66.81 322 ASP A CA 1
ATOM 2583 C C . ASP A 1 322 ? 15.790 -2.155 -31.159 1.00 66.81 322 ASP A C 1
ATOM 2585 O O . ASP A 1 322 ? 16.842 -2.636 -31.584 1.00 66.81 322 ASP A O 1
ATOM 2589 N N . ALA A 1 323 ? 14.769 -1.906 -31.986 1.00 65.75 323 ALA A N 1
ATOM 2590 C CA . ALA A 1 323 ? 14.894 -2.074 -33.427 1.00 65.75 323 ALA A CA 1
ATOM 2591 C C . ALA A 1 323 ? 15.677 -0.890 -34.013 1.00 65.75 323 ALA A C 1
ATOM 2593 O O . ALA A 1 323 ? 15.112 0.142 -34.374 1.00 65.75 323 ALA A O 1
ATOM 2594 N N . VAL A 1 324 ? 16.998 -1.053 -34.075 1.00 64.56 324 VAL A N 1
ATOM 2595 C CA . VAL A 1 324 ? 17.937 -0.037 -34.561 1.00 64.56 324 VAL A CA 1
ATOM 2596 C C . VAL A 1 324 ? 17.758 0.205 -36.063 1.00 64.56 324 VAL A C 1
ATOM 2598 O O . VAL A 1 324 ? 17.748 -0.728 -36.872 1.00 64.56 324 VAL A O 1
ATOM 2601 N N . ALA A 1 325 ? 17.650 1.478 -36.425 1.00 62.38 325 ALA A N 1
ATOM 2602 C CA . ALA A 1 325 ? 17.706 2.007 -37.780 1.00 62.38 325 ALA A CA 1
ATOM 2603 C C . ALA A 1 325 ? 18.960 2.882 -37.936 1.00 62.38 325 ALA A C 1
ATOM 2605 O O . ALA A 1 325 ? 19.600 3.256 -36.955 1.00 62.38 325 ALA A O 1
ATOM 2606 N N . THR A 1 326 ? 19.308 3.257 -39.169 1.00 57.00 326 THR A N 1
ATOM 2607 C CA . THR A 1 326 ? 20.467 4.136 -39.443 1.00 57.00 326 THR A CA 1
ATOM 2608 C C . THR A 1 326 ? 20.402 5.487 -38.733 1.00 57.00 326 THR A C 1
ATOM 2610 O O . THR A 1 326 ? 21.419 6.154 -38.582 1.00 57.00 326 THR A O 1
ATOM 2613 N N . ASN A 1 327 ? 19.206 5.900 -38.326 1.00 61.62 327 ASN A N 1
ATOM 2614 C CA . ASN A 1 327 ? 18.925 7.209 -37.767 1.00 61.62 327 ASN A CA 1
ATOM 2615 C C . ASN A 1 327 ? 18.037 7.139 -36.512 1.00 61.62 327 ASN A C 1
ATOM 2617 O O . ASN A 1 327 ? 17.296 8.073 -36.224 1.00 61.62 327 ASN A O 1
ATOM 2621 N N . GLY A 1 328 ? 18.073 6.024 -35.777 1.00 65.06 328 GLY A N 1
ATOM 2622 C CA . GLY A 1 328 ? 17.328 5.931 -34.527 1.00 65.06 328 GLY A CA 1
ATOM 2623 C C . GLY A 1 328 ? 17.002 4.518 -34.078 1.00 65.06 328 GLY A C 1
ATOM 2624 O O . GLY A 1 328 ? 17.609 3.542 -34.515 1.00 65.06 328 GLY A O 1
ATOM 2625 N N . VAL A 1 329 ? 16.014 4.420 -33.192 1.00 72.44 329 VAL A N 1
ATOM 2626 C CA . VAL A 1 329 ? 15.546 3.160 -32.604 1.00 72.44 329 VAL A CA 1
ATOM 2627 C C . VAL A 1 329 ? 14.021 3.134 -32.602 1.00 72.44 329 VAL A C 1
ATOM 2629 O O . VAL A 1 329 ? 13.377 4.106 -32.206 1.00 72.44 329 VAL A O 1
ATOM 2632 N N . ILE A 1 330 ? 13.441 2.012 -33.029 1.00 72.50 330 ILE A N 1
ATOM 2633 C CA . ILE A 1 330 ? 12.001 1.760 -32.963 1.00 72.50 330 ILE A CA 1
ATOM 2634 C C . ILE A 1 330 ? 11.694 0.878 -31.747 1.00 72.50 330 ILE A C 1
ATOM 2636 O O . ILE A 1 330 ? 12.244 -0.218 -31.602 1.00 72.50 330 ILE A O 1
ATOM 2640 N N . ASN A 1 331 ? 10.759 1.331 -30.914 1.00 75.56 331 ASN A N 1
ATOM 2641 C CA . ASN A 1 331 ? 10.125 0.529 -29.869 1.00 75.56 331 ASN A CA 1
ATOM 2642 C C . ASN A 1 331 ? 8.644 0.365 -30.215 1.00 75.56 331 ASN A C 1
ATOM 2644 O O . ASN A 1 331 ? 7.952 1.340 -30.475 1.00 75.56 331 ASN A O 1
ATOM 2648 N N . VAL A 1 332 ? 8.140 -0.861 -30.252 1.00 75.69 332 VAL A N 1
ATOM 2649 C CA . VAL A 1 332 ? 6.760 -1.143 -30.659 1.00 75.69 332 VAL A CA 1
ATOM 2650 C C . VAL A 1 332 ? 5.872 -1.246 -29.429 1.00 75.69 332 VAL A C 1
ATOM 2652 O O . VAL A 1 332 ? 6.185 -2.032 -28.538 1.00 75.69 332 VAL A O 1
ATOM 2655 N N . VAL A 1 333 ? 4.768 -0.502 -29.388 1.00 80.31 333 VAL A N 1
ATOM 2656 C CA . VAL A 1 333 ? 3.796 -0.479 -28.275 1.00 80.31 333 VAL A CA 1
ATOM 2657 C C . VAL A 1 333 ? 2.484 -1.184 -28.640 1.00 80.31 333 VAL A C 1
ATOM 2659 O O . VAL A 1 333 ? 2.201 -1.401 -29.820 1.00 80.31 333 VAL A O 1
ATOM 2662 N N . GLU A 1 334 ? 1.720 -1.614 -27.631 1.00 77.69 334 GLU A N 1
ATOM 2663 C CA . GLU A 1 334 ? 0.444 -2.327 -27.816 1.00 77.69 334 GLU A CA 1
ATOM 2664 C C . GLU A 1 334 ? -0.730 -1.400 -28.178 1.00 77.69 334 GLU A C 1
ATOM 2666 O O . GLU A 1 334 ? -1.654 -1.857 -28.846 1.00 77.69 334 GLU A O 1
ATOM 2671 N N . GLU A 1 335 ? -0.669 -0.114 -27.831 1.00 79.00 335 GLU A N 1
ATOM 2672 C CA . GLU A 1 335 ? -1.736 0.881 -28.032 1.00 79.00 335 GLU A CA 1
ATOM 2673 C C . GLU A 1 335 ? -1.151 2.253 -28.433 1.00 79.00 335 GLU A C 1
ATOM 2675 O O . GLU A 1 335 ? 0.069 2.452 -28.404 1.00 79.00 335 GLU A O 1
ATOM 2680 N N . VAL A 1 336 ? -2.008 3.188 -28.858 1.00 82.31 336 VAL A N 1
ATOM 2681 C CA . VAL A 1 336 ? -1.608 4.550 -29.255 1.00 82.31 336 VAL A CA 1
ATOM 2682 C C . VAL A 1 336 ? -1.305 5.388 -28.012 1.00 82.31 336 VAL A C 1
ATOM 2684 O O . VAL A 1 336 ? -2.100 5.429 -27.084 1.00 82.31 336 VAL A O 1
ATOM 2687 N N . LEU A 1 337 ? -0.160 6.075 -27.997 1.00 80.94 337 LEU A N 1
ATOM 2688 C CA . LEU A 1 337 ? 0.208 6.973 -26.900 1.00 80.94 337 LEU A CA 1
ATOM 2689 C C . LEU A 1 337 ? -0.572 8.286 -26.988 1.00 80.94 337 LEU A C 1
ATOM 2691 O O . LEU A 1 337 ? -0.481 8.992 -27.993 1.00 80.94 337 LEU A O 1
ATOM 2695 N N . GLU A 1 338 ? -1.248 8.643 -25.901 1.00 81.38 338 GLU A N 1
ATOM 2696 C CA . GLU A 1 338 ? -1.908 9.939 -25.747 1.00 81.38 338 GLU A CA 1
ATOM 2697 C C . GLU A 1 338 ? -1.050 10.901 -24.899 1.00 81.38 338 GLU A C 1
ATOM 2699 O O . GLU A 1 338 ? -0.383 10.464 -23.948 1.00 81.38 338 GLU A O 1
ATOM 2704 N N . PRO A 1 339 ? -1.008 12.207 -25.239 1.00 84.12 339 PRO A N 1
ATOM 2705 C CA . PRO A 1 339 ? -0.333 13.211 -24.424 1.00 84.12 339 PRO A CA 1
ATOM 2706 C C . PRO A 1 339 ? -1.010 13.372 -23.061 1.00 84.12 339 PRO A C 1
ATOM 2708 O O . PRO A 1 339 ? -2.219 13.558 -22.981 1.00 84.12 339 PRO A O 1
ATOM 2711 N N . VAL A 1 340 ? -0.212 13.375 -21.996 1.00 89.62 340 VAL A N 1
ATOM 2712 C CA . VAL A 1 340 ? -0.689 13.582 -20.625 1.00 89.62 340 VAL A CA 1
ATOM 2713 C C . VAL A 1 340 ? -0.420 15.031 -20.231 1.00 89.62 340 VAL A C 1
ATOM 2715 O O . VAL A 1 340 ? 0.736 15.457 -20.228 1.00 89.62 340 VAL A O 1
ATOM 2718 N N . SER A 1 341 ? -1.470 15.789 -19.917 1.00 91.31 341 SER A N 1
ATOM 2719 C CA . SER A 1 341 ? -1.364 17.217 -19.574 1.00 91.31 341 SER A CA 1
ATOM 2720 C C . SER A 1 341 ? -1.920 17.588 -18.202 1.00 91.31 341 SER A C 1
ATOM 2722 O O . SER A 1 341 ? -1.576 18.650 -17.695 1.00 91.31 341 SER A O 1
ATOM 2724 N N . GLU A 1 342 ? -2.758 16.740 -17.607 1.00 95.00 342 GLU A N 1
ATOM 2725 C CA . GLU A 1 342 ? -3.450 17.023 -16.347 1.00 95.00 342 GLU A CA 1
ATOM 2726 C C . GLU A 1 342 ? -2.792 16.296 -15.164 1.00 95.00 342 GLU A C 1
ATOM 2728 O O . GLU A 1 342 ? -2.287 15.178 -15.286 1.00 95.00 342 GLU A O 1
ATOM 2733 N N . THR A 1 343 ? -2.792 16.940 -14.002 1.00 96.50 343 THR A N 1
ATOM 2734 C CA . THR A 1 343 ? -2.417 16.355 -12.706 1.00 96.50 343 THR A CA 1
ATOM 2735 C C . THR A 1 343 ? -3.545 15.483 -12.147 1.00 96.50 343 THR A C 1
ATOM 2737 O O . THR A 1 343 ? -4.709 15.621 -12.527 1.00 96.50 343 THR A O 1
ATOM 2740 N N . LEU A 1 344 ? -3.238 14.631 -11.161 1.00 96.69 344 LEU A N 1
ATOM 2741 C CA . LEU A 1 344 ? -4.250 13.842 -10.447 1.00 96.69 344 LEU A CA 1
ATOM 2742 C C . LEU A 1 344 ? -5.373 14.725 -9.878 1.00 96.69 344 LEU A C 1
ATOM 2744 O O . LEU A 1 344 ? -6.545 14.368 -9.968 1.00 96.69 344 LEU A O 1
ATOM 2748 N N . MET A 1 345 ? -5.035 15.889 -9.311 1.00 96.62 345 MET A N 1
ATOM 2749 C CA . MET A 1 345 ? -6.036 16.809 -8.762 1.00 96.62 345 MET A CA 1
ATOM 2750 C C . MET A 1 345 ? -6.946 17.409 -9.841 1.00 96.62 345 MET A C 1
ATOM 2752 O O . MET A 1 345 ? -8.125 17.637 -9.568 1.00 96.62 345 MET A O 1
ATOM 2756 N N . GLU A 1 346 ? -6.420 17.700 -11.032 1.00 96.69 346 GLU A N 1
ATOM 2757 C CA . GLU A 1 346 ? -7.203 18.243 -12.150 1.00 96.69 346 GLU A CA 1
ATOM 2758 C C . GLU A 1 346 ? -8.194 17.205 -12.676 1.00 96.69 346 GLU A C 1
ATOM 2760 O O . GLU A 1 346 ? -9.383 17.515 -12.744 1.00 96.69 346 GLU A O 1
ATOM 2765 N N . ILE A 1 347 ? -7.744 15.959 -12.879 1.00 96.25 347 ILE A N 1
ATOM 2766 C CA . ILE A 1 347 ? -8.595 14.823 -13.279 1.00 96.25 347 ILE A CA 1
ATOM 2767 C C . ILE A 1 347 ? -9.729 14.607 -12.264 1.00 96.25 347 ILE A C 1
ATOM 2769 O O . ILE A 1 347 ? -10.904 14.571 -12.620 1.00 96.25 347 ILE A O 1
ATOM 2773 N N . ILE A 1 348 ? -9.405 14.549 -10.966 1.00 96.75 348 ILE A N 1
ATOM 2774 C CA . ILE A 1 348 ? -10.413 14.410 -9.896 1.00 96.75 348 ILE A CA 1
ATOM 2775 C C . ILE A 1 348 ? -11.369 15.610 -9.865 1.00 96.75 348 ILE A C 1
ATOM 2777 O O . ILE A 1 348 ? -12.530 15.494 -9.474 1.00 96.75 348 ILE A O 1
ATOM 2781 N N . SER A 1 349 ? -10.879 16.800 -10.215 1.00 95.81 349 SER A N 1
ATOM 2782 C CA . SER A 1 349 ? -11.678 18.024 -10.160 1.00 95.81 349 SER A CA 1
ATOM 2783 C C . SER A 1 349 ? -12.646 18.168 -11.323 1.00 95.81 349 SER A C 1
ATOM 2785 O O . SER A 1 349 ? -13.660 18.855 -11.129 1.00 95.81 349 SER A O 1
ATOM 2787 N N . SER A 1 350 ? -12.311 17.590 -12.481 1.00 95.56 350 SER A N 1
ATOM 2788 C CA . SER A 1 350 ? -13.091 17.632 -13.717 1.00 95.56 350 SER A CA 1
ATOM 2789 C C . SER A 1 350 ? -14.114 16.498 -13.810 1.00 95.56 350 SER A C 1
ATOM 2791 O O . SER A 1 350 ? -15.165 16.714 -14.412 1.00 95.56 350 SER A O 1
ATOM 2793 N N . ASP A 1 351 ? -13.872 15.352 -13.162 1.00 94.94 351 ASP A N 1
ATOM 2794 C CA . ASP A 1 351 ? -14.792 14.210 -13.154 1.00 94.94 351 ASP A CA 1
ATOM 2795 C C . ASP A 1 351 ? -15.942 14.367 -12.122 1.00 94.94 351 ASP A C 1
ATOM 2797 O O . ASP A 1 351 ? -15.707 14.360 -10.905 1.00 94.94 351 ASP A O 1
ATOM 2801 N N . PRO A 1 352 ? -17.216 14.461 -12.563 1.00 95.19 352 PRO A N 1
ATOM 2802 C CA . PRO A 1 352 ? -18.373 14.503 -11.666 1.00 95.19 352 PRO A CA 1
ATOM 2803 C C . PRO A 1 352 ? -18.509 13.271 -10.757 1.00 95.19 352 PRO A C 1
ATOM 2805 O O . PRO A 1 352 ? -19.000 13.396 -9.628 1.00 95.19 352 PRO A O 1
ATOM 2808 N N . GLU A 1 353 ? -18.058 12.094 -11.205 1.00 93.94 353 GLU A N 1
ATOM 2809 C CA . GLU A 1 353 ? -18.109 10.847 -10.434 1.00 93.94 353 GLU A CA 1
ATOM 2810 C C . GLU A 1 353 ? -17.076 10.789 -9.301 1.00 93.94 353 GLU A C 1
ATOM 2812 O O . GLU A 1 353 ? -17.140 9.885 -8.468 1.00 93.94 353 GLU A O 1
ATOM 2817 N N . MET A 1 354 ? -16.190 11.786 -9.191 1.00 95.81 354 MET A N 1
ATOM 2818 C CA . MET A 1 354 ? -15.197 11.900 -8.116 1.00 95.81 354 MET A CA 1
ATOM 2819 C C . MET A 1 354 ? -15.489 13.041 -7.131 1.00 95.81 354 MET A C 1
ATOM 2821 O O . MET A 1 354 ? -14.625 13.435 -6.345 1.00 95.81 354 MET A O 1
ATOM 2825 N N . SER A 1 355 ? -16.718 13.570 -7.121 1.00 96.19 355 SER A N 1
ATOM 2826 C CA . SER A 1 355 ? -17.100 14.711 -6.276 1.00 96.19 355 SER A CA 1
ATOM 2827 C C . SER A 1 355 ? -16.832 14.504 -4.775 1.00 96.19 355 SER A C 1
ATOM 2829 O O . SER A 1 355 ? -16.289 15.404 -4.132 1.00 96.19 355 SER A O 1
ATOM 2831 N N . TYR A 1 356 ? -17.120 13.320 -4.214 1.00 95.44 356 TYR A N 1
ATOM 2832 C CA . TYR A 1 356 ? -16.812 13.032 -2.807 1.00 95.44 356 TYR A CA 1
ATOM 2833 C C . TYR A 1 356 ? -15.304 12.976 -2.547 1.00 95.44 356 TYR A C 1
ATOM 2835 O O . TYR A 1 356 ? -14.841 13.528 -1.550 1.00 95.44 356 TYR A O 1
ATOM 2843 N N . MET A 1 357 ? -14.529 12.384 -3.462 1.00 94.81 357 MET A N 1
ATOM 2844 C CA . MET A 1 357 ? -13.068 12.343 -3.365 1.00 94.81 357 MET A CA 1
ATOM 2845 C C . MET A 1 357 ? -12.472 13.754 -3.414 1.00 94.81 357 MET A C 1
ATOM 2847 O O . MET A 1 357 ? -11.618 14.099 -2.599 1.00 94.81 357 MET A O 1
ATOM 2851 N N . LYS A 1 358 ? -12.974 14.613 -4.308 1.00 95.12 358 LYS A N 1
ATOM 2852 C CA . LYS A 1 358 ? -12.595 16.029 -4.390 1.00 95.12 358 LYS A CA 1
ATOM 2853 C C . LYS A 1 358 ? -12.854 16.760 -3.072 1.00 95.12 358 LYS A C 1
ATOM 2855 O O . LYS A 1 358 ? -11.978 17.478 -2.590 1.00 95.12 358 LYS A O 1
ATOM 2860 N N . THR A 1 359 ? -14.034 16.572 -2.477 1.00 93.00 359 THR A N 1
ATOM 2861 C CA . THR A 1 359 ? -14.374 17.157 -1.172 1.00 93.00 359 THR A CA 1
ATOM 2862 C C . THR A 1 359 ? -13.466 16.624 -0.065 1.00 93.00 359 THR A C 1
ATOM 2864 O O . THR A 1 359 ? -12.944 17.421 0.711 1.00 93.00 359 THR A O 1
ATOM 2867 N N . ALA A 1 360 ? -13.231 15.311 -0.019 1.00 91.50 360 ALA A N 1
ATOM 2868 C CA . ALA A 1 360 ? -12.346 14.663 0.946 1.00 91.50 360 ALA A CA 1
ATOM 2869 C C . ALA A 1 360 ? -10.911 15.209 0.851 1.00 91.50 360 ALA A C 1
ATOM 2871 O O . ALA A 1 360 ? -10.347 15.647 1.850 1.00 91.50 360 ALA A O 1
ATOM 2872 N N . ILE A 1 361 ? -10.339 15.290 -0.354 1.00 92.56 361 ILE A N 1
ATOM 2873 C CA . ILE A 1 361 ? -9.012 15.884 -0.562 1.00 92.56 361 ILE A CA 1
ATOM 2874 C C . ILE A 1 361 ? -9.012 17.360 -0.153 1.00 92.56 361 ILE A C 1
ATOM 2876 O O . ILE A 1 361 ? -8.083 17.792 0.521 1.00 92.56 361 ILE A O 1
ATOM 2880 N N . GLY A 1 362 ? -10.042 18.127 -0.521 1.00 90.19 362 GLY A N 1
ATOM 2881 C CA . GLY A 1 362 ? -10.140 19.555 -0.200 1.00 90.19 362 GLY A CA 1
ATOM 2882 C C . GLY A 1 362 ? -10.280 19.859 1.294 1.00 90.19 362 GLY A C 1
ATOM 2883 O O . GLY A 1 362 ? -9.846 20.919 1.736 1.00 90.19 362 GLY A O 1
ATOM 2884 N N . LYS A 1 363 ? -10.858 18.934 2.068 1.00 88.69 363 LYS A N 1
ATOM 2885 C CA . LYS A 1 363 ? -10.923 19.000 3.536 1.00 88.69 363 LYS A CA 1
ATOM 2886 C C . LYS A 1 363 ? -9.676 18.453 4.229 1.00 88.69 363 LYS A C 1
ATOM 2888 O O . LYS A 1 363 ? -9.525 18.631 5.433 1.00 88.69 363 LYS A O 1
ATOM 2893 N N . SER A 1 364 ? -8.797 17.792 3.483 1.00 84.56 364 SER A N 1
ATOM 2894 C CA . SER A 1 364 ? -7.496 17.342 3.964 1.00 84.56 364 SER A CA 1
ATOM 2895 C C . SER A 1 364 ? -6.403 18.357 3.620 1.00 84.56 364 SER A C 1
ATOM 2897 O O . SER A 1 364 ? -6.462 19.039 2.598 1.00 84.56 364 SER A O 1
ATOM 2899 N N . ASP A 1 365 ? -5.317 18.359 4.387 1.00 82.44 365 ASP A N 1
ATOM 2900 C CA . ASP A 1 365 ? -4.112 19.124 4.036 1.00 82.44 365 ASP A CA 1
ATOM 2901 C C . ASP A 1 365 ? -3.261 18.445 2.937 1.00 82.44 365 ASP A C 1
ATOM 2903 O O . ASP A 1 365 ? -2.161 18.898 2.615 1.00 82.44 365 ASP A O 1
ATOM 2907 N N . LEU A 1 366 ? -3.761 17.368 2.310 1.00 85.69 366 LEU A N 1
ATOM 2908 C CA . LEU A 1 366 ? -3.041 16.597 1.288 1.00 85.69 366 LEU A CA 1
ATOM 2909 C C . LEU A 1 366 ? -3.197 17.153 -0.134 1.00 85.69 366 LEU A C 1
ATOM 2911 O O . LEU A 1 366 ? -2.537 16.670 -1.048 1.00 85.69 366 LEU A O 1
ATOM 2915 N N . GLY A 1 367 ? -4.015 18.186 -0.357 1.00 87.12 367 GLY A N 1
ATOM 2916 C CA . GLY A 1 367 ? -4.300 18.691 -1.707 1.00 87.12 367 GLY A CA 1
ATOM 2917 C C . GLY A 1 367 ? -3.066 19.100 -2.529 1.00 87.12 367 GLY A C 1
ATOM 2918 O O . GLY A 1 367 ? -3.099 19.004 -3.752 1.00 87.12 367 GLY A O 1
ATOM 2919 N N . LYS A 1 368 ? -1.972 19.535 -1.885 1.00 89.19 368 LYS A N 1
ATOM 2920 C CA . LYS A 1 368 ? -0.707 19.847 -2.582 1.00 89.19 368 LYS A CA 1
ATOM 2921 C C . LYS A 1 368 ? -0.065 18.606 -3.205 1.00 89.19 368 LYS A C 1
ATOM 2923 O O . LYS A 1 368 ? 0.374 18.667 -4.344 1.00 89.19 368 LYS A O 1
ATOM 2928 N N . MET A 1 369 ? -0.115 17.467 -2.514 1.00 90.31 369 MET A N 1
ATOM 2929 C CA . MET A 1 369 ? 0.450 16.197 -2.986 1.00 90.31 369 MET A CA 1
ATOM 2930 C C . MET A 1 369 ? -0.138 15.755 -4.333 1.00 90.31 369 MET A C 1
ATOM 2932 O O . MET A 1 369 ? 0.563 15.152 -5.135 1.00 90.31 369 MET A O 1
ATOM 2936 N N . PHE A 1 370 ? -1.408 16.073 -4.599 1.00 92.19 370 PHE A N 1
ATOM 2937 C CA . PHE A 1 370 ? -2.085 15.715 -5.850 1.00 92.19 370 PHE A CA 1
ATOM 2938 C C . PHE A 1 370 ? -1.867 16.721 -6.992 1.00 92.19 370 PHE A C 1
ATOM 2940 O O . PHE A 1 370 ? -2.279 16.445 -8.120 1.00 92.19 370 PHE A O 1
ATOM 2947 N N . ARG A 1 371 ? -1.239 17.872 -6.718 1.00 91.69 371 ARG A N 1
ATOM 2948 C CA . ARG A 1 371 ? -0.923 18.922 -7.705 1.00 91.69 371 ARG A CA 1
ATOM 2949 C C . ARG A 1 371 ? 0.558 18.980 -8.053 1.00 91.69 371 ARG A C 1
ATOM 2951 O O . ARG A 1 371 ? 0.897 19.242 -9.199 1.00 91.69 371 ARG A O 1
ATOM 2958 N N . ASP A 1 372 ? 1.414 18.771 -7.061 1.00 89.94 372 ASP A N 1
ATOM 2959 C CA . ASP A 1 372 ? 2.858 18.899 -7.218 1.00 89.94 372 ASP A CA 1
ATOM 2960 C C . ASP A 1 372 ? 3.433 17.711 -8.015 1.00 89.94 372 ASP A C 1
ATOM 2962 O O . ASP A 1 372 ? 2.805 16.653 -8.147 1.00 89.94 372 ASP A O 1
ATOM 2966 N N . GLU A 1 373 ? 4.639 17.895 -8.559 1.00 81.81 373 GLU A N 1
ATOM 2967 C CA . GLU A 1 373 ? 5.365 16.847 -9.280 1.00 81.81 373 GLU A CA 1
ATOM 2968 C C . GLU A 1 373 ? 5.629 15.631 -8.378 1.00 81.81 373 GLU A C 1
ATOM 2970 O O . GLU A 1 373 ? 5.980 15.759 -7.202 1.00 81.81 373 GLU A O 1
ATOM 2975 N N . GLY A 1 374 ? 5.490 14.428 -8.935 1.00 85.75 374 GLY A N 1
ATOM 2976 C CA . GLY A 1 374 ? 5.645 13.195 -8.173 1.00 85.75 374 GLY A CA 1
ATOM 2977 C C . GLY A 1 374 ? 5.332 11.943 -8.982 1.00 85.75 374 GLY A C 1
ATOM 2978 O O . GLY A 1 374 ? 5.059 12.003 -10.178 1.00 85.75 374 GLY A O 1
ATOM 2979 N N . GLN A 1 375 ? 5.405 10.792 -8.314 1.00 88.06 375 GLN A N 1
ATOM 2980 C CA . GLN A 1 375 ? 5.049 9.492 -8.880 1.00 88.06 375 GLN A CA 1
ATOM 2981 C C . GLN A 1 375 ? 4.121 8.759 -7.920 1.00 88.06 375 GLN A C 1
ATOM 2983 O O . GLN A 1 375 ? 4.579 8.098 -6.988 1.00 88.06 375 GLN A O 1
ATOM 2988 N N . LEU A 1 376 ? 2.817 8.876 -8.155 1.00 94.25 376 LEU A N 1
ATOM 2989 C CA . LEU A 1 376 ? 1.796 8.264 -7.310 1.00 94.25 376 LEU A CA 1
ATOM 2990 C C . LEU A 1 376 ? 0.966 7.244 -8.090 1.00 94.25 376 LEU A C 1
ATOM 2992 O O . LEU A 1 376 ? 0.731 7.400 -9.285 1.00 94.25 376 LEU A O 1
ATOM 2996 N N . THR A 1 377 ? 0.476 6.224 -7.391 1.00 96.50 377 THR A N 1
ATOM 2997 C CA . THR A 1 377 ? -0.712 5.480 -7.827 1.00 96.50 377 THR A CA 1
ATOM 2998 C C . THR A 1 377 ? -1.844 5.833 -6.886 1.00 96.50 377 THR A C 1
ATOM 3000 O O . THR A 1 377 ? -1.725 5.594 -5.683 1.00 96.50 377 THR A O 1
ATOM 3003 N N . LEU A 1 378 ? -2.926 6.390 -7.418 1.00 97.81 378 LEU A N 1
ATOM 3004 C CA . LEU A 1 378 ? -4.125 6.699 -6.655 1.00 97.81 378 LEU A CA 1
ATOM 3005 C C . LEU A 1 378 ? -5.232 5.704 -6.995 1.00 97.81 378 LEU A C 1
ATOM 3007 O O . LEU A 1 378 ? -5.670 5.632 -8.139 1.00 97.81 378 LEU A O 1
ATOM 3011 N N . PHE A 1 379 ? -5.736 4.998 -5.990 1.00 98.25 379 PHE A N 1
ATOM 3012 C CA . PHE A 1 379 ? -7.004 4.283 -6.093 1.00 98.25 379 PHE A CA 1
ATOM 3013 C C . PHE A 1 379 ? -8.129 5.230 -5.663 1.00 98.25 379 PHE A C 1
ATOM 3015 O O . PHE A 1 379 ? -8.367 5.402 -4.475 1.00 98.25 379 PHE A O 1
ATOM 3022 N N . ALA A 1 380 ? -8.776 5.904 -6.609 1.00 97.31 380 ALA A N 1
ATOM 3023 C CA . ALA A 1 380 ? -9.820 6.891 -6.351 1.00 97.31 380 ALA A CA 1
ATOM 3024 C C . ALA A 1 380 ? -11.200 6.210 -6.266 1.00 97.31 380 ALA A C 1
ATOM 3026 O O . ALA A 1 380 ? -11.676 5.678 -7.272 1.00 97.31 380 ALA A O 1
ATOM 3027 N N . PRO A 1 381 ? -11.880 6.211 -5.107 1.00 97.75 381 PRO A N 1
ATOM 3028 C CA . PRO A 1 381 ? -13.225 5.659 -5.021 1.00 97.75 381 PRO A CA 1
ATOM 3029 C C . PRO A 1 381 ? -14.230 6.537 -5.765 1.00 97.75 381 PRO A C 1
ATOM 3031 O O . PRO A 1 381 ? -14.251 7.758 -5.597 1.00 97.75 381 PRO A O 1
ATOM 3034 N N . SER A 1 382 ? -15.093 5.904 -6.557 1.00 97.06 382 SER A N 1
ATOM 3035 C CA . SER A 1 382 ? -16.212 6.586 -7.218 1.00 97.06 382 SER A CA 1
ATOM 3036 C C . SER A 1 382 ? -17.236 7.115 -6.209 1.00 97.06 382 SER A C 1
ATOM 3038 O O . SER A 1 382 ? -17.324 6.654 -5.066 1.00 97.06 382 SER A O 1
ATOM 3040 N N . ASN A 1 383 ? -18.114 8.019 -6.644 1.00 96.62 383 ASN A N 1
ATOM 3041 C CA . ASN A 1 383 ? -19.223 8.474 -5.812 1.00 96.62 383 ASN A CA 1
ATOM 3042 C C . ASN A 1 383 ? -20.104 7.309 -5.333 1.00 96.62 383 ASN A C 1
ATOM 3044 O O . ASN A 1 383 ? -20.630 7.336 -4.220 1.00 96.62 383 ASN A O 1
ATOM 3048 N N . SER A 1 384 ? -20.268 6.281 -6.171 1.00 96.69 384 SER A N 1
ATOM 3049 C CA . SER A 1 384 ? -21.005 5.069 -5.811 1.00 96.69 384 SER A CA 1
ATOM 3050 C C . SER A 1 384 ? -20.332 4.285 -4.679 1.00 96.69 384 SER A C 1
ATOM 3052 O O . SER A 1 384 ? -21.040 3.782 -3.811 1.00 96.69 384 SER A O 1
ATOM 3054 N N . ALA A 1 385 ? -18.995 4.259 -4.632 1.00 96.94 385 ALA A N 1
ATOM 3055 C CA . ALA A 1 385 ? -18.222 3.647 -3.555 1.00 96.94 385 ALA A CA 1
ATOM 3056 C C . ALA A 1 385 ? -18.455 4.369 -2.221 1.00 96.94 385 ALA A C 1
ATOM 3058 O O . ALA A 1 385 ? -18.808 3.742 -1.227 1.00 96.94 385 ALA A O 1
ATOM 3059 N N . PHE A 1 386 ? -18.360 5.703 -2.210 1.00 95.69 386 PHE A N 1
ATOM 3060 C CA . PHE A 1 386 ? -18.615 6.500 -1.004 1.00 95.69 386 PHE A CA 1
ATOM 3061 C C . PHE A 1 386 ? -20.033 6.310 -0.451 1.00 95.69 386 PHE A C 1
ATOM 3063 O O . PHE A 1 386 ? -20.212 6.260 0.762 1.00 95.69 386 PHE A O 1
ATOM 3070 N N . ARG A 1 387 ? -21.045 6.150 -1.315 1.00 95.06 387 ARG A N 1
ATOM 3071 C CA . ARG A 1 387 ? -22.436 5.907 -0.886 1.00 95.06 387 ARG A CA 1
ATOM 3072 C C . ARG A 1 387 ? -22.662 4.530 -0.247 1.00 95.06 387 ARG A C 1
ATOM 3074 O O . ARG A 1 387 ? -23.716 4.338 0.350 1.00 95.06 387 ARG A O 1
ATOM 3081 N N . LYS A 1 388 ? -21.719 3.586 -0.373 1.00 94.38 388 LYS A N 1
ATOM 3082 C CA . LYS A 1 388 ? -21.770 2.282 0.316 1.00 94.38 388 LYS A CA 1
ATOM 3083 C C . LYS A 1 388 ? -21.300 2.364 1.771 1.00 94.38 388 LYS A C 1
ATOM 3085 O O . LYS A 1 388 ? -21.554 1.432 2.529 1.00 94.38 388 LYS A O 1
ATOM 3090 N N . LEU A 1 389 ? -20.604 3.439 2.152 1.00 88.56 389 LEU A N 1
ATOM 3091 C CA . LEU A 1 389 ? -20.115 3.618 3.515 1.00 88.56 389 LEU A CA 1
ATOM 3092 C C . LEU A 1 389 ? -21.264 3.777 4.511 1.00 88.56 389 LEU A C 1
ATOM 3094 O O . LEU A 1 389 ? -22.328 4.304 4.184 1.00 88.56 389 LEU A O 1
ATOM 3098 N N . ASP A 1 390 ? -20.996 3.385 5.756 1.00 83.69 390 ASP A N 1
ATOM 3099 C CA . ASP A 1 390 ? -21.868 3.712 6.877 1.00 83.69 390 ASP A CA 1
ATOM 3100 C C . ASP A 1 390 ? -22.100 5.240 6.949 1.00 83.69 390 ASP A C 1
ATOM 3102 O O . ASP A 1 390 ? -21.135 6.005 6.814 1.00 83.69 390 ASP A O 1
ATOM 3106 N N . PRO A 1 391 ? -23.343 5.716 7.164 1.00 82.69 391 PRO A N 1
ATOM 3107 C CA . PRO A 1 391 ? -23.649 7.144 7.179 1.00 82.69 391 PRO A CA 1
ATOM 3108 C C . PRO A 1 391 ? -22.840 7.958 8.195 1.00 82.69 391 PRO A C 1
ATOM 3110 O O . PRO A 1 391 ? -22.521 9.116 7.921 1.00 82.69 391 PRO A O 1
ATOM 3113 N N . ILE A 1 392 ? -22.487 7.378 9.349 1.00 78.19 392 ILE A N 1
ATOM 3114 C CA . ILE A 1 392 ? -21.691 8.054 10.382 1.00 78.19 392 ILE A CA 1
ATOM 3115 C C . ILE A 1 392 ? -20.258 8.218 9.886 1.00 78.19 392 ILE A C 1
ATOM 3117 O O . ILE A 1 392 ? -19.705 9.317 9.953 1.00 78.19 392 ILE A O 1
ATOM 3121 N N . LEU A 1 393 ? -19.664 7.150 9.347 1.00 81.44 393 LEU A N 1
ATOM 3122 C CA . LEU A 1 393 ? -18.314 7.202 8.786 1.00 81.44 393 LEU A CA 1
ATOM 3123 C C . LEU A 1 393 ? -18.244 8.167 7.595 1.00 81.44 393 LEU A C 1
ATOM 3125 O O . LEU A 1 393 ? -17.328 8.986 7.520 1.00 81.44 393 LEU A O 1
ATOM 3129 N N . LEU A 1 394 ? -19.235 8.121 6.702 1.00 87.69 394 LEU A N 1
ATOM 3130 C CA . LEU A 1 394 ? -19.337 9.053 5.585 1.00 87.69 394 LEU A CA 1
ATOM 3131 C C . LEU A 1 394 ? -19.423 10.501 6.080 1.00 87.69 394 LEU A C 1
ATOM 3133 O O . LEU A 1 394 ? -18.681 11.344 5.584 1.00 87.69 394 LEU A O 1
ATOM 3137 N N . SER A 1 395 ? -20.262 10.790 7.083 1.00 84.25 395 SER A N 1
ATOM 3138 C CA . SER A 1 395 ? -20.339 12.130 7.681 1.00 84.25 395 SER A CA 1
ATOM 3139 C C . SER A 1 395 ? -18.992 12.547 8.258 1.00 84.25 395 SER A C 1
ATOM 3141 O O . SER A 1 395 ? -18.510 13.615 7.921 1.00 84.25 395 SER A O 1
ATOM 3143 N N . ARG A 1 396 ? -18.305 11.692 9.028 1.00 81.00 396 ARG A N 1
ATOM 3144 C CA . ARG A 1 396 ? -16.981 12.013 9.601 1.00 81.00 396 ARG A CA 1
ATOM 3145 C C . ARG A 1 396 ? -15.947 12.383 8.535 1.00 81.00 396 ARG A C 1
ATOM 3147 O O . ARG A 1 396 ? -15.225 13.371 8.687 1.00 81.00 396 ARG A O 1
ATOM 3154 N N . ILE A 1 397 ? -15.909 11.621 7.442 1.00 81.94 397 ILE A N 1
ATOM 3155 C CA . ILE A 1 397 ? -15.040 11.888 6.288 1.00 81.94 397 ILE A CA 1
ATOM 3156 C C . ILE A 1 397 ? -15.403 13.234 5.658 1.00 81.94 397 ILE A C 1
ATOM 3158 O O . ILE A 1 397 ? -14.530 14.065 5.409 1.00 81.94 397 ILE A O 1
ATOM 3162 N N . LEU A 1 398 ? -16.696 13.455 5.409 1.00 83.69 398 LEU A N 1
ATOM 3163 C CA . LEU A 1 398 ? -17.184 14.647 4.728 1.00 83.69 398 LEU A CA 1
ATOM 3164 C C . LEU A 1 398 ? -17.232 15.882 5.613 1.00 83.69 398 LEU A C 1
ATOM 3166 O O . LEU A 1 398 ? -17.248 16.969 5.056 1.00 83.69 398 LEU A O 1
ATOM 3170 N N . ASP A 1 399 ? -17.228 15.759 6.936 1.00 82.38 399 ASP A N 1
ATOM 3171 C CA . ASP A 1 399 ? -17.211 16.861 7.896 1.00 82.38 399 ASP A CA 1
ATOM 3172 C C . ASP A 1 399 ? -15.782 17.354 8.137 1.00 82.38 399 ASP A C 1
ATOM 3174 O O . ASP A 1 399 ? -15.590 18.555 8.337 1.00 82.38 399 ASP A O 1
ATOM 3178 N N . GLY A 1 400 ? -14.785 16.489 7.928 1.00 67.44 400 GLY A N 1
ATOM 3179 C CA . GLY A 1 400 ? -13.367 16.841 7.957 1.00 67.44 400 GLY A CA 1
ATOM 3180 C C . GLY A 1 400 ? -12.672 16.463 9.260 1.00 67.44 400 GLY A C 1
ATOM 3181 O O . GLY A 1 400 ? -11.843 17.232 9.738 1.00 67.44 400 GLY A O 1
ATOM 3182 N N . ASP A 1 401 ? -12.990 15.296 9.831 1.00 73.56 401 ASP A N 1
ATOM 3183 C CA . ASP A 1 401 ? -12.165 14.674 10.876 1.00 73.56 401 ASP A CA 1
ATOM 3184 C C . ASP A 1 401 ? -10.759 14.421 10.307 1.00 73.56 401 ASP A C 1
ATOM 3186 O O . ASP A 1 401 ? -10.514 13.427 9.620 1.00 73.56 401 ASP A O 1
ATOM 3190 N N . THR A 1 402 ? -9.854 15.380 10.520 1.00 74.69 402 THR A N 1
ATOM 3191 C CA . THR A 1 402 ? -8.580 15.483 9.801 1.00 74.69 402 THR A CA 1
ATOM 3192 C C . THR A 1 402 ? -7.716 14.238 9.975 1.00 74.69 402 THR A C 1
ATOM 3194 O O . THR A 1 402 ? -7.067 13.816 9.022 1.00 74.69 402 THR A O 1
ATOM 3197 N N . GLU A 1 403 ? -7.727 13.604 11.150 1.00 78.25 403 GLU A N 1
ATOM 3198 C CA . GLU A 1 403 ? -6.903 12.420 11.400 1.00 78.25 403 GLU A CA 1
ATOM 3199 C C . GLU A 1 403 ? -7.454 11.182 10.677 1.00 78.25 403 GLU A C 1
ATOM 3201 O O . GLU A 1 403 ? -6.714 10.501 9.960 1.00 78.25 403 GLU A O 1
ATOM 3206 N N . CYS A 1 404 ? -8.761 10.927 10.805 1.00 82.44 404 CYS A N 1
ATOM 3207 C CA . CYS A 1 404 ? -9.453 9.858 10.082 1.00 82.44 404 CYS A CA 1
ATOM 3208 C C . CYS A 1 404 ? -9.294 10.028 8.564 1.00 82.44 404 CYS A C 1
ATOM 3210 O O . CYS A 1 404 ? -8.954 9.086 7.847 1.00 82.44 404 CYS A O 1
ATOM 3212 N N . LEU A 1 405 ? -9.511 11.251 8.081 1.00 86.25 405 LEU A N 1
ATOM 3213 C CA . LEU A 1 405 ? -9.476 11.604 6.669 1.00 86.25 405 LEU A CA 1
ATOM 3214 C C . LEU A 1 405 ? -8.076 11.449 6.065 1.00 86.25 405 LEU A C 1
ATOM 3216 O O . LEU A 1 405 ? -7.945 10.885 4.980 1.00 86.25 405 LEU A O 1
ATOM 3220 N N . ILE A 1 406 ? -7.025 11.900 6.760 1.00 87.75 406 ILE A N 1
ATOM 3221 C CA . ILE A 1 406 ? -5.641 11.737 6.292 1.00 87.75 406 ILE A CA 1
ATOM 3222 C C . ILE A 1 406 ? -5.287 10.253 6.186 1.00 87.75 406 ILE A C 1
ATOM 3224 O O . ILE A 1 406 ? -4.771 9.836 5.148 1.00 87.75 406 ILE A O 1
ATOM 3228 N N . LYS A 1 407 ? -5.602 9.449 7.211 1.00 89.44 407 LYS A N 1
ATOM 3229 C CA . LYS A 1 407 ? -5.333 8.003 7.195 1.00 89.44 407 LYS A CA 1
ATOM 3230 C C . LYS A 1 407 ? -6.081 7.315 6.059 1.00 89.44 407 LYS A C 1
ATOM 3232 O O . LYS A 1 407 ? -5.485 6.553 5.300 1.00 89.44 407 LYS A O 1
ATOM 3237 N N . LEU A 1 408 ? -7.362 7.637 5.888 1.00 92.81 408 LEU A N 1
ATOM 3238 C CA . LEU A 1 408 ? -8.174 7.122 4.791 1.00 92.81 408 LEU A CA 1
ATOM 3239 C C . LEU A 1 408 ? -7.534 7.424 3.431 1.00 92.81 408 LEU A C 1
ATOM 3241 O O . LEU A 1 408 ? -7.325 6.507 2.639 1.00 92.81 408 LEU A O 1
ATOM 3245 N N . LEU A 1 409 ? -7.189 8.686 3.163 1.00 93.88 409 LEU A N 1
ATOM 3246 C CA . LEU A 1 409 ? -6.586 9.092 1.891 1.00 93.88 409 LEU A CA 1
ATOM 3247 C C . LEU A 1 409 ? -5.223 8.422 1.675 1.00 93.88 409 LEU A C 1
ATOM 3249 O O . LEU A 1 409 ? -4.972 7.884 0.600 1.00 93.88 409 LEU A O 1
ATOM 3253 N N . GLN A 1 410 ? -4.370 8.366 2.700 1.00 93.94 410 GLN A N 1
ATOM 3254 C CA . GLN A 1 410 ? -3.080 7.670 2.639 1.00 93.94 410 GLN A CA 1
ATOM 3255 C C . GLN A 1 410 ? -3.230 6.171 2.347 1.00 93.94 410 GLN A C 1
ATOM 3257 O O . GLN A 1 410 ? -2.378 5.590 1.670 1.00 93.94 410 GLN A O 1
ATOM 3262 N N . ASN A 1 411 ? -4.324 5.544 2.792 1.00 96.19 411 ASN A N 1
ATOM 3263 C CA . ASN A 1 411 ? -4.590 4.138 2.512 1.00 96.19 411 ASN A CA 1
ATOM 3264 C C . ASN A 1 411 ? -4.873 3.862 1.021 1.00 96.19 411 ASN A C 1
ATOM 3266 O O . ASN A 1 411 ? -4.663 2.739 0.569 1.00 96.19 411 ASN A O 1
ATOM 3270 N N . HIS A 1 412 ? -5.289 4.883 0.261 1.00 97.44 412 HIS A N 1
ATOM 3271 C CA . HIS A 1 412 ? -5.602 4.813 -1.172 1.00 97.44 412 HIS A CA 1
ATOM 3272 C C . HIS A 1 412 ? -4.425 5.178 -2.094 1.00 97.44 412 HIS A C 1
ATOM 3274 O O . HIS A 1 412 ? -4.571 5.137 -3.316 1.00 97.44 412 HIS A O 1
ATOM 3280 N N . ILE A 1 413 ? -3.263 5.544 -1.540 1.00 96.44 413 ILE A N 1
ATOM 3281 C CA . ILE A 1 413 ? -2.126 6.071 -2.307 1.00 96.44 413 ILE A CA 1
ATOM 3282 C C . ILE A 1 413 ? -0.931 5.128 -2.190 1.00 96.44 413 ILE A C 1
ATOM 3284 O O . ILE A 1 413 ? -0.510 4.790 -1.083 1.00 96.44 413 ILE A O 1
ATOM 3288 N N . LEU A 1 414 ? -0.329 4.763 -3.322 1.00 95.38 414 LEU A N 1
ATOM 3289 C CA . LEU A 1 414 ? 0.999 4.147 -3.361 1.00 95.38 414 LEU A CA 1
ATOM 3290 C C . LEU A 1 414 ? 2.062 5.200 -3.718 1.00 95.38 414 LEU A C 1
ATOM 3292 O O . LEU A 1 414 ? 1.818 6.012 -4.615 1.00 95.38 414 LEU A O 1
ATOM 3296 N N . PRO A 1 415 ? 3.258 5.158 -3.099 1.00 92.44 415 PRO A N 1
ATOM 3297 C CA . PRO A 1 415 ? 4.351 6.109 -3.336 1.00 92.44 415 PRO A CA 1
ATOM 3298 C C . PRO A 1 415 ? 5.137 5.831 -4.633 1.00 92.44 415 PRO A C 1
ATOM 3300 O O . PRO A 1 415 ? 6.309 6.187 -4.746 1.00 92.44 415 PRO A O 1
ATOM 3303 N N . ASN A 1 416 ? 4.537 5.113 -5.580 1.00 87.12 416 ASN A N 1
ATOM 3304 C CA . ASN A 1 416 ? 5.137 4.743 -6.852 1.00 87.12 416 ASN A CA 1
ATOM 3305 C C . ASN A 1 416 ? 4.048 4.540 -7.910 1.00 87.12 416 ASN A C 1
ATOM 3307 O O . ASN A 1 416 ? 2.918 4.176 -7.583 1.00 87.12 416 ASN A O 1
ATOM 3311 N N . VAL A 1 417 ? 4.398 4.717 -9.184 1.00 90.81 417 VAL A N 1
ATOM 3312 C CA . VAL A 1 417 ? 3.504 4.425 -10.316 1.00 90.81 417 VAL A CA 1
ATOM 3313 C C . VAL A 1 417 ? 3.490 2.920 -10.588 1.00 90.81 417 VAL A C 1
ATOM 3315 O O . VAL A 1 417 ? 4.535 2.309 -10.818 1.00 90.81 417 VAL A O 1
ATOM 3318 N N . ILE A 1 418 ? 2.300 2.319 -10.568 1.00 91.25 418 ILE A N 1
ATOM 3319 C CA . ILE A 1 418 ? 2.061 0.921 -10.933 1.00 91.25 418 ILE A CA 1
ATOM 3320 C C . ILE A 1 418 ? 0.998 0.898 -12.025 1.00 91.25 418 ILE A C 1
ATOM 3322 O O . ILE A 1 418 ? -0.181 1.106 -11.759 1.00 91.25 418 ILE A O 1
ATOM 3326 N N . CYS A 1 419 ? 1.417 0.607 -13.252 1.00 90.75 419 CYS A N 1
ATOM 3327 C CA . CYS A 1 419 ? 0.510 0.391 -14.377 1.00 90.75 419 CYS A CA 1
ATOM 3328 C C . CYS A 1 419 ? -0.179 -0.972 -14.286 1.00 90.75 419 CYS A C 1
ATOM 3330 O O . CYS A 1 419 ? 0.387 -1.929 -13.744 1.00 90.75 419 CYS A O 1
ATOM 3332 N N . SER A 1 420 ? -1.352 -1.105 -14.900 1.00 90.19 420 SER A N 1
ATOM 3333 C CA . SER A 1 420 ? -2.176 -2.308 -14.818 1.00 90.19 420 SER A CA 1
ATOM 3334 C C . SER A 1 420 ? -1.395 -3.519 -15.328 1.00 90.19 420 SER A C 1
ATOM 3336 O O . SER A 1 420 ? -1.404 -4.590 -14.711 1.00 90.19 420 SER A O 1
ATOM 3338 N N . HIS A 1 421 ? -0.629 -3.341 -16.407 1.00 85.56 421 HIS A N 1
ATOM 3339 C CA . HIS A 1 421 ? 0.239 -4.352 -16.999 1.00 85.56 421 HIS A CA 1
ATOM 3340 C C . HIS A 1 421 ? 1.288 -4.911 -16.026 1.00 85.56 421 HIS A C 1
ATOM 3342 O O . HIS A 1 421 ? 1.753 -6.031 -16.237 1.00 85.56 421 HIS A O 1
ATOM 3348 N N . ALA A 1 422 ? 1.665 -4.187 -14.968 1.00 83.31 422 ALA A N 1
ATOM 3349 C CA . ALA A 1 422 ? 2.588 -4.678 -13.944 1.00 83.31 422 ALA A CA 1
ATOM 3350 C C . ALA A 1 422 ? 1.926 -5.649 -12.955 1.00 83.31 422 ALA A C 1
ATOM 3352 O O . ALA A 1 422 ? 2.611 -6.473 -12.349 1.00 83.31 422 ALA A O 1
ATOM 3353 N N . ILE A 1 423 ? 0.597 -5.608 -12.830 1.00 85.94 423 ILE A N 1
ATOM 3354 C CA . ILE A 1 423 ? -0.171 -6.463 -11.924 1.00 85.94 423 ILE A CA 1
ATOM 3355 C C . ILE A 1 423 ? -0.465 -7.788 -12.633 1.00 85.94 423 ILE A C 1
ATOM 3357 O O . ILE A 1 423 ? -1.471 -7.949 -13.336 1.00 85.94 423 ILE A O 1
ATOM 3361 N N . GLN A 1 424 ? 0.454 -8.740 -12.462 1.00 77.31 424 GLN A N 1
ATOM 3362 C CA . GLN A 1 424 ? 0.358 -10.087 -13.018 1.00 77.31 424 GLN A CA 1
ATOM 3363 C C . GLN A 1 424 ? -0.029 -11.090 -11.934 1.00 77.31 424 GLN A C 1
ATOM 3365 O O . GLN A 1 424 ? 0.768 -11.447 -11.070 1.00 77.31 424 GLN A O 1
ATOM 3370 N N . GLY A 1 425 ? -1.286 -11.537 -11.963 1.00 78.75 425 GLY A N 1
ATOM 3371 C CA . GLY A 1 425 ? -1.829 -12.421 -10.936 1.00 78.75 425 GLY A CA 1
ATOM 3372 C C . GLY A 1 425 ? -2.013 -11.683 -9.613 1.00 78.75 425 GLY A C 1
ATOM 3373 O O . GLY A 1 425 ? -2.852 -10.794 -9.528 1.00 78.75 425 GLY A O 1
ATOM 3374 N N . ARG A 1 426 ? -1.264 -12.062 -8.572 1.00 81.69 426 ARG A N 1
ATOM 3375 C CA . ARG A 1 426 ? -1.332 -11.430 -7.246 1.00 81.69 426 ARG A CA 1
ATOM 3376 C C . ARG A 1 426 ? -0.028 -10.703 -6.950 1.00 81.69 426 ARG A C 1
ATOM 3378 O O . ARG A 1 426 ? 1.055 -11.259 -7.105 1.00 81.69 426 ARG A O 1
ATOM 3385 N N . SER A 1 427 ? -0.134 -9.472 -6.487 1.00 83.00 427 SER A N 1
ATOM 3386 C CA . SER A 1 427 ? 0.984 -8.626 -6.089 1.00 83.00 427 SER A CA 1
ATOM 3387 C C . SER A 1 427 ? 0.622 -7.888 -4.808 1.00 83.00 427 SER A C 1
ATOM 3389 O O . SER A 1 427 ? -0.548 -7.782 -4.444 1.00 83.00 427 SER A O 1
ATOM 3391 N N . LYS A 1 428 ? 1.629 -7.391 -4.095 1.00 85.56 428 LYS A N 1
ATOM 3392 C CA . LYS A 1 428 ? 1.411 -6.539 -2.930 1.00 85.56 428 LYS A CA 1
ATOM 3393 C C . LYS A 1 428 ? 2.277 -5.301 -3.040 1.00 85.56 428 LYS A C 1
ATOM 3395 O O . LYS A 1 428 ? 3.437 -5.417 -3.431 1.00 85.56 428 LYS A O 1
ATOM 3400 N N . SER A 1 429 ? 1.727 -4.151 -2.677 1.00 86.38 429 SER A N 1
ATOM 3401 C CA . SER A 1 429 ? 2.479 -2.902 -2.591 1.00 86.38 429 SER A CA 1
ATOM 3402 C C . SER A 1 429 ? 2.151 -2.174 -1.302 1.00 86.38 429 SER A C 1
ATOM 3404 O O . SER A 1 429 ? 1.055 -2.315 -0.765 1.00 86.38 429 SER A O 1
ATOM 3406 N N . LYS A 1 430 ? 3.115 -1.405 -0.808 1.00 86.69 430 LYS A N 1
ATOM 3407 C CA . LYS A 1 430 ? 2.936 -0.579 0.379 1.00 86.69 430 LYS A CA 1
ATOM 3408 C C . LYS A 1 430 ? 2.268 0.728 -0.005 1.00 86.69 430 LYS A C 1
ATOM 3410 O O . LYS A 1 430 ? 2.741 1.400 -0.917 1.00 86.69 430 LYS A O 1
ATOM 3415 N N . ASN A 1 431 ? 1.210 1.089 0.703 1.00 89.62 431 ASN A N 1
ATOM 3416 C CA . ASN A 1 431 ? 0.625 2.421 0.601 1.00 89.62 431 ASN A CA 1
ATOM 3417 C C . ASN A 1 431 ? 1.357 3.435 1.495 1.00 89.62 431 ASN A C 1
ATOM 3419 O O . ASN A 1 431 ? 2.364 3.112 2.131 1.00 89.62 431 ASN A O 1
ATOM 3423 N N . MET A 1 432 ? 0.843 4.663 1.562 1.00 89.75 432 MET A N 1
ATOM 3424 C CA . MET A 1 432 ? 1.418 5.740 2.377 1.00 89.75 432 MET A CA 1
ATOM 3425 C C . MET A 1 432 ? 1.307 5.502 3.893 1.00 89.75 432 MET A C 1
ATOM 3427 O O . MET A 1 432 ? 2.063 6.107 4.649 1.00 89.75 432 MET A O 1
ATOM 3431 N N . LEU A 1 433 ? 0.431 4.590 4.337 1.00 86.06 433 LEU A N 1
ATOM 3432 C CA . LEU A 1 433 ? 0.388 4.083 5.717 1.00 86.06 433 LEU A CA 1
ATOM 3433 C C . LEU A 1 433 ? 1.378 2.934 5.964 1.00 86.06 433 LEU A C 1
ATOM 3435 O O . LEU A 1 433 ? 1.421 2.379 7.057 1.00 86.06 433 LEU A O 1
ATOM 3439 N N . ASN A 1 434 ? 2.176 2.552 4.958 1.00 82.88 434 ASN A N 1
ATOM 3440 C CA . ASN A 1 434 ? 3.066 1.389 4.985 1.00 82.88 434 ASN A CA 1
ATOM 3441 C C . ASN A 1 434 ? 2.313 0.044 5.129 1.00 82.88 434 ASN A C 1
ATOM 3443 O O . ASN A 1 434 ? 2.928 -0.988 5.414 1.00 82.88 434 ASN A O 1
ATOM 3447 N N . HIS A 1 435 ? 1.000 0.034 4.871 1.00 84.25 435 HIS A N 1
ATOM 3448 C CA . HIS A 1 435 ? 0.175 -1.169 4.800 1.00 84.25 435 HIS A CA 1
ATOM 3449 C C . HIS A 1 435 ? 0.310 -1.846 3.445 1.00 84.25 435 HIS A C 1
ATOM 3451 O O . HIS A 1 435 ? 0.421 -1.193 2.408 1.00 84.25 435 HIS A O 1
ATOM 3457 N N . MET A 1 436 ? 0.272 -3.176 3.451 1.00 87.56 436 MET A N 1
ATOM 3458 C CA . MET A 1 436 ? 0.320 -3.971 2.230 1.00 87.56 436 MET A CA 1
ATOM 3459 C C . MET A 1 436 ? -1.067 -4.021 1.588 1.00 87.56 436 MET A C 1
ATOM 3461 O O . MET A 1 436 ? -1.937 -4.758 2.050 1.00 87.56 436 MET A O 1
ATOM 3465 N N . LEU A 1 437 ? -1.256 -3.290 0.493 1.00 91.94 437 LEU A N 1
ATOM 3466 C CA . LEU A 1 437 ? -2.412 -3.458 -0.378 1.00 91.94 437 LEU A CA 1
ATOM 3467 C C . LEU A 1 437 ? -2.193 -4.667 -1.288 1.00 91.94 437 LEU A C 1
ATOM 3469 O O . LEU A 1 437 ? -1.162 -4.781 -1.958 1.00 91.94 437 LEU A O 1
ATOM 3473 N N . ASN A 1 438 ? -3.167 -5.569 -1.322 1.00 91.81 438 ASN A N 1
ATOM 3474 C CA . ASN A 1 438 ? -3.192 -6.712 -2.222 1.00 91.81 438 ASN A CA 1
ATOM 3475 C C . ASN A 1 438 ? -3.757 -6.271 -3.572 1.00 91.81 438 ASN A C 1
ATOM 3477 O O . ASN A 1 438 ? -4.953 -6.014 -3.688 1.00 91.81 438 ASN A O 1
ATOM 3481 N N . LEU A 1 439 ? -2.903 -6.225 -4.588 1.00 93.56 439 LEU A N 1
ATOM 3482 C CA . LEU A 1 439 ? -3.280 -5.955 -5.969 1.00 93.56 439 LEU A CA 1
ATOM 3483 C C . LEU A 1 439 ? -3.467 -7.286 -6.683 1.00 93.56 439 LEU A C 1
ATOM 3485 O O . LEU A 1 439 ? -2.561 -8.122 -6.693 1.00 93.56 439 LEU A O 1
ATOM 3489 N N . THR A 1 440 ? -4.633 -7.515 -7.269 1.00 90.25 440 THR A N 1
ATOM 3490 C CA . THR A 1 440 ? -4.922 -8.786 -7.930 1.00 90.25 440 THR A CA 1
ATOM 3491 C C . THR A 1 440 ? -5.561 -8.580 -9.287 1.00 90.25 440 THR A C 1
ATOM 3493 O O . THR A 1 440 ? -6.373 -7.682 -9.474 1.00 90.25 440 THR A O 1
ATOM 3496 N N . ARG A 1 441 ? -5.188 -9.437 -10.235 1.00 88.25 441 ARG A N 1
ATOM 3497 C CA . ARG A 1 441 ? -5.820 -9.565 -11.540 1.00 88.25 441 ARG A CA 1
ATOM 3498 C C . ARG A 1 441 ? -6.557 -10.892 -11.605 1.00 88.25 441 ARG A C 1
ATOM 3500 O O . ARG A 1 441 ? -5.937 -11.953 -11.499 1.00 88.25 441 ARG A O 1
ATOM 3507 N N . ALA A 1 442 ? -7.868 -10.824 -11.787 1.00 82.75 442 ALA A N 1
ATOM 3508 C CA . ALA A 1 442 ? -8.715 -11.990 -11.967 1.00 82.75 442 ALA A CA 1
ATOM 3509 C C . ALA A 1 442 ? -8.558 -12.601 -13.373 1.00 82.75 442 ALA A C 1
ATOM 3511 O O . ALA A 1 442 ? -7.908 -12.046 -14.267 1.00 82.75 442 ALA A O 1
ATOM 3512 N N . ALA A 1 443 ? -9.136 -13.790 -13.567 1.00 78.12 443 ALA A N 1
ATOM 3513 C CA . ALA A 1 443 ? -9.054 -14.524 -14.830 1.00 78.12 443 ALA A CA 1
ATOM 3514 C C . ALA A 1 443 ? -9.702 -13.761 -16.000 1.00 78.12 443 ALA A C 1
ATOM 3516 O O . ALA A 1 443 ? -9.179 -13.805 -17.114 1.00 78.12 443 ALA A O 1
ATOM 3517 N N . ASP A 1 444 ? -10.767 -13.007 -15.718 1.00 82.12 444 ASP A N 1
ATOM 3518 C CA . ASP A 1 444 ? -11.478 -12.114 -16.642 1.00 82.12 444 ASP A CA 1
ATOM 3519 C C . ASP A 1 444 ? -10.763 -10.765 -16.866 1.00 82.12 444 ASP A C 1
ATOM 3521 O O . ASP A 1 444 ? -11.329 -9.846 -17.446 1.00 82.12 444 ASP A O 1
ATOM 3525 N N . ASN A 1 445 ? -9.503 -10.655 -16.428 1.00 80.19 445 ASN A N 1
ATOM 3526 C CA . ASN A 1 445 ? -8.648 -9.468 -16.470 1.00 80.19 445 ASN A CA 1
ATOM 3527 C C . ASN A 1 445 ? -9.086 -8.287 -15.597 1.00 80.19 445 ASN A C 1
ATOM 3529 O O . ASN A 1 445 ? -8.358 -7.290 -15.591 1.00 80.19 445 ASN A O 1
ATOM 3533 N N . LYS A 1 446 ? -10.160 -8.397 -14.806 1.00 86.88 446 LYS A N 1
ATOM 3534 C CA . LYS A 1 446 ? -10.517 -7.353 -13.839 1.00 86.88 446 LYS A CA 1
ATOM 3535 C C . LYS A 1 446 ? -9.439 -7.201 -12.776 1.00 86.88 446 LYS A C 1
ATOM 3537 O O . LYS A 1 446 ? -8.844 -8.188 -12.328 1.00 86.88 446 LYS A O 1
ATOM 3542 N N . LEU A 1 447 ? -9.188 -5.957 -12.391 1.00 92.81 447 LEU A N 1
ATOM 3543 C CA . LEU A 1 447 ? -8.247 -5.614 -11.338 1.00 92.81 447 LEU A CA 1
ATOM 3544 C C . LEU A 1 447 ? -8.976 -5.340 -10.033 1.00 92.81 447 LEU A C 1
ATOM 3546 O O . LEU A 1 447 ? -10.074 -4.792 -10.030 1.00 92.81 447 LEU A O 1
ATOM 3550 N N . PHE A 1 448 ? -8.338 -5.729 -8.935 1.00 95.31 448 PHE A N 1
ATOM 3551 C CA . PHE A 1 448 ? -8.835 -5.497 -7.593 1.00 95.31 448 PHE A CA 1
ATOM 3552 C C . PHE A 1 448 ? -7.715 -5.036 -6.673 1.00 95.31 448 PHE A C 1
ATOM 3554 O O . PHE A 1 448 ? -6.592 -5.545 -6.749 1.00 95.31 448 PHE A O 1
ATOM 3561 N N . VAL A 1 449 ? -8.056 -4.149 -5.745 1.00 96.56 449 VAL A N 1
ATOM 3562 C CA . VAL A 1 449 ? -7.212 -3.730 -4.628 1.00 96.56 449 VAL A CA 1
ATOM 3563 C C . VAL A 1 449 ? -7.935 -4.052 -3.325 1.00 96.56 449 VAL A C 1
ATOM 3565 O O . VAL A 1 449 ? -9.021 -3.550 -3.071 1.00 96.56 449 VAL A O 1
ATOM 3568 N N . ASN A 1 450 ? -7.380 -4.961 -2.518 1.00 93.50 450 ASN A N 1
ATOM 3569 C CA . ASN A 1 450 ? -8.016 -5.460 -1.286 1.00 93.50 450 ASN A CA 1
ATOM 3570 C C . ASN A 1 450 ? -9.484 -5.920 -1.457 1.00 93.50 450 ASN A C 1
ATOM 3572 O O . ASN A 1 450 ? -10.259 -5.884 -0.510 1.00 93.50 450 ASN A O 1
ATOM 3576 N N . GLY A 1 451 ? -9.857 -6.387 -2.652 1.00 91.25 451 GLY A N 1
ATOM 3577 C CA . GLY A 1 451 ? -11.222 -6.819 -2.971 1.00 91.25 451 GLY A CA 1
ATOM 3578 C C . GLY A 1 451 ? -12.108 -5.746 -3.613 1.00 91.25 451 GLY A C 1
ATOM 3579 O O . GLY A 1 451 ? -13.091 -6.121 -4.242 1.00 91.25 451 GLY A O 1
ATOM 3580 N N . ALA A 1 452 ? -11.734 -4.464 -3.554 1.00 96.25 452 ALA A N 1
ATOM 3581 C CA . ALA A 1 452 ? -12.391 -3.397 -4.311 1.00 96.25 452 ALA A CA 1
ATOM 3582 C C . ALA A 1 452 ? -12.040 -3.528 -5.797 1.00 96.25 452 ALA A C 1
ATOM 3584 O O . ALA A 1 452 ? -10.857 -3.627 -6.137 1.00 96.25 452 ALA A O 1
ATOM 3585 N N . GLN A 1 453 ? -13.036 -3.545 -6.678 1.00 96.75 453 GLN A N 1
ATOM 3586 C CA . GLN A 1 453 ? -12.838 -3.686 -8.116 1.00 96.75 453 GLN A CA 1
ATOM 3587 C C . GLN A 1 453 ? -12.445 -2.339 -8.730 1.00 96.75 453 GLN A C 1
ATOM 3589 O O . GLN A 1 453 ? -13.083 -1.317 -8.481 1.00 96.75 453 GLN A O 1
ATOM 3594 N N . SER A 1 454 ? -11.436 -2.338 -9.600 1.00 94.38 454 SER A N 1
ATOM 3595 C CA . SER A 1 454 ? -11.174 -1.203 -10.483 1.00 94.38 454 SER A CA 1
ATOM 3596 C C . SER A 1 454 ? -12.222 -1.157 -11.600 1.00 94.38 454 SER A C 1
ATOM 3598 O O . SER A 1 454 ? -12.382 -2.117 -12.359 1.00 94.38 454 SER A O 1
ATOM 3600 N N . VAL A 1 455 ? -12.951 -0.046 -11.666 1.00 91.88 455 VAL A N 1
ATOM 3601 C CA . VAL A 1 455 ? -13.933 0.288 -12.707 1.00 91.88 455 VAL A CA 1
ATOM 3602 C C . VAL A 1 455 ? -13.235 0.901 -13.915 1.00 91.88 455 VAL A C 1
ATOM 3604 O O . VAL A 1 455 ? -13.582 0.569 -15.043 1.00 91.88 455 VAL A O 1
ATOM 3607 N N . ASP A 1 456 ? -12.226 1.734 -13.661 1.00 87.81 456 ASP A N 1
ATOM 3608 C CA . ASP A 1 456 ? -11.359 2.325 -14.676 1.00 87.81 456 ASP A CA 1
ATOM 3609 C C . ASP A 1 456 ? -9.893 2.199 -14.239 1.00 87.81 456 ASP A C 1
ATOM 3611 O O . ASP A 1 456 ? -9.585 2.180 -13.039 1.00 87.81 456 ASP A O 1
ATOM 3615 N N . THR A 1 457 ? -8.987 2.044 -15.199 1.00 90.38 457 THR A N 1
ATOM 3616 C CA . THR A 1 457 ? -7.585 1.677 -14.957 1.00 90.38 457 THR A CA 1
ATOM 3617 C C . THR A 1 457 ? -6.651 2.451 -15.869 1.00 90.38 457 THR A C 1
ATOM 3619 O O . THR A 1 457 ? -6.996 2.702 -17.014 1.00 90.38 457 THR A O 1
ATOM 3622 N N . ASP A 1 458 ? -5.429 2.712 -15.400 1.00 90.38 458 ASP A N 1
ATOM 3623 C CA . ASP A 1 458 ? -4.379 3.380 -16.183 1.00 90.38 458 ASP A CA 1
ATOM 3624 C C . ASP A 1 458 ? -4.746 4.803 -16.651 1.00 90.38 458 ASP A C 1
ATOM 3626 O O . ASP A 1 458 ? -4.241 5.275 -17.668 1.00 90.38 458 ASP A O 1
ATOM 3630 N N . VAL A 1 459 ? -5.564 5.530 -15.879 1.00 93.81 459 VAL A N 1
ATOM 3631 C CA . VAL A 1 459 ? -5.844 6.949 -16.143 1.00 93.81 459 VAL A CA 1
ATOM 3632 C C . VAL A 1 459 ? -4.582 7.756 -15.827 1.00 93.81 459 VAL A C 1
ATOM 3634 O O . VAL A 1 459 ? -4.227 7.968 -14.664 1.00 93.81 459 VAL A O 1
ATOM 3637 N N . MET A 1 460 ? -3.851 8.144 -16.870 1.00 94.00 460 MET A N 1
ATOM 3638 C CA . MET A 1 460 ? -2.541 8.779 -16.742 1.00 94.00 460 MET A CA 1
ATOM 3639 C C . MET A 1 460 ? -2.645 10.246 -16.321 1.00 94.00 460 MET A C 1
ATOM 3641 O O . MET A 1 460 ? -3.399 11.019 -16.903 1.00 94.00 460 MET A O 1
ATOM 3645 N N . ALA A 1 461 ? -1.809 10.635 -15.360 1.00 94.25 461 ALA A N 1
ATOM 3646 C CA . ALA A 1 461 ? -1.625 12.008 -14.910 1.00 94.25 461 ALA A CA 1
ATOM 3647 C C . ALA A 1 461 ? -0.145 12.411 -14.990 1.00 94.25 461 ALA A C 1
ATOM 3649 O O . ALA A 1 461 ? 0.752 11.565 -14.981 1.00 94.25 461 ALA A O 1
ATOM 3650 N N . THR A 1 462 ? 0.142 13.710 -15.020 1.00 93.62 462 THR A N 1
ATOM 3651 C CA . THR A 1 462 ? 1.523 14.228 -15.065 1.00 93.62 462 THR A CA 1
ATOM 3652 C C . THR A 1 462 ? 2.341 13.857 -13.824 1.00 93.62 462 THR A C 1
ATOM 3654 O O . THR A 1 462 ? 3.564 13.760 -13.897 1.00 93.62 462 THR A O 1
ATOM 3657 N N . ASN A 1 463 ? 1.672 13.604 -12.696 1.00 93.12 463 ASN A N 1
ATOM 3658 C CA . ASN A 1 463 ? 2.266 13.237 -11.411 1.00 93.12 463 ASN A CA 1
ATOM 3659 C C . ASN A 1 463 ? 1.871 11.829 -10.913 1.00 93.12 463 ASN A C 1
ATOM 3661 O O . ASN A 1 463 ? 2.076 11.496 -9.740 1.00 93.12 463 ASN A O 1
ATOM 3665 N N . GLY A 1 464 ? 1.311 10.975 -11.779 1.00 95.25 464 GLY A N 1
ATOM 3666 C CA . GLY A 1 464 ? 0.963 9.613 -11.384 1.00 95.25 464 GLY A CA 1
ATOM 3667 C C . GLY A 1 464 ? 0.016 8.868 -12.318 1.00 95.25 464 GLY A C 1
ATOM 3668 O O . GLY A 1 464 ? -0.144 9.198 -13.488 1.00 95.25 464 GLY A O 1
ATOM 3669 N N . VAL A 1 465 ? -0.616 7.837 -11.769 1.00 96.38 465 VAL A N 1
ATOM 3670 C CA . VAL A 1 465 ? -1.665 7.048 -12.419 1.00 96.38 465 VAL A CA 1
ATOM 3671 C C . VAL A 1 465 ? -2.853 6.903 -11.472 1.00 96.38 465 VAL A C 1
ATOM 3673 O O . VAL A 1 465 ? -2.678 6.714 -10.264 1.00 96.38 465 VAL A O 1
ATOM 3676 N N . LEU A 1 466 ? -4.061 7.001 -12.014 1.00 97.19 466 LEU A N 1
ATOM 3677 C CA . LEU A 1 466 ? -5.315 6.881 -11.288 1.00 97.19 466 LEU A CA 1
ATOM 3678 C C . LEU A 1 466 ? -6.046 5.592 -11.686 1.00 97.19 466 LEU A C 1
ATOM 3680 O O . LEU A 1 466 ? -6.083 5.192 -12.849 1.00 97.19 466 LEU A O 1
ATOM 3684 N N . TYR A 1 467 ? -6.637 4.949 -10.685 1.00 97.00 467 TYR A N 1
ATOM 3685 C CA . TYR A 1 467 ? -7.548 3.820 -10.816 1.00 97.00 467 TYR A CA 1
ATOM 3686 C C . TYR A 1 467 ? -8.863 4.191 -10.152 1.00 97.00 467 TYR A C 1
ATOM 3688 O O . TYR A 1 467 ? -8.877 4.467 -8.953 1.00 97.00 467 TYR A O 1
ATOM 3696 N N . VAL A 1 468 ? -9.967 4.157 -10.890 1.00 97.38 468 VAL A N 1
ATOM 3697 C CA . VAL A 1 468 ? -11.291 4.350 -10.293 1.00 97.38 468 VAL A CA 1
ATOM 3698 C C . VAL A 1 468 ? -11.722 3.035 -9.668 1.00 97.38 468 VAL A C 1
ATOM 3700 O O . VAL A 1 468 ? -11.725 2.016 -10.354 1.00 97.38 468 VAL A O 1
ATOM 3703 N N . ILE A 1 469 ? -12.082 3.032 -8.386 1.00 97.94 469 ILE A N 1
ATOM 3704 C CA . ILE A 1 469 ? -12.516 1.824 -7.669 1.00 97.94 469 ILE A CA 1
ATOM 3705 C C . ILE A 1 469 ? -13.967 1.924 -7.186 1.00 97.94 469 ILE A C 1
ATOM 3707 O O . ILE A 1 469 ? -14.514 3.012 -6.973 1.00 97.94 469 ILE A O 1
ATOM 3711 N N . ASP A 1 470 ? -14.613 0.769 -7.045 1.00 96.94 470 ASP A N 1
ATOM 3712 C CA . ASP A 1 470 ? -16.029 0.658 -6.683 1.00 96.94 470 ASP A CA 1
ATOM 3713 C C . ASP A 1 470 ? -16.289 0.551 -5.173 1.00 96.94 470 ASP A C 1
ATOM 3715 O O . ASP A 1 470 ? -17.451 0.512 -4.760 1.00 96.94 470 ASP A O 1
ATOM 3719 N N . ASP A 1 471 ? -15.243 0.540 -4.350 1.00 97.00 471 ASP A N 1
ATOM 3720 C CA . ASP A 1 471 ? -15.334 0.505 -2.892 1.00 97.00 471 ASP A CA 1
ATOM 3721 C C . ASP A 1 471 ? -14.285 1.423 -2.249 1.00 97.00 471 ASP A C 1
ATOM 3723 O O . ASP A 1 471 ? -13.313 1.816 -2.892 1.00 97.00 471 ASP A O 1
ATOM 3727 N N . VAL A 1 472 ? -14.489 1.798 -0.989 1.00 96.19 472 VAL A N 1
ATOM 3728 C CA . VAL A 1 472 ? -13.563 2.656 -0.243 1.00 96.19 472 VAL A CA 1
ATOM 3729 C C . VAL A 1 472 ? -12.631 1.784 0.597 1.00 96.19 472 VAL A C 1
ATOM 3731 O O . VAL A 1 472 ? -13.063 0.994 1.433 1.00 96.19 472 VAL A O 1
ATOM 3734 N N . LEU A 1 473 ? -11.323 1.966 0.429 1.00 95.44 473 LEU A N 1
ATOM 3735 C CA . LEU A 1 473 ? -10.288 1.295 1.213 1.00 95.44 473 LEU A CA 1
ATOM 3736 C C . LEU A 1 473 ? -10.175 1.938 2.601 1.00 95.44 473 LEU A C 1
ATOM 3738 O O . LEU A 1 473 ? -9.285 2.753 2.850 1.00 95.44 473 LEU A O 1
ATOM 3742 N N . VAL A 1 474 ? -11.077 1.583 3.513 1.00 92.06 474 VAL A N 1
ATOM 3743 C CA . VAL A 1 474 ? -11.070 2.096 4.891 1.00 92.06 474 VAL A CA 1
ATOM 3744 C C . VAL A 1 474 ? -10.023 1.352 5.735 1.00 92.06 474 VAL A C 1
ATOM 3746 O O . VAL A 1 474 ? -10.173 0.143 5.918 1.00 92.06 474 VAL A O 1
ATOM 3749 N N . PRO A 1 475 ? -8.966 2.024 6.234 1.00 89.94 475 PRO A N 1
ATOM 3750 C CA . PRO A 1 475 ? -8.012 1.409 7.154 1.00 89.94 475 PRO A CA 1
ATOM 3751 C C . PRO A 1 475 ? -8.607 1.299 8.565 1.00 89.94 475 PRO A C 1
ATOM 3753 O O . PRO A 1 475 ? -9.438 2.125 8.950 1.00 89.94 475 PRO A O 1
ATOM 3756 N N . ASP A 1 476 ? -8.151 0.327 9.355 1.00 85.31 476 ASP A N 1
ATOM 3757 C CA . ASP A 1 476 ? -8.651 0.114 10.720 1.00 85.31 476 ASP A CA 1
ATOM 3758 C C . ASP A 1 476 ? -8.415 1.342 11.620 1.00 85.31 476 ASP A C 1
ATOM 3760 O O . ASP A 1 476 ? -9.249 1.673 12.456 1.00 85.31 476 ASP A O 1
ATOM 3764 N N . GLU A 1 477 ? -7.345 2.106 11.387 1.00 83.06 477 GLU A N 1
ATOM 3765 C CA . GLU A 1 477 ? -7.007 3.327 12.131 1.00 83.06 477 GLU A CA 1
ATOM 3766 C C . GLU A 1 477 ? -7.929 4.523 11.836 1.00 83.06 477 GLU A C 1
ATOM 3768 O O . GLU A 1 477 ? -7.793 5.571 12.478 1.00 83.06 477 GLU A O 1
ATOM 3773 N N . ALA A 1 478 ? -8.818 4.400 10.845 1.00 82.12 478 ALA A N 1
ATOM 3774 C CA . ALA A 1 478 ? -9.883 5.364 10.564 1.00 82.12 478 ALA A CA 1
ATOM 3775 C C . ALA A 1 478 ? -11.221 4.969 11.221 1.00 82.12 478 ALA A C 1
ATOM 3777 O O . ALA A 1 478 ? -12.162 5.767 11.241 1.00 82.12 478 ALA A O 1
ATOM 3778 N N . LEU A 1 479 ? -11.324 3.754 11.764 1.00 83.25 479 LEU A N 1
ATOM 3779 C CA . LEU A 1 479 ? -12.545 3.233 12.369 1.00 83.25 479 LEU A CA 1
ATOM 3780 C C . LEU A 1 479 ? -12.601 3.553 13.862 1.00 83.25 479 LEU A C 1
ATOM 3782 O O . LEU A 1 479 ? -11.579 3.686 14.532 1.00 83.25 479 LEU A O 1
ATOM 3786 N N . ASP A 1 480 ? -13.818 3.695 14.389 1.00 84.19 480 ASP A N 1
ATOM 3787 C CA . ASP A 1 480 ? -14.013 3.745 15.837 1.00 84.19 480 ASP A CA 1
ATOM 3788 C C . ASP A 1 480 ? -14.025 2.332 16.444 1.00 84.19 480 ASP A C 1
ATOM 3790 O O . ASP A 1 480 ? -14.175 1.321 15.753 1.00 84.19 480 ASP A O 1
ATOM 3794 N N . VAL A 1 481 ? -13.867 2.268 17.766 1.00 88.50 481 VAL A N 1
ATOM 3795 C CA . VAL A 1 481 ? -13.797 1.008 18.519 1.00 88.50 481 VAL A CA 1
ATOM 3796 C C . VAL A 1 481 ? -15.036 0.122 18.345 1.00 88.50 481 VAL A C 1
ATOM 3798 O O . VAL A 1 481 ? -14.922 -1.103 18.385 1.00 88.50 481 VAL A O 1
ATOM 3801 N N . LEU A 1 482 ? -16.220 0.710 18.139 1.00 91.06 482 LEU A N 1
ATOM 3802 C CA . LEU A 1 482 ? -17.461 -0.046 17.976 1.00 91.06 482 LEU A CA 1
ATOM 3803 C C . LEU A 1 482 ? -17.510 -0.690 16.596 1.00 91.06 482 LEU A C 1
ATOM 3805 O O . LEU A 1 482 ? -17.902 -1.847 16.475 1.00 91.06 482 LEU A O 1
ATOM 3809 N N . GLU A 1 483 ? -17.057 0.021 15.567 1.00 87.25 483 GLU A N 1
ATOM 3810 C CA . GLU A 1 483 ? -16.962 -0.533 14.219 1.00 87.25 483 GLU A CA 1
ATOM 3811 C C . GLU A 1 483 ? -15.923 -1.660 14.131 1.00 87.25 483 GLU A C 1
ATOM 3813 O O . GLU A 1 483 ? -16.203 -2.716 13.556 1.00 87.25 483 GLU A O 1
ATOM 3818 N N . ILE A 1 484 ? -14.770 -1.508 14.791 1.00 88.75 484 ILE A N 1
ATOM 3819 C CA . ILE A 1 484 ? -13.793 -2.600 14.932 1.00 88.75 484 ILE A CA 1
ATOM 3820 C C . ILE A 1 484 ? -14.404 -3.800 15.673 1.00 88.75 484 ILE A C 1
ATOM 3822 O O . ILE A 1 484 ? -14.209 -4.946 15.255 1.00 88.75 484 ILE A O 1
ATOM 3826 N N . ALA A 1 485 ? -15.188 -3.564 16.729 1.00 91.56 485 ALA A N 1
ATOM 3827 C CA . ALA A 1 485 ? -15.861 -4.631 17.468 1.00 91.56 485 ALA A CA 1
ATOM 3828 C C . ALA A 1 485 ? -16.878 -5.395 16.600 1.00 91.56 485 ALA A C 1
ATOM 3830 O O . ALA A 1 485 ? -16.875 -6.629 16.613 1.00 91.56 485 ALA A O 1
ATOM 3831 N N . ARG A 1 486 ? -17.687 -4.703 15.779 1.00 90.12 486 ARG A N 1
ATOM 3832 C CA . ARG A 1 486 ? -18.612 -5.359 14.831 1.00 90.12 486 ARG A CA 1
ATOM 3833 C C . ARG A 1 486 ? -17.859 -6.280 13.871 1.00 90.12 486 ARG A C 1
ATOM 3835 O O . ARG A 1 486 ? -18.199 -7.458 13.751 1.00 90.12 486 ARG A O 1
ATOM 3842 N N . ARG A 1 487 ? -16.794 -5.766 13.244 1.00 86.12 487 ARG A N 1
ATOM 3843 C CA . ARG A 1 487 ? -15.953 -6.514 12.288 1.00 86.12 487 ARG A CA 1
ATOM 3844 C C . ARG A 1 487 ? -15.237 -7.706 12.919 1.00 86.12 487 ARG A C 1
ATOM 3846 O O . ARG A 1 487 ? -14.982 -8.695 12.238 1.00 86.12 487 ARG A O 1
ATOM 3853 N N . SER A 1 488 ? -14.965 -7.632 14.219 1.00 88.00 488 SER A N 1
ATOM 3854 C CA . SER A 1 488 ? -14.299 -8.687 14.989 1.00 88.00 488 SER A CA 1
ATOM 3855 C C . SER A 1 488 ? -15.256 -9.766 15.522 1.00 88.00 488 SER A C 1
ATOM 3857 O O . SER A 1 488 ? -14.841 -10.615 16.307 1.00 88.00 488 SER A O 1
ATOM 3859 N N . GLY A 1 489 ? -16.533 -9.760 15.112 1.00 91.06 489 GLY A N 1
ATOM 3860 C CA . GLY A 1 489 ? -17.524 -10.756 15.542 1.00 91.06 489 GLY A CA 1
ATOM 3861 C C . GLY A 1 489 ? -18.129 -10.485 16.923 1.00 91.06 489 GLY A C 1
ATOM 3862 O O . GLY A 1 489 ? -18.531 -11.426 17.611 1.00 91.06 489 GLY A O 1
ATOM 3863 N N . ALA A 1 490 ? -18.161 -9.215 17.335 1.00 95.69 490 ALA A N 1
ATOM 3864 C CA . ALA A 1 490 ? -18.780 -8.743 18.571 1.00 95.69 490 ALA A CA 1
ATOM 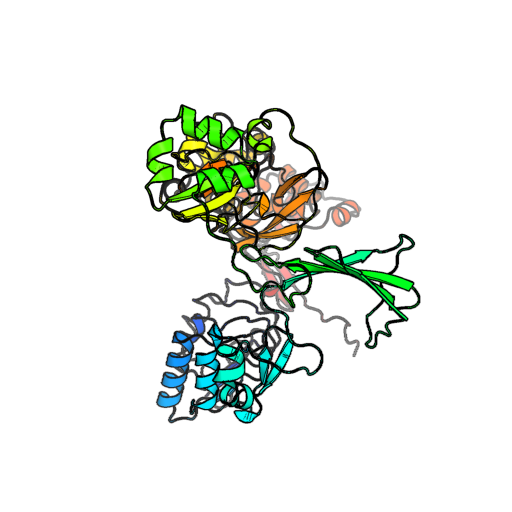3865 C C . ALA A 1 490 ? -19.911 -7.729 18.293 1.00 95.69 490 ALA A C 1
ATOM 3867 O O . ALA A 1 490 ? -20.054 -6.710 18.971 1.00 95.69 490 ALA A O 1
ATOM 3868 N N . SER A 1 491 ? -20.728 -7.988 17.271 1.00 95.25 491 SER A N 1
ATOM 3869 C CA . SER A 1 491 ? -21.856 -7.124 16.896 1.00 95.25 491 SER A CA 1
ATOM 3870 C C . SER A 1 491 ? -22.964 -7.083 17.960 1.00 95.25 491 SER A C 1
ATOM 3872 O O . SER A 1 491 ? -23.643 -6.067 18.115 1.00 95.25 491 SER A O 1
ATOM 3874 N N . ALA A 1 492 ? -23.143 -8.157 18.729 1.00 94.88 492 ALA A N 1
ATOM 3875 C CA . ALA A 1 492 ? -24.175 -8.273 19.752 1.00 94.88 492 ALA A CA 1
ATOM 3876 C C . ALA A 1 492 ? -23.937 -7.323 20.937 1.00 94.88 492 ALA A C 1
ATOM 3878 O O . ALA A 1 492 ? -24.890 -6.694 21.398 1.00 94.88 492 ALA A O 1
ATOM 3879 N N . ILE A 1 493 ? -22.689 -7.157 21.408 1.00 95.62 493 ILE A N 1
ATOM 3880 C CA . ILE A 1 493 ? -22.404 -6.176 22.473 1.00 95.62 493 ILE A CA 1
ATOM 3881 C C . ILE A 1 493 ? -22.537 -4.749 21.951 1.00 95.62 493 ILE A C 1
ATOM 3883 O O . ILE A 1 493 ? -23.041 -3.888 22.667 1.00 95.62 493 ILE A O 1
ATOM 3887 N N . VAL A 1 494 ? -22.138 -4.498 20.700 1.00 95.56 494 VAL A N 1
ATOM 3888 C CA . VAL A 1 494 ? -22.260 -3.168 20.093 1.00 95.56 494 VAL A CA 1
ATOM 3889 C C . VAL A 1 494 ? -23.723 -2.733 20.058 1.00 95.56 494 VAL A C 1
ATOM 3891 O O . VAL A 1 494 ? -24.028 -1.614 20.458 1.00 95.56 494 VAL A O 1
ATOM 3894 N N . LYS A 1 495 ? -24.642 -3.645 19.723 1.00 94.19 495 LYS A N 1
ATOM 3895 C CA . LYS A 1 495 ? -26.081 -3.373 19.798 1.00 94.19 495 LYS A CA 1
ATOM 3896 C C . LYS A 1 495 ? -26.544 -3.000 21.215 1.00 94.19 495 LYS A C 1
ATOM 3898 O O . LYS A 1 495 ? -27.275 -2.033 21.383 1.00 94.19 495 LYS A O 1
ATOM 3903 N N . LEU A 1 496 ? -26.082 -3.707 22.250 1.00 94.62 496 LEU A N 1
ATOM 3904 C CA . LEU A 1 496 ? -26.409 -3.365 23.646 1.00 94.62 496 LEU A CA 1
ATOM 3905 C C . LEU A 1 496 ? -25.847 -1.988 24.059 1.00 94.62 496 LEU A C 1
ATOM 3907 O O . LEU A 1 496 ? -26.488 -1.238 24.796 1.00 94.62 496 LEU A O 1
ATOM 3911 N N . ILE A 1 497 ? -24.651 -1.637 23.579 1.00 95.38 497 ILE A N 1
ATOM 3912 C CA . ILE A 1 497 ? -24.025 -0.321 23.784 1.00 95.38 497 ILE A CA 1
ATOM 3913 C C . ILE A 1 497 ? -24.844 0.795 23.115 1.00 95.38 497 ILE A C 1
ATOM 3915 O O . ILE A 1 497 ? -24.997 1.878 23.685 1.00 95.38 497 ILE A O 1
ATOM 3919 N N . GLU A 1 498 ? -25.383 0.542 21.924 1.00 93.25 498 GLU A N 1
ATOM 3920 C CA . GLU A 1 498 ? -26.264 1.471 21.212 1.00 93.25 498 GLU A CA 1
ATOM 3921 C C . GLU A 1 498 ? -27.608 1.637 21.928 1.00 93.25 498 GLU A C 1
ATOM 3923 O O . GLU A 1 498 ? -28.006 2.767 22.215 1.00 93.25 498 GLU A O 1
ATOM 3928 N N . ASP A 1 499 ? -28.253 0.526 22.301 1.00 91.31 499 ASP A N 1
ATOM 3929 C CA . ASP A 1 499 ? -29.563 0.502 22.969 1.00 91.31 499 ASP A CA 1
ATOM 3930 C C . ASP A 1 499 ? -29.548 1.232 24.328 1.00 91.31 499 ASP A C 1
ATOM 3932 O O . ASP A 1 499 ? -30.566 1.760 24.778 1.00 91.31 499 ASP A O 1
ATOM 3936 N N . THR A 1 500 ? -28.385 1.296 24.985 1.00 92.06 500 THR A N 1
ATOM 3937 C CA . THR A 1 500 ? -28.191 2.006 26.263 1.00 92.06 500 THR A CA 1
ATOM 3938 C C . THR A 1 500 ? -27.759 3.466 26.109 1.00 92.06 500 THR A C 1
ATOM 3940 O O . THR A 1 500 ? -27.663 4.184 27.106 1.00 92.06 500 THR A O 1
ATOM 3943 N N . GLY A 1 501 ? -27.485 3.927 24.883 1.00 91.31 501 GLY A N 1
ATOM 3944 C CA . GLY A 1 501 ? -26.978 5.274 24.609 1.00 91.31 501 GLY A CA 1
ATOM 3945 C C . GLY A 1 501 ? -25.497 5.484 24.957 1.00 91.31 501 GLY A C 1
ATOM 3946 O O . GLY A 1 501 ? -25.001 6.606 24.842 1.00 91.31 501 GLY A O 1
ATOM 3947 N N . LEU A 1 502 ? -24.773 4.426 25.343 1.00 93.56 502 LEU A N 1
ATOM 3948 C CA . LEU A 1 502 ? -23.346 4.483 25.684 1.00 93.56 502 LEU A CA 1
ATOM 3949 C C . LEU A 1 502 ? -22.457 4.693 24.443 1.00 93.56 502 LEU A C 1
ATOM 3951 O O . LEU A 1 502 ? -21.335 5.188 24.564 1.00 93.56 502 LEU A O 1
ATOM 3955 N N . ALA A 1 503 ? -22.964 4.377 23.246 1.00 92.06 503 ALA A N 1
ATOM 3956 C CA . ALA A 1 503 ? -22.219 4.463 21.988 1.00 92.06 503 ALA A CA 1
ATOM 3957 C C . ALA A 1 503 ? -21.544 5.827 21.769 1.00 92.06 503 ALA A C 1
ATOM 3959 O O . ALA A 1 503 ? -20.346 5.887 21.498 1.00 92.06 503 ALA A O 1
ATOM 3960 N N . LYS A 1 504 ? -22.278 6.930 21.976 1.00 88.31 504 LYS A N 1
ATOM 3961 C CA . LYS A 1 504 ? -21.740 8.286 21.785 1.00 88.31 504 LYS A CA 1
ATOM 3962 C C . LYS A 1 504 ? -20.578 8.583 22.734 1.00 88.31 504 LYS A C 1
ATOM 3964 O O . LYS A 1 504 ? -19.614 9.233 22.337 1.00 88.31 504 LYS A O 1
ATOM 3969 N N . THR A 1 505 ? -20.658 8.116 23.978 1.00 89.81 505 THR A N 1
ATOM 3970 C CA . THR A 1 505 ? -19.559 8.253 24.939 1.00 89.81 505 THR A CA 1
ATOM 3971 C C . THR A 1 505 ? -18.328 7.520 24.421 1.00 89.81 505 THR A C 1
ATOM 3973 O O . THR A 1 505 ? -17.283 8.140 24.279 1.00 89.81 505 THR A O 1
ATOM 3976 N N . LEU A 1 506 ? -18.458 6.253 24.020 1.00 91.25 506 LEU A N 1
ATOM 3977 C CA . LEU A 1 506 ? -17.317 5.465 23.534 1.00 91.25 506 LEU A CA 1
ATOM 3978 C C . LEU A 1 506 ? -16.720 6.000 22.228 1.00 91.25 506 LEU A C 1
ATOM 3980 O O . LEU A 1 506 ? -15.511 5.955 22.051 1.00 91.25 506 LEU A O 1
ATOM 3984 N N . GLN A 1 507 ? -17.539 6.559 21.338 1.00 85.06 507 GLN A N 1
ATOM 3985 C CA . GLN A 1 507 ? -17.064 7.171 20.093 1.00 85.06 507 GLN A CA 1
ATOM 3986 C C . GLN A 1 507 ? -16.346 8.512 20.304 1.00 85.06 507 GLN A C 1
ATOM 3988 O O . GLN A 1 507 ? -15.582 8.936 19.441 1.00 85.06 507 GLN A O 1
ATOM 3993 N N . THR A 1 508 ? -16.599 9.200 21.422 1.00 82.25 508 THR A N 1
ATOM 3994 C CA . THR A 1 508 ? -15.985 10.507 21.730 1.00 82.25 508 THR A CA 1
ATOM 3995 C C . THR A 1 508 ? -14.844 10.413 22.741 1.00 82.25 508 THR A C 1
ATOM 3997 O O . THR A 1 508 ? -14.013 11.319 22.816 1.00 82.25 508 THR A O 1
ATOM 4000 N N . THR A 1 509 ? -14.772 9.327 23.512 1.00 83.44 509 THR A N 1
ATOM 4001 C CA . THR A 1 509 ? -13.677 9.060 24.443 1.00 83.44 509 THR A CA 1
ATOM 4002 C C . THR A 1 509 ? -12.422 8.639 23.677 1.00 83.44 509 THR A C 1
ATOM 4004 O O . THR A 1 509 ? -12.403 7.624 22.990 1.00 83.44 509 THR A O 1
ATOM 4007 N N . GLN A 1 510 ? -11.348 9.414 23.823 1.00 81.62 510 GLN A N 1
ATOM 4008 C CA . GLN A 1 510 ? -10.029 9.045 23.309 1.00 81.62 510 GLN A CA 1
ATOM 4009 C C . GLN A 1 510 ? -9.351 8.027 24.229 1.00 81.62 510 GLN A C 1
ATOM 4011 O O . GLN A 1 510 ? -9.545 8.073 25.442 1.00 81.62 510 GLN A O 1
ATOM 4016 N N . ASN A 1 511 ? -8.494 7.183 23.650 1.00 82.88 511 ASN A N 1
ATOM 4017 C CA . ASN A 1 511 ? -7.644 6.225 24.364 1.00 82.88 511 ASN A CA 1
ATOM 4018 C C . ASN A 1 511 ? -8.444 5.296 25.287 1.00 82.88 511 ASN A C 1
ATOM 4020 O O . ASN A 1 511 ? -8.342 5.381 26.507 1.00 82.88 511 ASN A O 1
ATOM 4024 N N . LEU A 1 512 ? -9.243 4.410 24.699 1.00 92.56 512 LEU A N 1
ATOM 4025 C CA . LEU A 1 512 ? -9.990 3.396 25.437 1.00 92.56 512 LEU A CA 1
ATOM 4026 C C . LEU A 1 512 ? -9.713 2.002 24.880 1.00 92.56 512 LEU A C 1
ATOM 4028 O O . LEU A 1 512 ? -9.328 1.856 23.720 1.00 92.56 512 LEU A O 1
ATOM 4032 N N . THR A 1 513 ? -9.991 0.986 25.692 1.00 92.25 513 THR A N 1
ATOM 4033 C CA . THR A 1 513 ? -9.976 -0.421 25.291 1.00 92.25 513 THR A CA 1
ATOM 4034 C C . THR A 1 513 ? -11.323 -1.049 25.610 1.00 92.25 513 THR A C 1
ATOM 4036 O O . THR A 1 513 ? -11.777 -1.017 26.755 1.00 92.25 513 THR A O 1
ATOM 4039 N N . LEU A 1 514 ? -11.969 -1.620 24.593 1.00 94.81 514 LEU A N 1
ATOM 4040 C CA . LEU A 1 514 ? -13.210 -2.372 24.741 1.00 94.81 514 LEU A CA 1
ATOM 4041 C C . LEU A 1 514 ? -12.894 -3.870 24.768 1.00 94.81 514 LEU A C 1
ATOM 4043 O O . LEU A 1 514 ? -12.482 -4.448 23.763 1.00 94.81 514 LEU A O 1
ATOM 4047 N N . PHE A 1 515 ? -13.150 -4.513 25.901 1.00 94.38 515 PHE A N 1
ATOM 4048 C CA . PHE A 1 515 ? -13.096 -5.964 26.037 1.00 94.38 515 PHE A CA 1
ATOM 4049 C C . PHE A 1 515 ? -14.432 -6.558 25.590 1.00 94.38 515 PHE A C 1
ATOM 4051 O O . PHE A 1 515 ? -15.296 -6.862 26.403 1.00 94.38 515 PHE A O 1
ATOM 4058 N N . ALA A 1 516 ? -14.636 -6.667 24.279 1.00 94.44 516 ALA A N 1
ATOM 4059 C CA . ALA A 1 516 ? -15.900 -7.120 23.710 1.00 94.44 516 ALA A CA 1
ATOM 4060 C C . ALA A 1 516 ? -16.037 -8.663 23.755 1.00 94.44 516 ALA A C 1
ATOM 4062 O O . ALA A 1 516 ? -15.190 -9.359 23.191 1.00 94.44 516 ALA A O 1
ATOM 4063 N N . PRO A 1 517 ? -17.093 -9.231 24.372 1.00 94.94 517 PRO A N 1
ATOM 4064 C CA . PRO A 1 517 ? -17.414 -10.644 24.222 1.00 94.94 517 PRO A CA 1
ATOM 4065 C C . PRO A 1 517 ? -17.852 -10.933 22.782 1.00 94.94 517 PRO A C 1
ATOM 4067 O O . PRO A 1 517 ? -18.491 -10.101 22.137 1.00 94.94 517 PRO A O 1
ATOM 4070 N N . SER A 1 518 ? -17.541 -12.133 22.288 1.00 95.12 518 SER A N 1
ATOM 4071 C CA . SER A 1 518 ? -18.004 -12.569 20.968 1.00 95.12 518 SER A CA 1
ATOM 4072 C C . SER A 1 518 ? -19.524 -12.729 20.929 1.00 95.12 518 SER A C 1
ATOM 4074 O O . SER A 1 518 ? -20.172 -12.980 21.951 1.00 95.12 518 SER A O 1
ATOM 4076 N N . ASP A 1 519 ? -20.098 -12.675 19.729 1.00 93.88 519 ASP A N 1
ATOM 4077 C CA . ASP A 1 519 ? -21.536 -12.879 19.526 1.00 93.88 519 ASP A CA 1
ATOM 4078 C C . ASP A 1 519 ? -22.008 -14.236 20.064 1.00 93.88 519 ASP A C 1
ATOM 4080 O O . ASP A 1 519 ? -23.080 -14.339 20.659 1.00 93.88 519 ASP A O 1
ATOM 4084 N N . ALA A 1 520 ? -21.168 -15.269 19.941 1.00 94.00 520 ALA A N 1
ATOM 4085 C CA . ALA A 1 520 ? -21.428 -16.586 20.513 1.00 94.00 520 ALA A CA 1
ATOM 4086 C C . ALA A 1 520 ? -21.472 -16.560 22.051 1.00 94.00 520 ALA A C 1
ATOM 4088 O O . ALA A 1 520 ? -22.308 -17.232 22.651 1.00 94.00 520 ALA A O 1
ATOM 4089 N N . ALA A 1 521 ? -20.602 -15.778 22.700 1.00 93.81 521 ALA A N 1
ATOM 4090 C CA . ALA A 1 521 ? -20.604 -15.647 24.153 1.00 93.81 521 ALA A CA 1
ATOM 4091 C C . ALA A 1 521 ? -21.888 -14.970 24.653 1.00 93.81 521 ALA A C 1
ATOM 4093 O O . ALA A 1 521 ? -22.478 -15.448 25.618 1.00 93.81 521 ALA A O 1
ATOM 4094 N N . ILE A 1 522 ? -22.362 -13.922 23.966 1.00 92.69 522 ILE A N 1
ATOM 4095 C CA . ILE A 1 522 ? -23.643 -13.277 24.297 1.00 92.69 522 ILE A CA 1
ATOM 4096 C C . ILE A 1 522 ? -24.825 -14.208 24.020 1.00 92.69 522 ILE A C 1
ATOM 4098 O O . ILE A 1 522 ? -25.731 -14.300 24.846 1.00 92.69 522 ILE A O 1
ATOM 4102 N N . GLY A 1 523 ? -24.810 -14.926 22.894 1.00 90.81 523 GLY A N 1
ATOM 4103 C CA . GLY A 1 523 ? -25.865 -15.879 22.538 1.00 90.81 523 GLY A CA 1
ATOM 4104 C C . GLY A 1 523 ? -26.020 -17.033 23.535 1.00 90.81 523 GLY A C 1
ATOM 4105 O O . GLY A 1 523 ? -27.115 -17.571 23.671 1.00 90.81 523 GLY A O 1
ATOM 4106 N N . ASN A 1 524 ? -24.952 -17.379 24.261 1.00 92.94 524 ASN A N 1
ATOM 4107 C CA . ASN A 1 524 ? -24.948 -18.430 25.281 1.00 92.94 524 ASN A CA 1
ATOM 4108 C C . ASN A 1 524 ? -25.351 -17.946 26.684 1.00 92.94 524 ASN A C 1
ATOM 4110 O O . ASN A 1 524 ? -25.391 -18.752 27.615 1.00 92.94 524 ASN A O 1
ATOM 4114 N N . LEU A 1 525 ? -25.629 -16.653 26.877 1.00 89.19 525 LEU A N 1
ATOM 4115 C CA . LEU A 1 525 ? -26.080 -16.150 28.173 1.00 89.19 525 LEU A CA 1
ATOM 4116 C C . LEU A 1 525 ? -27.494 -16.660 28.477 1.00 89.19 525 LEU A C 1
ATOM 4118 O O . LEU A 1 525 ? -28.422 -16.417 27.709 1.00 89.19 525 LEU A O 1
ATOM 4122 N N . GLU A 1 526 ? -27.683 -17.284 29.645 1.00 84.25 526 GLU A N 1
ATOM 4123 C CA . GLU A 1 526 ? -29.019 -17.681 30.124 1.00 84.25 526 GLU A CA 1
ATOM 4124 C C . GLU A 1 526 ? -29.966 -16.476 30.224 1.00 84.25 526 GLU A C 1
ATOM 4126 O O . GLU A 1 526 ? -31.168 -16.589 29.973 1.00 84.25 526 GLU A O 1
ATOM 4131 N N . LYS A 1 527 ? -29.422 -15.308 30.594 1.00 84.69 527 LYS A N 1
ATOM 4132 C CA . LYS A 1 527 ? -30.159 -14.048 30.657 1.00 84.69 527 LYS A CA 1
ATOM 4133 C C . LYS A 1 527 ? -29.229 -12.843 30.520 1.00 84.69 527 LYS A C 1
ATOM 4135 O O . LYS A 1 527 ? -28.317 -12.659 31.322 1.00 84.69 527 LYS A O 1
ATOM 4140 N N . VAL A 1 528 ? -29.523 -11.972 29.557 1.00 84.44 528 VAL A N 1
ATOM 4141 C CA . VAL A 1 528 ? -28.949 -10.619 29.493 1.00 84.44 528 VAL A CA 1
ATOM 4142 C C . VAL A 1 528 ? -29.681 -9.725 30.509 1.00 84.44 528 VAL A C 1
ATOM 4144 O O . VAL A 1 528 ? -30.913 -9.808 30.590 1.00 84.44 528 VAL A O 1
ATOM 4147 N N . PRO A 1 529 ? -28.983 -8.885 31.301 1.00 87.38 529 PRO A N 1
ATOM 4148 C CA . PRO A 1 529 ? -29.633 -7.945 32.211 1.00 87.38 529 PRO A CA 1
ATOM 4149 C C . PRO A 1 529 ? -30.646 -7.063 31.474 1.00 87.38 529 PRO A C 1
ATOM 4151 O O . PRO A 1 529 ? -30.298 -6.355 30.535 1.00 87.38 529 PRO A O 1
ATOM 4154 N N . THR A 1 530 ? -31.910 -7.115 31.898 1.00 87.19 530 THR A N 1
ATOM 4155 C CA . THR A 1 530 ? -32.995 -6.304 31.318 1.00 87.19 530 THR A CA 1
ATOM 4156 C C . THR A 1 530 ? -33.165 -4.963 32.024 1.00 87.19 530 THR A C 1
ATOM 4158 O O . THR A 1 530 ? -33.819 -4.074 31.490 1.00 87.19 530 THR A O 1
ATOM 4161 N N . ASP A 1 531 ? -32.628 -4.827 33.240 1.00 91.94 531 ASP A N 1
ATOM 4162 C CA . ASP A 1 531 ? -32.605 -3.554 33.954 1.00 91.94 531 ASP A CA 1
ATOM 4163 C C . ASP A 1 531 ? -31.539 -2.635 33.328 1.00 91.94 531 ASP A C 1
ATOM 4165 O O . ASP A 1 531 ? -30.369 -3.027 33.284 1.00 91.94 531 ASP A O 1
ATOM 4169 N N . PRO A 1 532 ? -31.898 -1.425 32.857 1.00 89.94 532 PRO A N 1
ATOM 4170 C CA . PRO A 1 532 ? -30.952 -0.530 32.191 1.00 89.94 532 PRO A CA 1
ATOM 4171 C C . PRO A 1 532 ? -29.765 -0.113 33.067 1.00 89.94 532 PRO A C 1
ATOM 4173 O O . PRO A 1 532 ? -28.671 0.111 32.551 1.00 89.94 532 PRO A O 1
ATOM 4176 N N . THR A 1 533 ? -29.954 -0.021 34.388 1.00 90.94 533 THR A N 1
ATOM 4177 C CA . THR A 1 533 ? -28.893 0.388 35.321 1.00 90.94 533 THR A CA 1
ATOM 4178 C C . THR A 1 533 ? -27.873 -0.729 35.490 1.00 90.94 533 THR A C 1
ATOM 4180 O O . THR A 1 533 ? -26.667 -0.489 35.422 1.00 90.94 533 THR A O 1
ATOM 4183 N N . GLU A 1 534 ? -28.345 -1.960 35.675 1.00 91.69 534 GLU A N 1
ATOM 4184 C CA . GLU A 1 534 ? -27.480 -3.137 35.740 1.00 91.69 534 GLU A CA 1
ATOM 4185 C C . GLU A 1 534 ? -26.790 -3.405 34.400 1.00 91.69 534 GLU A C 1
ATOM 4187 O O . GLU A 1 534 ? -25.587 -3.666 34.377 1.00 91.69 534 GLU A O 1
ATOM 4192 N N . LEU A 1 535 ? -27.497 -3.251 33.276 1.00 93.12 535 LEU A N 1
ATOM 4193 C CA . LEU A 1 535 ? -26.892 -3.377 31.951 1.00 93.12 535 LEU A CA 1
ATOM 4194 C C . LEU A 1 535 ? -25.785 -2.334 31.741 1.00 93.12 535 LEU A C 1
ATOM 4196 O O . LEU A 1 535 ? -24.688 -2.693 31.323 1.00 93.12 535 LEU A O 1
ATOM 4200 N N . MET A 1 536 ? -26.015 -1.069 32.110 1.00 93.94 536 MET A N 1
ATOM 4201 C CA . MET A 1 536 ? -24.995 -0.018 32.019 1.00 93.94 536 MET A CA 1
ATOM 4202 C C . MET A 1 536 ? -23.760 -0.330 32.880 1.00 93.94 536 MET A C 1
ATOM 4204 O O . MET A 1 536 ? -22.631 -0.129 32.431 1.00 93.94 536 MET A O 1
ATOM 4208 N N . LYS A 1 537 ? -23.937 -0.871 34.096 1.00 93.88 537 LYS A N 1
ATOM 4209 C CA . LYS A 1 537 ? -22.814 -1.315 34.947 1.00 93.88 537 LYS A CA 1
ATOM 4210 C C . LYS A 1 537 ? -22.010 -2.438 34.295 1.00 93.88 537 LYS A C 1
ATOM 4212 O O . LYS A 1 537 ? -20.783 -2.436 34.378 1.00 93.88 537 LYS A O 1
ATOM 4217 N N . VAL A 1 538 ? -22.686 -3.392 33.655 1.00 94.00 538 VAL A N 1
ATOM 4218 C CA . VAL A 1 538 ? -22.020 -4.486 32.938 1.00 94.00 538 VAL A CA 1
ATOM 4219 C C . VAL A 1 538 ? -21.258 -3.942 31.732 1.00 94.00 538 VAL A C 1
ATOM 4221 O O . VAL A 1 538 ? -20.079 -4.244 31.582 1.00 94.00 538 VAL A O 1
ATOM 4224 N N . LEU A 1 539 ? -21.878 -3.097 30.906 1.00 95.50 539 LEU A N 1
ATOM 4225 C CA . LEU A 1 539 ? -21.233 -2.531 29.718 1.00 95.50 539 LEU A CA 1
ATOM 4226 C C . LEU A 1 539 ? -20.018 -1.667 30.073 1.00 95.50 539 LEU A C 1
ATOM 4228 O O . LEU A 1 539 ? -18.951 -1.845 29.496 1.00 95.50 539 LEU A O 1
ATOM 4232 N N . THR A 1 540 ? -20.138 -0.793 31.074 1.00 95.75 540 THR A N 1
ATOM 4233 C CA . THR A 1 540 ? -19.018 0.049 31.535 1.00 95.75 540 THR A CA 1
ATOM 4234 C C . THR A 1 540 ? -17.891 -0.754 32.190 1.00 95.75 540 THR A C 1
ATOM 4236 O O . THR A 1 540 ? -16.746 -0.313 32.167 1.00 95.75 540 THR A O 1
ATOM 4239 N N . PHE A 1 541 ? -18.170 -1.954 32.710 1.00 96.69 541 PHE A N 1
ATOM 4240 C CA . PHE A 1 541 ? -17.135 -2.868 33.201 1.00 96.69 541 PHE A CA 1
ATOM 4241 C C . PHE A 1 541 ? -16.305 -3.496 32.069 1.00 96.69 541 PHE A C 1
ATOM 4243 O O . PHE A 1 541 ? -15.171 -3.887 32.306 1.00 96.69 541 PHE A O 1
ATOM 4250 N N . HIS A 1 542 ? -16.818 -3.556 30.835 1.00 96.12 542 HIS A N 1
ATOM 4251 C CA . HIS A 1 542 ? -16.065 -4.051 29.671 1.00 96.12 542 HIS A CA 1
ATOM 4252 C C . HIS A 1 542 ? -15.215 -2.958 29.002 1.00 96.12 542 HIS A C 1
ATOM 4254 O O . HIS A 1 542 ? -14.577 -3.218 27.982 1.00 96.12 542 HIS A O 1
ATOM 4260 N N . VAL A 1 543 ? -15.200 -1.737 29.545 1.00 96.38 543 VAL A N 1
ATOM 4261 C CA . VAL A 1 543 ? -14.470 -0.604 28.969 1.00 96.38 543 VAL A CA 1
ATOM 4262 C C . VAL A 1 543 ? -13.409 -0.120 29.942 1.00 96.38 543 VAL A C 1
ATOM 4264 O O . VAL A 1 543 ? -13.723 0.292 31.058 1.00 96.38 543 VAL A O 1
ATOM 4267 N N . VAL A 1 544 ? -12.162 -0.117 29.487 1.00 95.06 544 VAL A N 1
ATOM 4268 C CA . VAL A 1 544 ? -11.017 0.462 30.194 1.00 95.06 544 VAL A CA 1
ATOM 4269 C C . VAL A 1 544 ? -10.695 1.828 29.569 1.00 95.06 544 VAL A C 1
ATOM 4271 O O . VAL A 1 544 ? -10.551 1.902 28.347 1.00 95.06 544 VAL A O 1
ATOM 4274 N N . PRO A 1 545 ? -10.588 2.922 30.350 1.00 92.56 545 PRO A N 1
ATOM 4275 C CA . PRO A 1 545 ? -10.307 4.271 29.848 1.00 92.56 545 PRO A CA 1
ATOM 4276 C C . PRO A 1 545 ? -8.805 4.511 29.592 1.00 92.56 545 PRO A C 1
ATOM 4278 O O . PRO A 1 545 ? -8.263 5.563 29.934 1.00 92.56 545 PRO A O 1
ATOM 4281 N N . SER A 1 546 ? -8.127 3.516 29.026 1.00 87.31 546 SER A N 1
ATOM 4282 C CA . SER A 1 546 ? -6.754 3.591 28.523 1.00 87.31 546 SER A CA 1
ATOM 4283 C C . SER A 1 546 ? -6.606 2.700 27.287 1.00 87.31 546 SER A C 1
ATOM 4285 O O . SER A 1 546 ? -7.356 1.738 27.104 1.00 87.31 546 SER A O 1
ATOM 4287 N N . GLU A 1 547 ? -5.658 3.036 26.408 1.00 85.56 547 GLU A N 1
ATOM 4288 C CA . GLU A 1 547 ? -5.311 2.227 25.234 1.00 85.56 547 GLU A CA 1
ATOM 4289 C C . GLU A 1 547 ? -4.346 1.099 25.635 1.00 85.56 547 GLU A C 1
ATOM 4291 O O . GLU A 1 547 ? -3.161 1.330 25.903 1.00 85.56 547 GLU A O 1
ATOM 4296 N N . GLU A 1 548 ? -4.850 -0.131 25.638 1.00 83.69 548 GLU A N 1
ATOM 4297 C CA . GLU A 1 548 ? -4.155 -1.323 26.105 1.00 83.69 548 GLU A CA 1
ATOM 4298 C C . GLU A 1 548 ? -3.949 -2.295 24.952 1.00 83.69 548 GLU A C 1
ATOM 4300 O O . GLU A 1 548 ? -4.881 -2.715 24.268 1.00 83.69 548 GLU A O 1
ATOM 4305 N N . HIS A 1 549 ? -2.697 -2.690 24.758 1.00 74.75 549 HIS A N 1
ATOM 4306 C CA . HIS A 1 549 ? -2.324 -3.720 23.796 1.00 74.75 549 HIS A CA 1
ATOM 4307 C C . HIS A 1 549 ? -2.044 -4.997 24.571 1.00 74.75 549 HIS A C 1
ATOM 4309 O O . HIS A 1 549 ? -1.388 -4.938 25.607 1.00 74.75 549 HIS A O 1
ATOM 4315 N N . THR A 1 550 ? -2.474 -6.156 24.071 1.00 71.25 550 THR A N 1
ATOM 4316 C CA . THR A 1 550 ? -2.301 -7.439 24.783 1.00 71.25 550 THR A CA 1
ATOM 4317 C C . THR A 1 550 ? -0.848 -7.728 25.153 1.00 71.25 550 THR A C 1
ATOM 4319 O O . THR A 1 550 ? -0.589 -8.302 26.199 1.00 71.25 550 THR A O 1
ATOM 4322 N N . CYS A 1 551 ? 0.109 -7.259 24.352 1.00 62.66 551 CYS A N 1
ATOM 4323 C CA . CYS A 1 551 ? 1.542 -7.383 24.622 1.00 62.66 551 CYS A CA 1
ATOM 4324 C C . CYS A 1 551 ? 2.092 -6.436 25.707 1.00 62.66 551 CYS A C 1
ATOM 4326 O O . CYS A 1 551 ? 3.252 -6.563 26.088 1.00 62.66 551 CYS A O 1
ATOM 4328 N N . ARG A 1 552 ? 1.299 -5.468 26.181 1.00 66.50 552 ARG A N 1
ATOM 4329 C CA . ARG A 1 552 ? 1.604 -4.630 27.354 1.00 66.50 552 ARG A CA 1
ATOM 4330 C C . ARG A 1 552 ? 0.957 -5.165 28.628 1.00 66.50 552 ARG A C 1
ATOM 4332 O O . ARG A 1 552 ? 1.271 -4.665 29.706 1.00 66.50 552 ARG A O 1
ATOM 4339 N N . LEU A 1 553 ? 0.061 -6.142 28.492 1.00 78.31 553 LEU A N 1
ATOM 4340 C CA . LEU A 1 553 ? -0.581 -6.768 29.629 1.00 78.31 553 LEU A CA 1
ATOM 4341 C C . LEU A 1 553 ? 0.381 -7.766 30.267 1.00 78.31 553 LEU A C 1
ATOM 4343 O O . LEU A 1 553 ? 1.011 -8.547 29.560 1.00 78.31 553 LEU A O 1
ATOM 4347 N N . TYR A 1 554 ? 0.500 -7.737 31.590 1.00 80.62 554 TYR A N 1
ATOM 4348 C CA . TYR A 1 554 ? 1.353 -8.661 32.342 1.00 80.62 554 TYR A CA 1
ATOM 4349 C C . TYR A 1 554 ? 0.558 -9.416 33.402 1.00 80.62 554 TYR A C 1
ATOM 4351 O O . TYR A 1 554 ? -0.522 -8.994 33.827 1.00 80.62 554 TYR A O 1
ATOM 4359 N N . ASN A 1 555 ? 1.104 -10.555 33.833 1.00 86.62 555 ASN A N 1
ATOM 4360 C CA . ASN A 1 555 ? 0.472 -11.371 34.859 1.00 86.62 555 ASN A CA 1
ATOM 4361 C C . ASN A 1 555 ? 0.182 -10.560 36.137 1.00 86.62 555 ASN A C 1
ATOM 4363 O O . ASN A 1 555 ? 1.059 -9.870 36.654 1.00 86.62 555 ASN A O 1
ATOM 4367 N N . ASP A 1 556 ? -1.038 -10.697 36.653 1.00 88.31 556 ASP A N 1
ATOM 4368 C CA . ASP A 1 556 ? -1.599 -10.010 37.821 1.00 88.31 556 ASP A CA 1
ATOM 4369 C C . ASP A 1 556 ? -1.837 -8.499 37.682 1.00 88.31 556 ASP A C 1
ATOM 4371 O O . ASP A 1 556 ? -2.203 -7.842 38.663 1.00 88.31 556 ASP A O 1
ATOM 4375 N N . GLN A 1 557 ? -1.713 -7.940 36.476 1.00 90.94 557 GLN A N 1
ATOM 4376 C CA . GLN A 1 557 ? -2.077 -6.547 36.232 1.00 90.94 557 GLN A CA 1
ATOM 4377 C C . GLN A 1 557 ? -3.565 -6.309 36.509 1.00 90.94 557 GLN A C 1
ATOM 4379 O O . GLN A 1 557 ? -4.416 -7.119 36.141 1.00 90.94 557 GLN A O 1
ATOM 4384 N N . GLN A 1 558 ? -3.884 -5.172 37.128 1.00 93.94 558 GLN A N 1
ATOM 4385 C CA . GLN A 1 558 ? -5.255 -4.717 37.355 1.00 93.94 558 GLN A CA 1
ATOM 4386 C C . GLN A 1 558 ? -5.478 -3.391 36.635 1.00 93.94 558 GLN A C 1
ATOM 4388 O O . GLN A 1 558 ? -4.683 -2.466 36.798 1.00 93.94 558 GLN A O 1
ATOM 4393 N N . LEU A 1 559 ? -6.547 -3.311 35.844 1.00 93.62 559 LEU A N 1
ATOM 4394 C CA . LEU A 1 559 ? -6.920 -2.109 35.102 1.00 93.62 559 LEU A CA 1
ATOM 4395 C C . LEU A 1 559 ? -8.280 -1.595 35.552 1.00 93.62 559 LEU A C 1
ATOM 4397 O O . LEU A 1 559 ? -9.237 -2.367 35.626 1.00 93.62 559 LEU A O 1
ATOM 4401 N N . ASP A 1 560 ? -8.359 -0.294 35.822 1.00 95.62 560 ASP A N 1
ATOM 4402 C CA . ASP A 1 560 ? -9.611 0.388 36.142 1.00 95.62 560 ASP A CA 1
ATOM 4403 C C . ASP A 1 560 ? -10.561 0.383 34.942 1.00 95.62 560 ASP A C 1
ATOM 4405 O O . ASP A 1 560 ? -10.148 0.534 33.794 1.00 95.62 560 ASP A O 1
ATOM 4409 N N . THR A 1 561 ? -11.854 0.227 35.214 1.00 95.44 561 THR A N 1
ATOM 4410 C CA . THR A 1 561 ? -12.910 0.271 34.194 1.00 95.44 561 THR A CA 1
ATOM 4411 C C . THR A 1 561 ? -13.716 1.563 34.297 1.00 95.44 561 THR A C 1
ATOM 4413 O O . THR A 1 561 ? -13.637 2.287 35.292 1.00 95.44 561 THR A O 1
ATOM 4416 N N . LEU A 1 562 ? -14.558 1.847 33.299 1.00 93.75 562 LEU A N 1
ATOM 4417 C CA . LEU A 1 562 ? -15.545 2.928 33.394 1.00 93.75 562 LEU A CA 1
ATOM 4418 C C . LEU A 1 562 ? -16.611 2.667 34.472 1.00 93.75 562 LEU A C 1
ATOM 4420 O O . LEU A 1 562 ? -17.311 3.594 34.884 1.00 93.75 562 LEU A O 1
ATOM 4424 N N . ASN A 1 563 ? -16.738 1.428 34.954 1.00 94.19 563 ASN A N 1
ATOM 4425 C CA . ASN A 1 563 ? -17.549 1.122 36.122 1.00 94.19 563 ASN A CA 1
ATOM 4426 C C . ASN A 1 563 ? -16.776 1.499 37.397 1.00 94.19 563 ASN A C 1
ATOM 4428 O O . ASN A 1 563 ? -15.811 0.841 37.786 1.00 94.19 563 ASN A O 1
ATOM 4432 N N . SER A 1 564 ? -17.198 2.591 38.039 1.00 90.56 564 SER A N 1
ATOM 4433 C CA . SER A 1 564 ? -16.480 3.218 39.153 1.00 90.56 564 SER A CA 1
ATOM 4434 C C . SER A 1 564 ? -16.087 2.224 40.257 1.00 90.56 564 SER A C 1
ATOM 4436 O O . SER A 1 564 ? -16.928 1.527 40.831 1.00 90.56 564 SER A O 1
ATOM 4438 N N . GLY A 1 565 ? -14.786 2.174 40.565 1.00 90.25 565 GLY A N 1
ATOM 4439 C CA . GLY A 1 565 ? -14.222 1.308 41.604 1.00 90.25 565 GLY A CA 1
ATOM 4440 C C . GLY A 1 565 ? -14.158 -0.177 41.235 1.00 90.25 565 GLY A C 1
ATOM 4441 O O . GLY A 1 565 ? -14.012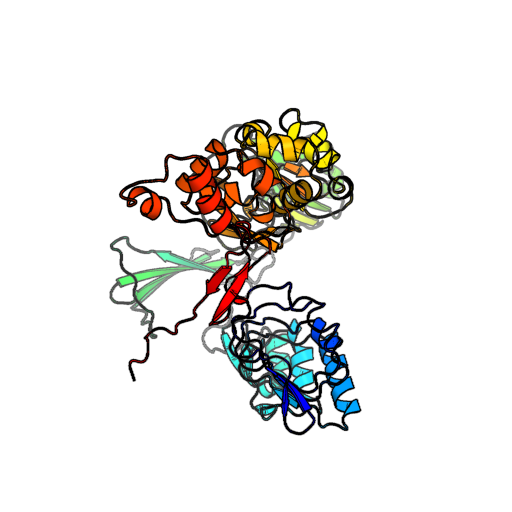 -1.015 42.127 1.00 90.25 565 GLY A O 1
ATOM 4442 N N . LYS A 1 566 ? -14.305 -0.526 39.950 1.00 95.94 566 LYS A N 1
ATOM 4443 C CA . LYS A 1 566 ? -14.179 -1.897 39.445 1.00 95.94 566 LYS A CA 1
ATOM 4444 C C . LYS A 1 566 ? -12.971 -2.027 38.526 1.00 95.94 566 LYS A C 1
ATOM 4446 O O . LYS A 1 566 ? -12.766 -1.192 37.647 1.00 95.94 566 LYS A O 1
ATOM 4451 N N . GLN A 1 567 ? -12.223 -3.109 38.725 1.00 96.06 567 GLN A N 1
ATOM 4452 C CA . GLN A 1 567 ? -10.995 -3.420 38.002 1.00 96.06 567 GLN A CA 1
ATOM 4453 C C . GLN A 1 567 ? -11.088 -4.787 37.318 1.00 96.06 567 GLN A C 1
ATOM 4455 O O . GLN A 1 567 ? -11.703 -5.711 37.858 1.00 96.06 567 GLN A O 1
ATOM 4460 N N . ILE A 1 568 ? -10.449 -4.920 36.156 1.00 94.00 568 ILE A N 1
ATOM 4461 C CA . ILE A 1 568 ? -10.217 -6.202 35.478 1.00 94.00 568 ILE A CA 1
ATOM 4462 C C . ILE A 1 568 ? -8.807 -6.672 35.835 1.00 94.00 568 ILE A C 1
ATOM 4464 O O . ILE A 1 568 ? -7.854 -5.910 35.685 1.00 94.00 568 ILE A O 1
ATOM 4468 N N . ARG A 1 569 ? -8.671 -7.924 36.289 1.00 93.75 569 ARG A N 1
ATOM 4469 C CA . ARG A 1 569 ? -7.372 -8.578 36.503 1.00 93.75 569 ARG A CA 1
ATOM 4470 C C . ARG A 1 569 ? -6.986 -9.398 35.278 1.00 93.75 569 ARG A C 1
ATOM 4472 O O . ARG A 1 569 ? -7.789 -10.202 34.805 1.00 93.75 569 ARG A O 1
ATOM 4479 N N . PHE A 1 570 ? -5.746 -9.254 34.837 1.00 89.88 570 PHE A N 1
ATOM 4480 C CA . PHE A 1 570 ? -5.158 -10.015 33.742 1.00 89.88 570 PHE A CA 1
ATOM 4481 C C . PHE A 1 570 ? -4.203 -11.062 34.297 1.00 89.88 570 PHE A C 1
ATOM 4483 O O . PHE A 1 570 ? -3.396 -10.766 35.171 1.00 89.88 570 PHE A O 1
ATOM 4490 N N . ASN A 1 571 ? -4.301 -12.290 33.796 1.00 86.44 571 ASN A N 1
ATOM 4491 C CA . ASN A 1 571 ? -3.403 -13.382 34.157 1.00 86.44 571 ASN A CA 1
ATOM 4492 C C . ASN A 1 571 ? -2.803 -13.950 32.872 1.00 86.44 571 ASN A C 1
ATOM 4494 O O . ASN A 1 571 ? -3.531 -14.194 31.907 1.00 86.44 571 ASN A O 1
ATOM 4498 N N . GLU A 1 572 ? -1.491 -14.156 32.869 1.00 82.00 572 GLU A N 1
ATOM 4499 C CA . GLU A 1 572 ? -0.758 -14.684 31.722 1.00 82.00 572 GLU A CA 1
ATOM 4500 C C . GLU A 1 572 ? -0.355 -16.132 31.997 1.00 82.00 572 GLU A C 1
ATOM 4502 O O . GLU A 1 572 ? 0.129 -16.471 33.078 1.00 82.00 572 GLU A O 1
ATOM 4507 N N . TYR A 1 573 ? -0.555 -16.996 31.006 1.00 78.81 573 TYR A N 1
ATOM 4508 C CA . TYR A 1 573 ? -0.310 -18.424 31.125 1.00 78.81 573 TYR A CA 1
ATOM 4509 C C . TYR A 1 573 ? 0.512 -18.923 29.939 1.00 78.81 573 TYR A C 1
ATOM 4511 O O . TYR A 1 573 ? 0.184 -18.643 28.786 1.00 78.81 573 TYR A O 1
ATOM 4519 N N . THR A 1 574 ? 1.554 -19.710 30.204 1.00 74.31 574 THR A N 1
ATOM 4520 C CA . THR A 1 574 ? 2.323 -20.388 29.156 1.00 74.31 574 THR A CA 1
ATOM 4521 C C . THR A 1 574 ? 1.646 -21.702 28.770 1.00 74.31 574 THR A C 1
ATOM 4523 O O . THR A 1 574 ? 1.142 -22.437 29.619 1.00 74.31 574 THR A O 1
ATOM 4526 N N . THR A 1 575 ? 1.608 -22.006 27.469 1.00 62.66 575 THR A N 1
ATOM 4527 C CA . THR A 1 575 ? 1.092 -23.283 26.954 1.00 62.66 575 THR A CA 1
ATOM 4528 C C . THR A 1 575 ? 2.216 -24.075 26.265 1.00 62.66 575 THR A C 1
ATOM 4530 O O . THR A 1 575 ? 2.962 -23.489 25.480 1.00 62.66 575 THR A O 1
ATOM 4533 N N . PRO A 1 576 ? 2.371 -25.390 26.535 1.00 55.97 576 PRO A N 1
ATOM 4534 C CA . PRO A 1 576 ? 1.598 -26.183 27.490 1.00 55.97 576 PRO A CA 1
ATOM 4535 C C . PRO A 1 576 ? 1.878 -25.755 28.934 1.00 55.97 576 PRO A C 1
ATOM 4537 O O . PRO A 1 576 ? 3.009 -25.443 29.294 1.00 55.97 576 PRO A O 1
ATOM 4540 N N . PHE A 1 577 ? 0.821 -25.743 29.742 1.00 49.94 577 PHE A N 1
ATOM 4541 C CA . PHE A 1 577 ? 0.895 -25.388 31.153 1.00 49.94 577 PHE A CA 1
ATOM 4542 C C . PHE A 1 577 ? 1.751 -26.442 31.868 1.00 49.94 577 PHE A C 1
ATOM 4544 O O . PHE A 1 577 ? 1.375 -27.620 31.846 1.00 49.94 577 PHE A O 1
ATOM 4551 N N . PRO A 1 578 ? 2.900 -26.091 32.471 1.00 48.22 578 PRO A N 1
ATOM 4552 C CA . PRO A 1 578 ? 3.644 -27.049 33.265 1.00 48.22 578 PRO A CA 1
ATOM 4553 C C . PRO A 1 578 ? 2.844 -27.303 34.544 1.00 48.22 578 PRO A C 1
ATOM 4555 O O . PRO A 1 578 ? 2.859 -26.500 35.473 1.00 48.22 578 PRO A O 1
ATOM 4558 N N . PHE A 1 579 ? 2.107 -28.412 34.582 1.00 47.09 579 PHE A N 1
ATOM 4559 C CA . PHE A 1 579 ? 1.680 -28.994 35.847 1.00 47.09 579 PHE A CA 1
ATOM 4560 C C . PHE A 1 579 ? 2.952 -29.483 36.551 1.00 47.09 579 PHE A C 1
ATOM 4562 O O . PHE A 1 579 ? 3.548 -30.470 36.118 1.00 47.09 579 PHE A O 1
ATOM 4569 N N . ALA A 1 580 ? 3.402 -28.744 37.565 1.00 39.53 580 ALA A N 1
ATOM 4570 C CA . ALA A 1 580 ? 4.389 -29.204 38.538 1.00 39.53 580 ALA A CA 1
ATOM 4571 C C . ALA A 1 580 ? 3.668 -29.662 39.806 1.00 39.53 580 ALA A C 1
ATOM 4573 O O . ALA A 1 580 ? 2.736 -28.937 40.232 1.00 39.53 580 ALA A O 1
#